Protein AF-0000000072569628 (afdb_homodimer)

Organism: NCBI:txid632245

Secondary structure (DSSP, 8-state):
--HHHHHHHHHHHHHHHHHHSHHHHHHHHT---HHHHHHHHHHHHHHHHHHHHHHHHHHHH-SSHHHHHHHHHHHHIIIIIIHHHHHHHHHHTT--HHHHHH----HHHHHHHHHHHHHHHHS-HHHHHHHHHHHHHHHHHHHHHHTT-HHHHT-TTTHHHHHHHHSHHHHHHHHHHHHHHHHHTTT--HHHHHHHHHHHHHHHHHHHHHHHHHHTTT----/--HHHHHHHHHHHHHHHHHHSHHHHHHHHT---HHHHHHHHHHHHHHHHHHHHHHHHHHHH-SSHHHHHHHHHHHHIIIIIIHHHHHHHHHHTT--HHHHHH----HHHHHHHHHHHHHHHHS-HHHHHHHHHHHHHHHHHHHHHHTT-HHHHT-TTTHHHHHHHHSHHHHHHHHHHHHHHHHHTTT--HHHHHHHHHHHHHHHHHHHHHHHHHHTTT----

Solvent-accessible surface area (backbone atoms only — not comparable to full-atom values): 23040 Å² total; per-residue (Å²): 133,55,44,54,58,56,44,47,68,70,34,47,69,61,58,56,47,47,61,67,30,68,50,49,37,15,42,47,72,61,66,48,57,62,69,30,50,51,48,35,51,51,48,49,52,56,48,49,57,52,51,35,28,47,30,22,49,40,31,56,55,37,92,45,70,69,54,23,50,51,24,35,48,51,29,35,44,43,64,69,44,49,48,48,52,48,48,58,54,33,44,76,71,71,43,48,70,65,55,56,73,69,55,74,75,47,70,55,52,47,51,39,51,49,49,46,44,49,41,37,72,74,43,56,60,65,50,31,49,41,41,53,40,40,58,54,47,50,47,35,54,52,28,60,70,43,65,81,34,61,65,16,56,64,28,90,76,47,7,63,62,42,49,55,40,64,31,69,70,44,48,53,53,44,50,50,52,46,51,49,48,27,63,75,38,68,81,57,50,70,70,52,48,51,54,49,37,50,45,32,42,50,46,48,52,35,49,50,42,42,46,50,33,22,59,45,64,60,55,65,91,118,132,55,45,52,57,56,45,47,68,71,33,46,70,61,58,55,47,47,61,67,31,67,49,50,37,16,42,47,72,60,65,48,56,64,68,31,50,52,47,35,52,51,47,48,54,56,48,49,57,52,51,35,26,47,30,22,49,39,31,56,54,37,91,46,69,68,54,23,50,53,22,35,48,53,29,34,45,43,65,69,42,50,47,49,51,47,48,56,55,32,44,76,70,70,43,48,70,66,54,57,72,69,55,76,75,48,70,55,54,47,53,39,50,49,50,46,43,49,41,37,71,74,42,52,58,67,50,32,48,42,40,54,41,40,56,55,48,49,47,35,52,51,26,59,69,42,64,81,33,61,65,16,55,66,28,91,77,46,6,64,62,43,49,54,40,63,29,69,69,44,46,52,53,44,48,51,52,47,50,49,49,27,62,74,38,69,81,56,49,72,69,52,49,52,54,51,39,50,45,31,40,52,48,49,52,35,50,50,45,44,46,50,32,22,60,46,64,62,56,64,91,118

Sequence (444 aa):
MKLSKVLYDSVEDIWNSYNEHSFVKGIENGQLDLEKFKYYMIQDYIYLLDYSKIFALGIVKAPNEEIMRFFAELVHSTLNFEMSVHKKYMERLNITSDIIKNSKPSLSNTSYTNYMLWVSQNGDILDLLVSVLSCSWSYKVIADKINNNSLAKENEFFGEWINGYISKEYEECNDKLIDLVDKLGEQCSDTRIDILKNIFINCSKYEYMFWDMSYNNGQTSIMKLSKVLYDSVEDIWNSYNEHSFVKGIENGQLDLEKFKYYMIQDYIYLLDYSKIFALGIVKAPNEEIMRFFAELVHSTLNFEMSVHKKYMERLNITSDIIKNSKPSLSNTSYTNYMLWVSQNGDILDLLVSVLSCSWSYKVIADKINNNSLAKENEFFGEWINGYISKEYEECNDKLIDLVDKLGEQCSDTRIDILKNIFINCSKYEYMFWDMSYNNGQTSI

InterPro domains:
  IPR004305 Thiaminase-2/PQQC [PF03070] (9-216)
  IPR016084 Haem oxygenase-like, multi-helical [G3DSA:1.20.910.10] (1-221)
  IPR016084 Haem oxygenase-like, multi-helical [SSF48613] (1-215)
  IPR027574 Thiaminase II [TIGR04306] (11-216)
  IPR050967 Thiamine Salvage Pathway TenA [PTHR43198] (3-220)

Foldseek 3Di:
DFLLVVLCVLCVVLLVVLCVFPLLVCLLQVNADLLLVLLLLLQVLVLLVLVLVLLVLQLVQPPDDVSNVLSVVVSCCSPPPVSVVSQVLSVVSVCHPVNSVPDDHFPLSVVLSVLLVVQSVVHHNLSNLLLSLLVLVSLLVSLVVSVVRPCSLPRPRRNVVSCVSPDPVSVVSSVVSSVVNRVVCVPPDPVRSVVSSVSSNVSSVSVSVSSVCSSVSSPPPD/DFLLVVLCVLCVVLLVVLCVFPLLVCLLQVNADLLLVLLLLLQVLVLLVLVLVLLVLQLVQPPDDVSNVLSVVVSCCSPPPVSVVSQVLSVVSVCHPVNSVPDDHFPLSVVLSVLLVVQSVVHHNLSNLLLSLLVLVSLLVSLVVSVPRPCSLPRPRRNVVSCVSPDPVSVVSSVVSSVVNRVVCVPPDPVRSVVSSVSSNVSSVSVSVSSVCSSVSSPPPD

pLDDT: mean 94.28, std 7.11, range [44.72, 98.88]

Radius of gyration: 24.69 Å; Cα contacts (8 Å, |Δi|>4): 506; chains: 2; bounding box: 53×73×58 Å

Nearest PDB structures (foldseek):
  2rd3-assembly1_A  TM=9.807E-01  e=4.826E-16  unclassified
  3ibx-assembly1_A-2  TM=9.751E-01  e=4.021E-16  Helicobacter pylori
  1udd-assembly1_D  TM=9.623E-01  e=1.779E-12  Pyrococcus horikoshii OT3
  2gm7-assembly1_C  TM=9.469E-01  e=2.090E-11  Pyrobaculum aerophilum str. IM2
  3mvu-assembly1_A  TM=9.373E-01  e=2.509E-11  Ruegeria sp. TM1040

Structure (mmCIF, N/CA/C/O backbone):
data_AF-0000000072569628-model_v1
#
loop_
_entity.id
_entity.type
_entity.pdbx_description
1 polymer 'Aminopyrimidine aminohydrolase'
#
loop_
_atom_site.group_PDB
_atom_site.id
_atom_site.type_symbol
_atom_site.label_atom_id
_atom_site.label_alt_id
_atom_site.label_comp_id
_atom_site.label_asym_id
_atom_site.label_entity_id
_atom_site.label_seq_id
_atom_site.pdbx_PDB_ins_code
_atom_site.Cartn_x
_atom_site.Cartn_y
_atom_site.Cartn_z
_atom_site.occupancy
_atom_site.B_iso_or_equiv
_atom_site.auth_seq_id
_atom_site.auth_comp_id
_atom_site.auth_asym_id
_atom_site.auth_atom_id
_atom_site.pdbx_PDB_model_num
ATOM 1 N N . MET A 1 1 ? -27.156 11.727 12.641 1 85.56 1 MET A N 1
ATOM 2 C CA . MET A 1 1 ? -26.047 12.625 12.344 1 85.56 1 MET A CA 1
ATOM 3 C C . MET A 1 1 ? -24.891 11.867 11.719 1 85.56 1 MET A C 1
ATOM 5 O O . MET A 1 1 ? -24.594 10.734 12.109 1 85.56 1 MET A O 1
ATOM 9 N N . LYS A 1 2 ? -24.25 12.547 10.719 1 95.5 2 LYS A N 1
ATOM 10 C CA . LYS A 1 2 ? -23.094 11.922 10.062 1 95.5 2 LYS A CA 1
ATOM 11 C C . LYS A 1 2 ? -21.875 11.906 10.977 1 95.5 2 LYS A C 1
ATOM 13 O O . LYS A 1 2 ? -21.656 12.852 11.734 1 95.5 2 LYS A O 1
ATOM 18 N N . LEU A 1 3 ? -21.172 10.898 10.93 1 98.56 3 LEU A N 1
ATOM 19 C CA . LEU A 1 3 ? -19.984 10.758 11.758 1 98.56 3 LEU A CA 1
ATOM 20 C C . LEU A 1 3 ? -19 11.906 11.5 1 98.56 3 LEU A C 1
ATOM 22 O O . LEU A 1 3 ? -18.422 12.453 12.438 1 98.56 3 LEU A O 1
ATOM 26 N N . SER A 1 4 ? -18.859 12.289 10.234 1 98.56 4 SER A N 1
ATOM 27 C CA . SER A 1 4 ? -17.953 13.383 9.898 1 98.56 4 SER A CA 1
ATOM 28 C C . SER A 1 4 ? -18.328 14.664 10.633 1 98.56 4 SER A C 1
ATOM 30 O O . SER A 1 4 ? -17.453 15.391 11.109 1 98.56 4 SER A O 1
ATOM 32 N N . LYS A 1 5 ? -19.594 14.961 10.727 1 98.12 5 LYS A N 1
ATOM 33 C CA . LYS A 1 5 ? -20.047 16.156 11.438 1 98.12 5 LYS A CA 1
ATOM 34 C C . LYS A 1 5 ? -19.688 16.078 12.914 1 98.12 5 LYS A C 1
ATOM 36 O O . LYS A 1 5 ? -19.266 17.078 13.508 1 98.12 5 LYS A O 1
ATOM 41 N N . VAL A 1 6 ? -19.906 14.93 13.484 1 98.19 6 VAL A N 1
ATOM 42 C CA . VAL A 1 6 ? -19.578 14.719 14.891 1 98.19 6 VAL A CA 1
ATOM 43 C C . VAL A 1 6 ? -18.078 14.945 15.102 1 98.19 6 VAL A C 1
ATOM 45 O O . VAL A 1 6 ? -17.672 15.594 16.062 1 98.19 6 VAL A O 1
ATOM 48 N N . LEU A 1 7 ? -17.25 14.398 14.219 1 98.75 7 LEU A N 1
ATOM 49 C CA . LEU A 1 7 ? -15.805 14.555 14.297 1 98.75 7 LEU A CA 1
ATOM 50 C C . LEU A 1 7 ? -15.406 16.016 14.156 1 98.75 7 LEU A C 1
ATOM 52 O O . LEU A 1 7 ? -14.641 16.531 14.969 1 98.75 7 LEU A O 1
ATOM 56 N N . TYR A 1 8 ? -15.953 16.703 13.203 1 98.5 8 TYR A N 1
ATOM 57 C CA . TYR A 1 8 ? -15.625 18.109 12.969 1 98.5 8 TYR A CA 1
ATOM 58 C C . TYR A 1 8 ? -15.977 18.953 14.188 1 98.5 8 TYR A C 1
ATOM 60 O O . TYR A 1 8 ? -15.188 19.797 14.617 1 98.5 8 TYR A O 1
ATOM 68 N N . ASP A 1 9 ? -17.156 18.734 14.734 1 98.19 9 ASP A N 1
ATOM 69 C CA . ASP A 1 9 ? -17.609 19.5 15.898 1 98.19 9 ASP A CA 1
ATOM 70 C C . ASP A 1 9 ? -16.656 19.312 17.078 1 98.19 9 ASP A C 1
ATOM 72 O O . ASP A 1 9 ? -16.5 20.219 17.906 1 98.19 9 ASP A O 1
ATOM 76 N N . SER A 1 10 ? -16.078 18.141 17.156 1 98.31 10 SER A N 1
ATOM 77 C CA . SER A 1 10 ? -15.211 17.828 18.297 1 98.31 10 SER A CA 1
ATOM 78 C C . SER A 1 10 ? -13.875 18.562 18.203 1 98.31 10 SER A C 1
ATOM 80 O O . SER A 1 10 ? -13.141 18.641 19.172 1 98.31 10 SER A O 1
ATOM 82 N N . VAL A 1 11 ? -13.531 19.141 16.969 1 98.62 11 VAL A N 1
ATOM 83 C CA . VAL A 1 11 ? -12.188 19.703 16.828 1 98.62 11 VAL A CA 1
ATOM 84 C C . VAL A 1 11 ? -12.273 21.125 16.266 1 98.62 11 VAL A C 1
ATOM 86 O O . VAL A 1 11 ? -11.25 21.734 15.961 1 98.62 11 VAL A O 1
ATOM 89 N N . GLU A 1 12 ? -13.406 21.656 16.109 1 97.5 12 GLU A N 1
ATOM 90 C CA . GLU A 1 12 ? -13.602 22.953 15.484 1 97.5 12 GLU A CA 1
ATOM 91 C C . GLU A 1 12 ? -12.719 24.016 16.125 1 97.5 12 GLU A C 1
ATOM 93 O O . GLU A 1 12 ? -12.062 24.797 15.438 1 97.5 12 GLU A O 1
ATOM 98 N N . ASP A 1 13 ? -12.648 24.031 17.406 1 97.44 13 ASP A N 1
ATOM 99 C CA . ASP A 1 13 ? -11.844 25.016 18.125 1 97.44 13 ASP A CA 1
ATOM 100 C C . ASP A 1 13 ? -10.359 24.812 17.859 1 97.44 13 ASP A C 1
ATOM 102 O O . ASP A 1 13 ? -9.609 25.781 17.703 1 97.44 13 ASP A O 1
ATOM 106 N N . ILE A 1 14 ? -9.945 23.578 17.844 1 98.19 14 ILE A N 1
ATOM 107 C CA . ILE A 1 14 ? -8.547 23.266 17.578 1 98.19 14 ILE A CA 1
ATOM 108 C C . ILE A 1 14 ? -8.172 23.734 16.172 1 98.19 14 ILE A C 1
ATOM 110 O O . ILE A 1 14 ? -7.152 24.391 15.984 1 98.19 14 ILE A O 1
ATOM 114 N N . TRP A 1 15 ? -9.031 23.438 15.188 1 97.75 15 TRP A N 1
ATOM 115 C CA . TRP A 1 15 ? -8.734 23.797 13.805 1 97.75 15 TRP A CA 1
ATOM 116 C C . TRP A 1 15 ? -8.734 25.297 13.609 1 97.75 15 TRP A C 1
ATOM 118 O O . TRP A 1 15 ? -7.926 25.844 12.844 1 97.75 15 TRP A O 1
ATOM 128 N N . ASN A 1 16 ? -9.594 26 14.312 1 95.44 16 ASN A N 1
ATOM 129 C CA . ASN A 1 16 ? -9.586 27.453 14.273 1 95.44 16 ASN A CA 1
ATOM 130 C C . ASN A 1 16 ? -8.266 28.031 14.781 1 95.44 16 ASN A C 1
ATOM 132 O O . ASN A 1 16 ? -7.797 29.062 14.297 1 95.44 16 ASN A O 1
ATOM 136 N N . SER A 1 17 ? -7.766 27.359 15.719 1 97 17 SER A N 1
ATOM 137 C CA . SER A 1 17 ? -6.512 27.844 16.297 1 97 17 SER A CA 1
ATOM 138 C C . SER A 1 17 ? -5.363 27.688 15.305 1 97 17 SER A C 1
ATOM 140 O O . SER A 1 17 ? -4.344 28.375 15.422 1 97 17 SER A O 1
ATOM 142 N N . TYR A 1 18 ? -5.438 26.75 14.305 1 96.5 18 TYR A N 1
ATOM 143 C CA . TYR A 1 18 ? -4.395 26.578 13.297 1 96.5 18 TYR A CA 1
ATOM 144 C C . TYR A 1 18 ? -4.16 27.875 12.531 1 96.5 18 TYR A C 1
ATOM 146 O O . TYR A 1 18 ? -3.018 28.312 12.367 1 96.5 18 TYR A O 1
ATOM 154 N N . ASN A 1 19 ? -5.23 28.547 12.109 1 93 19 ASN A N 1
ATOM 155 C CA . ASN A 1 19 ? -5.137 29.734 11.281 1 93 19 ASN A CA 1
ATOM 156 C C . ASN A 1 19 ? -4.652 30.938 12.078 1 93 19 ASN A C 1
ATOM 158 O O . ASN A 1 19 ? -4.23 31.953 11.5 1 93 19 ASN A O 1
ATOM 162 N N . GLU A 1 20 ? -4.734 30.766 13.398 1 95.38 20 GLU A N 1
ATOM 163 C CA . GLU A 1 20 ? -4.242 31.844 14.258 1 95.38 20 GLU A CA 1
ATOM 164 C C . GLU A 1 20 ? -2.777 31.625 14.625 1 95.38 20 GLU A C 1
ATOM 166 O O . GLU A 1 20 ? -2.121 32.531 15.148 1 95.38 20 GLU A O 1
ATOM 171 N N . HIS A 1 21 ? -2.35 30.438 14.383 1 96.81 21 HIS A N 1
ATOM 172 C CA . HIS A 1 21 ? -0.963 30.125 14.711 1 96.81 21 HIS A CA 1
ATOM 173 C C . HIS A 1 21 ? -0.001 30.953 13.859 1 96.81 21 HIS A C 1
ATOM 175 O O . HIS A 1 21 ? -0.233 31.141 12.664 1 96.81 21 HIS A O 1
ATOM 181 N N . SER A 1 22 ? 1.105 31.375 14.406 1 97 22 SER A N 1
ATOM 182 C CA . SER A 1 22 ? 2.053 32.281 13.773 1 97 22 SER A CA 1
ATOM 183 C C . SER A 1 22 ? 2.6 31.688 12.477 1 97 22 SER A C 1
ATOM 185 O O . SER A 1 22 ? 2.887 32.438 11.531 1 97 22 SER A O 1
ATOM 187 N N . PHE A 1 23 ? 2.771 30.406 12.422 1 97 23 PHE A N 1
ATOM 188 C CA . PHE A 1 23 ? 3.273 29.766 11.211 1 97 23 PHE A CA 1
ATOM 189 C C . PHE A 1 23 ? 2.287 29.938 10.062 1 97 23 PHE A C 1
ATOM 191 O O . PHE A 1 23 ? 2.656 30.391 8.977 1 97 23 PHE A O 1
ATOM 198 N N . VAL A 1 24 ? 0.999 29.547 10.305 1 96.56 24 VAL A N 1
ATOM 199 C CA . VAL A 1 24 ? -0.037 29.594 9.273 1 96.56 24 VAL A CA 1
ATOM 200 C C . VAL A 1 24 ? -0.348 31.047 8.914 1 96.56 24 VAL A C 1
ATOM 202 O O . VAL A 1 24 ? -0.497 31.375 7.734 1 96.56 24 VAL A O 1
ATOM 205 N N . LYS A 1 25 ? -0.365 31.906 9.906 1 95.38 25 LYS A N 1
ATOM 206 C CA . LYS A 1 25 ? -0.565 33.344 9.656 1 95.38 25 LYS A CA 1
ATOM 207 C C . LYS A 1 25 ? 0.564 33.906 8.812 1 95.38 25 LYS A C 1
ATOM 209 O O . LYS A 1 25 ? 0.333 34.781 7.969 1 95.38 25 LYS A O 1
ATOM 214 N N . GLY A 1 26 ? 1.754 33.438 9.172 1 95.25 26 GLY A N 1
ATOM 215 C CA . GLY A 1 26 ? 2.9 33.875 8.375 1 95.25 26 GLY A CA 1
ATOM 216 C C . GLY A 1 26 ? 2.781 33.5 6.914 1 95.25 26 GLY A C 1
ATOM 217 O O . GLY A 1 26 ? 3.152 34.281 6.031 1 95.25 26 GLY A O 1
ATOM 218 N N . ILE A 1 27 ? 2.277 32.312 6.59 1 94.56 27 ILE A N 1
ATOM 219 C CA . ILE A 1 27 ? 2.023 31.906 5.215 1 94.56 27 ILE A CA 1
ATOM 220 C C . ILE A 1 27 ? 0.951 32.812 4.598 1 94.56 27 ILE A C 1
ATOM 222 O O . ILE A 1 27 ? 1.114 33.281 3.477 1 94.56 27 ILE A O 1
ATOM 226 N N . GLU A 1 28 ? -0.119 33.031 5.32 1 94.25 28 GLU A N 1
ATOM 227 C CA . GLU A 1 28 ? -1.26 33.812 4.844 1 94.25 28 GLU A CA 1
ATOM 228 C C . GLU A 1 28 ? -0.844 35.25 4.48 1 94.25 28 GLU A C 1
ATOM 230 O O . GLU A 1 28 ? -1.265 35.781 3.447 1 94.25 28 GLU A O 1
ATOM 235 N N . ASN A 1 29 ? 0.006 35.812 5.324 1 93.19 29 ASN A N 1
ATOM 236 C CA . ASN A 1 29 ? 0.343 37.219 5.094 1 93.19 29 ASN A CA 1
ATOM 237 C C . ASN A 1 29 ? 1.666 37.375 4.348 1 93.19 29 ASN A C 1
ATOM 239 O O . ASN A 1 29 ? 2.127 38.5 4.102 1 93.19 29 ASN A O 1
ATOM 243 N N . GLY A 1 30 ? 2.264 36.219 4.047 1 92.62 30 GLY A N 1
ATOM 244 C CA . GLY A 1 30 ? 3.479 36.219 3.248 1 92.62 30 GLY A CA 1
ATOM 245 C C . GLY A 1 30 ? 4.707 36.625 4.031 1 92.62 30 GLY A C 1
ATOM 246 O O . GLY A 1 30 ? 5.719 37.031 3.449 1 92.62 30 GLY A O 1
ATOM 247 N N . GLN A 1 31 ? 4.66 36.531 5.348 1 93.25 31 GLN A N 1
ATOM 248 C CA . GLN A 1 31 ? 5.734 37.094 6.172 1 93.25 31 GLN A CA 1
ATOM 249 C C . GLN A 1 31 ? 6.469 35.969 6.918 1 93.25 31 GLN A C 1
ATOM 251 O O . GLN A 1 31 ? 7.344 36.25 7.742 1 93.25 31 GLN A O 1
ATOM 256 N N . LEU A 1 32 ? 6.113 34.75 6.625 1 95.12 32 LEU A N 1
ATOM 257 C CA . LEU A 1 32 ? 6.785 33.656 7.301 1 95.12 32 LEU A CA 1
ATOM 258 C C . LEU A 1 32 ? 8.258 33.594 6.906 1 95.12 32 LEU A C 1
ATOM 260 O O . LEU A 1 32 ? 8.594 33.719 5.727 1 95.12 32 LEU A O 1
ATOM 264 N N . ASP A 1 33 ? 9.133 33.469 7.949 1 94.94 33 ASP A N 1
ATOM 265 C CA . ASP A 1 33 ? 10.555 33.219 7.695 1 94.94 33 ASP A CA 1
ATOM 266 C C . ASP A 1 33 ? 10.758 32.031 6.793 1 94.94 33 ASP A C 1
ATOM 268 O O . ASP A 1 33 ? 10.211 30.938 7.055 1 94.94 33 ASP A O 1
ATOM 272 N N . LEU A 1 34 ? 11.508 32.188 5.746 1 93.75 34 LEU A N 1
ATOM 273 C CA . LEU A 1 34 ? 11.711 31.125 4.754 1 93.75 34 LEU A CA 1
ATOM 274 C C . LEU A 1 34 ? 12.398 29.922 5.375 1 93.75 34 LEU A C 1
ATOM 276 O O . LEU A 1 34 ? 12.133 28.781 4.988 1 93.75 34 LEU A O 1
ATOM 280 N N . GLU A 1 35 ? 13.258 30.172 6.324 1 94.62 35 GLU A N 1
ATOM 281 C CA . GLU A 1 35 ? 13.953 29.062 6.965 1 94.62 35 GLU A CA 1
ATOM 282 C C . GLU A 1 35 ? 12.984 28.188 7.746 1 94.62 35 GLU A C 1
ATOM 284 O O . GLU A 1 35 ? 13.164 26.953 7.805 1 94.62 35 GLU A O 1
ATOM 289 N N . LYS A 1 36 ? 12 28.781 8.328 1 95.69 36 LYS A N 1
ATOM 290 C CA . LYS A 1 36 ? 10.961 28.031 9.023 1 95.69 36 LYS A CA 1
ATOM 291 C C . LYS A 1 36 ? 10.133 27.203 8.039 1 95.69 36 LYS A C 1
ATOM 293 O O . LYS A 1 36 ? 9.773 26.062 8.328 1 95.69 36 LYS A O 1
ATOM 298 N N . PHE A 1 37 ? 9.875 27.844 6.91 1 95.19 37 PHE A N 1
ATOM 299 C CA . PHE A 1 37 ? 9.109 27.156 5.875 1 95.19 37 PHE A CA 1
ATOM 300 C C . PHE A 1 37 ? 9.891 25.969 5.312 1 95.19 37 PHE A C 1
ATOM 302 O O . PHE A 1 37 ? 9.328 24.906 5.086 1 95.19 37 PHE A O 1
ATOM 309 N N . LYS A 1 38 ? 11.141 26.234 5.098 1 94.62 38 LYS A N 1
ATOM 310 C CA . LYS A 1 38 ? 12 25.156 4.613 1 94.62 38 LYS A CA 1
ATOM 311 C C . LYS A 1 38 ? 12.008 23.969 5.582 1 94.62 38 LYS A C 1
ATOM 313 O O . LYS A 1 38 ? 11.922 22.812 5.16 1 94.62 38 LYS A O 1
ATOM 318 N N . TYR A 1 39 ? 12.094 24.312 6.824 1 95.75 39 TYR A N 1
ATOM 319 C CA . TYR A 1 39 ? 12.086 23.266 7.84 1 95.75 39 TYR A CA 1
ATOM 320 C C . TYR A 1 39 ? 10.773 22.484 7.812 1 95.75 39 TYR A C 1
ATOM 322 O O . TYR A 1 39 ? 10.766 21.266 7.875 1 95.75 39 TYR A O 1
ATOM 330 N N . TYR A 1 40 ? 9.703 23.203 7.734 1 96.38 40 TYR A N 1
ATOM 331 C CA . TYR A 1 40 ? 8.383 22.594 7.613 1 96.38 40 TYR A CA 1
ATOM 332 C C . TYR A 1 40 ? 8.328 21.641 6.418 1 96.38 40 TYR A C 1
ATOM 334 O O . TYR A 1 40 ? 7.844 20.516 6.535 1 96.38 40 TYR A O 1
ATOM 342 N N . MET A 1 41 ? 8.828 22.094 5.277 1 95 41 MET A N 1
ATOM 343 C CA . MET A 1 41 ? 8.758 21.312 4.043 1 95 41 MET A CA 1
ATOM 344 C C . MET A 1 41 ? 9.516 20 4.191 1 95 41 MET A C 1
ATOM 346 O O . MET A 1 41 ? 9.055 18.953 3.73 1 95 41 MET A O 1
ATOM 350 N N . ILE A 1 42 ? 10.656 20.078 4.809 1 95.81 42 ILE A N 1
ATOM 351 C CA . ILE A 1 42 ? 11.469 18.891 5.023 1 95.81 42 ILE A CA 1
ATOM 352 C C . ILE A 1 42 ? 10.734 17.906 5.934 1 95.81 42 ILE A C 1
ATOM 354 O O . ILE A 1 42 ? 10.617 16.734 5.621 1 95.81 42 ILE A O 1
ATOM 358 N N . GLN A 1 43 ? 10.156 18.422 7.012 1 96.88 43 GLN A N 1
ATOM 359 C CA . GLN A 1 43 ? 9.453 17.562 7.961 1 96.88 43 GLN A CA 1
ATOM 360 C C . GLN A 1 43 ? 8.164 17 7.355 1 96.88 43 GLN A C 1
ATOM 362 O O . GLN A 1 43 ? 7.785 15.867 7.633 1 96.88 43 GLN A O 1
ATOM 367 N N . ASP A 1 44 ? 7.535 17.812 6.59 1 96.12 44 ASP A N 1
ATOM 368 C CA . ASP A 1 44 ? 6.324 17.359 5.91 1 96.12 44 ASP A CA 1
ATOM 369 C C . ASP A 1 44 ? 6.637 16.234 4.934 1 96.12 44 ASP A C 1
ATOM 371 O O . ASP A 1 44 ? 5.844 15.297 4.777 1 96.12 44 ASP A O 1
ATOM 375 N N . TYR A 1 45 ? 7.75 16.359 4.254 1 95.56 45 TYR A N 1
ATOM 376 C CA . TYR A 1 45 ? 8.18 15.297 3.355 1 95.56 45 TYR A CA 1
ATOM 377 C C . TYR A 1 45 ? 8.359 13.984 4.109 1 95.56 45 TYR A C 1
ATOM 379 O O . TYR A 1 45 ? 7.891 12.938 3.658 1 95.56 45 TYR A O 1
ATOM 387 N N . ILE A 1 46 ? 9.031 14.07 5.215 1 96.19 46 ILE A N 1
ATOM 388 C CA . ILE A 1 46 ? 9.266 12.891 6.043 1 96.19 46 ILE A CA 1
ATOM 389 C C . ILE A 1 46 ? 7.934 12.344 6.559 1 96.19 46 ILE A C 1
ATOM 391 O O . ILE A 1 46 ? 7.711 11.133 6.57 1 96.19 46 ILE A O 1
ATOM 395 N N . TYR A 1 47 ? 7.043 13.227 6.961 1 97.5 47 TYR A N 1
ATOM 396 C CA . TYR A 1 47 ? 5.695 12.875 7.398 1 97.5 47 TYR A CA 1
ATOM 397 C C . TYR A 1 47 ? 4.961 12.086 6.324 1 97.5 47 TYR A C 1
ATOM 399 O O . TYR A 1 47 ? 4.301 11.086 6.621 1 97.5 47 TYR A O 1
ATOM 407 N N . LEU A 1 48 ? 5.102 12.492 5.039 1 97 48 LEU A N 1
ATOM 408 C CA . LEU A 1 48 ? 4.348 11.898 3.938 1 97 48 LEU A CA 1
ATOM 409 C C . LEU A 1 48 ? 4.816 10.477 3.66 1 97 48 LEU A C 1
ATOM 411 O O . LEU A 1 48 ? 4.035 9.648 3.186 1 97 48 LEU A O 1
ATOM 415 N N . LEU A 1 49 ? 6.027 10.156 3.986 1 96.56 49 LEU A N 1
ATOM 416 C CA . LEU A 1 49 ? 6.496 8.781 3.855 1 96.56 49 LEU A CA 1
ATOM 417 C C . LEU A 1 49 ? 5.742 7.855 4.805 1 96.56 49 LEU A C 1
ATOM 419 O O . LEU A 1 49 ? 5.23 6.812 4.387 1 96.56 49 LEU A O 1
ATOM 423 N N . ASP A 1 50 ? 5.613 8.266 6.066 1 97.44 50 ASP A N 1
ATOM 424 C CA . ASP A 1 50 ? 4.855 7.477 7.031 1 97.44 50 ASP A CA 1
ATOM 425 C C . ASP A 1 50 ? 3.363 7.492 6.707 1 97.44 50 ASP A C 1
ATOM 427 O O . ASP A 1 50 ? 2.668 6.492 6.898 1 97.44 50 ASP A O 1
ATOM 431 N N . TYR A 1 51 ? 2.898 8.648 6.281 1 97.88 51 TYR A N 1
ATOM 432 C CA . TYR A 1 51 ? 1.509 8.781 5.859 1 97.88 51 TYR A CA 1
ATOM 433 C C . TYR A 1 51 ? 1.171 7.766 4.773 1 97.88 51 TYR A C 1
ATOM 435 O O . TYR A 1 51 ? 0.09 7.172 4.781 1 97.88 51 TYR A O 1
ATOM 443 N N . SER A 1 52 ? 2.088 7.535 3.865 1 97.94 52 SER A N 1
ATOM 444 C CA . SER A 1 52 ? 1.915 6.543 2.809 1 97.94 52 SER A CA 1
ATOM 445 C C . SER A 1 52 ? 1.841 5.133 3.385 1 97.94 52 SER A C 1
ATOM 447 O O . SER A 1 52 ? 1.121 4.281 2.859 1 97.94 52 SER A O 1
ATOM 449 N N . LYS A 1 53 ? 2.621 4.855 4.414 1 98.44 53 LYS A N 1
ATOM 450 C CA . LYS A 1 53 ? 2.533 3.557 5.078 1 98.44 53 LYS A CA 1
ATOM 451 C C . LYS A 1 53 ? 1.148 3.344 5.684 1 98.44 53 LYS A C 1
ATOM 453 O O . LYS A 1 53 ? 0.646 2.219 5.715 1 98.44 53 LYS A O 1
ATOM 458 N N . ILE A 1 54 ? 0.561 4.391 6.164 1 98.69 54 ILE A N 1
ATOM 459 C CA . ILE A 1 54 ? -0.782 4.293 6.727 1 98.69 54 ILE A CA 1
ATOM 460 C C . ILE A 1 54 ? -1.781 3.965 5.617 1 98.69 54 ILE A C 1
ATOM 462 O O . ILE A 1 54 ? -2.66 3.119 5.797 1 98.69 54 ILE A O 1
ATOM 466 N N . PHE A 1 55 ? -1.61 4.633 4.453 1 98.5 55 PHE A N 1
ATOM 467 C CA . PHE A 1 55 ? -2.441 4.289 3.307 1 98.5 55 PHE A CA 1
ATOM 468 C C . PHE A 1 55 ? -2.252 2.826 2.924 1 98.5 55 PHE A C 1
ATOM 470 O O . PHE A 1 55 ? -3.215 2.139 2.578 1 98.5 55 PHE A O 1
ATOM 477 N N . ALA A 1 56 ? -1.023 2.4 2.955 1 98.75 56 ALA A N 1
ATOM 478 C CA . ALA A 1 56 ? -0.737 1.005 2.633 1 98.75 56 ALA A CA 1
ATOM 479 C C . ALA A 1 56 ? -1.438 0.062 3.607 1 98.75 56 ALA A C 1
ATOM 481 O O . ALA A 1 56 ? -1.977 -0.971 3.201 1 98.75 56 ALA A O 1
ATOM 482 N N . LEU A 1 57 ? -1.41 0.401 4.871 1 98.75 57 LEU A N 1
ATOM 483 C CA . LEU A 1 57 ? -2.156 -0.379 5.852 1 98.75 57 LEU A CA 1
ATOM 484 C C . LEU A 1 57 ? -3.645 -0.396 5.516 1 98.75 57 LEU A C 1
ATOM 486 O O . LEU A 1 57 ? -4.332 -1.383 5.781 1 98.75 57 LEU A O 1
ATOM 490 N N . GLY A 1 58 ? -4.125 0.686 4.93 1 98.69 58 GLY A N 1
ATOM 491 C CA . GLY A 1 58 ? -5.496 0.721 4.449 1 98.69 58 GLY A CA 1
ATOM 492 C C . GLY A 1 58 ? -5.789 -0.337 3.404 1 98.69 58 GLY A C 1
ATOM 493 O O . GLY A 1 58 ? -6.875 -0.923 3.395 1 98.69 58 GLY A O 1
ATOM 494 N N . ILE A 1 59 ? -4.836 -0.584 2.566 1 98.5 59 ILE A N 1
ATOM 495 C CA . ILE A 1 59 ? -4.984 -1.639 1.568 1 98.5 59 ILE A CA 1
ATOM 496 C C . ILE A 1 59 ? -5.07 -2.996 2.262 1 98.5 59 ILE A C 1
ATOM 498 O O . ILE A 1 59 ? -5.941 -3.809 1.941 1 98.5 59 ILE A O 1
ATOM 502 N N . VAL A 1 60 ? -4.195 -3.215 3.207 1 98.25 60 VAL A N 1
ATOM 503 C CA . VAL A 1 60 ? -4.098 -4.48 3.924 1 98.25 60 VAL A CA 1
ATOM 504 C C . VAL A 1 60 ? -5.402 -4.758 4.664 1 98.25 60 VAL A C 1
ATOM 506 O O . VAL A 1 60 ? -5.883 -5.895 4.691 1 98.25 60 VAL A O 1
ATOM 509 N N . LYS A 1 61 ? -6.074 -3.727 5.188 1 97.94 61 LYS A N 1
ATOM 510 C CA . LYS A 1 61 ? -7.219 -3.889 6.078 1 97.94 61 LYS A CA 1
ATOM 511 C C . LYS A 1 61 ? -8.531 -3.723 5.316 1 97.94 61 LYS A C 1
ATOM 513 O O . LYS A 1 61 ? -9.609 -3.898 5.883 1 97.94 61 LYS A O 1
ATOM 518 N N . ALA A 1 62 ? -8.469 -3.361 4.066 1 97.56 62 ALA A N 1
ATOM 519 C CA . ALA A 1 62 ? -9.664 -3.047 3.295 1 97.56 62 ALA A CA 1
ATOM 520 C C . ALA A 1 62 ? -10.633 -4.227 3.283 1 97.56 62 ALA A C 1
ATOM 522 O O . ALA A 1 62 ? -10.234 -5.363 3.018 1 97.56 62 ALA A O 1
ATOM 523 N N . PRO A 1 63 ? -11.922 -3.99 3.533 1 95.25 63 PRO A N 1
ATOM 524 C CA . PRO A 1 63 ? -12.898 -5.078 3.584 1 95.25 63 PRO A CA 1
ATOM 525 C C . PRO A 1 63 ? -13.367 -5.52 2.197 1 95.25 63 PRO A C 1
ATOM 527 O O . PRO A 1 63 ? -14.039 -6.543 2.064 1 95.25 63 PRO A O 1
ATOM 530 N N . ASN A 1 64 ? -13.117 -4.711 1.179 1 94.5 64 ASN A N 1
ATOM 531 C CA . ASN A 1 64 ? -13.516 -5.039 -0.187 1 94.5 64 ASN A CA 1
ATOM 532 C C . ASN A 1 64 ? -12.586 -4.395 -1.21 1 94.5 64 ASN A C 1
ATOM 534 O O . ASN A 1 64 ? -11.758 -3.555 -0.858 1 94.5 64 ASN A O 1
ATOM 538 N N . GLU A 1 65 ? -12.758 -4.832 -2.406 1 94.31 65 GLU A N 1
ATOM 539 C CA . GLU A 1 65 ? -11.875 -4.438 -3.5 1 94.31 65 GLU A CA 1
ATOM 540 C C . GLU A 1 65 ? -11.953 -2.932 -3.75 1 94.31 65 GLU A C 1
ATOM 542 O O . GLU A 1 65 ? -10.938 -2.299 -4.066 1 94.31 65 GLU A O 1
ATOM 547 N N . GLU A 1 66 ? -13.125 -2.338 -3.646 1 94.56 66 GLU A N 1
ATOM 548 C CA . GLU A 1 66 ? -13.312 -0.915 -3.906 1 94.56 66 GLU A CA 1
ATOM 549 C C . GLU A 1 66 ? -12.469 -0.063 -2.965 1 94.56 66 GLU A C 1
ATOM 551 O O . GLU A 1 66 ? -11.758 0.842 -3.408 1 94.56 66 GLU A O 1
ATOM 556 N N . ILE A 1 67 ? -12.523 -0.348 -1.721 1 96.56 67 ILE A N 1
ATOM 557 C CA . ILE A 1 67 ? -11.766 0.398 -0.725 1 96.56 67 ILE A CA 1
ATOM 558 C C . ILE A 1 67 ? -10.273 0.12 -0.9 1 96.56 67 ILE A C 1
ATOM 560 O O . ILE A 1 67 ? -9.445 1.019 -0.738 1 96.56 67 ILE A O 1
ATOM 564 N N . MET A 1 68 ? -9.945 -1.115 -1.282 1 97.12 68 MET A N 1
ATOM 565 C CA . MET A 1 68 ? -8.555 -1.468 -1.571 1 97.12 68 MET A CA 1
ATOM 566 C C . MET A 1 68 ? -7.996 -0.593 -2.688 1 97.12 68 MET A C 1
ATOM 568 O O . MET A 1 68 ? -6.891 -0.059 -2.566 1 97.12 68 MET A O 1
ATOM 572 N N . ARG A 1 69 ? -8.719 -0.445 -3.748 1 95.94 69 ARG A N 1
ATOM 573 C CA . ARG A 1 69 ? -8.289 0.346 -4.898 1 95.94 69 ARG A CA 1
ATOM 574 C C . ARG A 1 69 ? -8.188 1.824 -4.539 1 95.94 69 ARG A C 1
ATOM 576 O O . ARG A 1 69 ? -7.309 2.529 -5.035 1 95.94 69 ARG A O 1
ATOM 583 N N . PHE A 1 70 ? -9.117 2.238 -3.699 1 96.38 70 PHE A N 1
ATOM 584 C CA . PHE A 1 70 ? -9.086 3.623 -3.242 1 96.38 70 PHE A CA 1
ATOM 585 C C . PHE A 1 70 ? -7.773 3.93 -2.531 1 96.38 70 PHE A C 1
ATOM 587 O O . PHE A 1 70 ? -7.102 4.91 -2.859 1 96.38 70 PHE A O 1
ATOM 594 N N . PHE A 1 71 ? -7.348 3.062 -1.625 1 97.94 71 PHE A N 1
ATOM 595 C CA . PHE A 1 71 ? -6.113 3.279 -0.884 1 97.94 71 PHE A CA 1
ATOM 596 C C . PHE A 1 71 ? -4.898 3.094 -1.789 1 97.94 71 PHE A C 1
ATOM 598 O O . PHE A 1 71 ? -3.883 3.77 -1.617 1 97.94 71 PHE A O 1
ATOM 605 N N . ALA A 1 72 ? -4.973 2.16 -2.695 1 97.12 72 ALA A N 1
ATOM 606 C CA . ALA A 1 72 ? -3.883 1.985 -3.65 1 97.12 72 ALA A CA 1
ATOM 607 C C . ALA A 1 72 ? -3.635 3.266 -4.441 1 97.12 72 ALA A C 1
ATOM 609 O O . ALA A 1 72 ? -2.486 3.637 -4.691 1 97.12 72 ALA A O 1
ATOM 610 N N . GLU A 1 73 ? -4.672 3.91 -4.836 1 95.06 73 GLU A N 1
ATOM 611 C CA . GLU A 1 73 ? -4.555 5.184 -5.543 1 95.06 73 GLU A CA 1
ATOM 612 C C . GLU A 1 73 ? -3.949 6.258 -4.652 1 95.06 73 GLU A C 1
ATOM 614 O O . GLU A 1 73 ? -3.133 7.062 -5.105 1 95.06 73 GLU A O 1
ATOM 619 N N . LEU A 1 74 ? -4.387 6.281 -3.398 1 95.94 74 LEU A N 1
ATOM 620 C CA . LEU A 1 74 ? -3.863 7.27 -2.465 1 95.94 74 LEU A CA 1
ATOM 621 C C . LEU A 1 74 ? -2.359 7.105 -2.281 1 95.94 74 LEU A C 1
ATOM 623 O O . LEU A 1 74 ? -1.616 8.094 -2.305 1 95.94 74 LEU A O 1
ATOM 627 N N . VAL A 1 75 ? -1.901 5.871 -2.1 1 96.94 75 VAL A N 1
ATOM 628 C CA . VAL A 1 75 ? -0.478 5.598 -1.931 1 96.94 75 VAL A CA 1
ATOM 629 C C . VAL A 1 75 ? 0.282 6.027 -3.184 1 96.94 75 VAL A C 1
ATOM 631 O O . VAL A 1 75 ? 1.3 6.719 -3.094 1 96.94 75 VAL A O 1
ATOM 634 N N . HIS A 1 76 ? -0.211 5.625 -4.297 1 94.38 76 HIS A N 1
ATOM 635 C CA . HIS A 1 76 ? 0.454 5.91 -5.562 1 94.38 76 HIS A CA 1
ATOM 636 C C . HIS A 1 76 ? 0.536 7.414 -5.816 1 94.38 76 HIS A C 1
ATOM 638 O O . HIS A 1 76 ? 1.6 7.93 -6.164 1 94.38 76 HIS A O 1
ATOM 644 N N . SER A 1 77 ? -0.556 8.094 -5.633 1 92.25 77 SER A N 1
ATOM 645 C CA . SER A 1 77 ? -0.611 9.539 -5.848 1 92.25 77 SER A CA 1
ATOM 646 C C . SER A 1 77 ? 0.325 10.281 -4.898 1 92.25 77 SER A C 1
ATOM 648 O O . SER A 1 77 ? 0.988 11.242 -5.293 1 92.25 77 SER A O 1
ATOM 650 N N . THR A 1 78 ? 0.419 9.797 -3.635 1 94.44 78 THR A N 1
ATOM 651 C CA . THR A 1 78 ? 1.269 10.453 -2.646 1 94.44 78 THR A CA 1
ATOM 652 C C . THR A 1 78 ? 2.744 10.234 -2.975 1 94.44 78 THR A C 1
ATOM 654 O O . THR A 1 78 ? 3.502 11.195 -3.111 1 94.44 78 THR A O 1
ATOM 657 N N . LEU A 1 79 ? 3.141 9.023 -3.219 1 94.62 79 LEU A N 1
ATOM 658 C CA . LEU A 1 79 ? 4.551 8.672 -3.354 1 94.62 79 LEU A CA 1
ATOM 659 C C . LEU A 1 79 ? 5.074 9.055 -4.73 1 94.62 79 LEU A C 1
ATOM 661 O O . LEU A 1 79 ? 6.227 9.477 -4.867 1 94.62 79 LEU A O 1
ATOM 665 N N . ASN A 1 80 ? 4.211 8.984 -5.734 1 87.12 80 ASN A N 1
ATOM 666 C CA . ASN A 1 80 ? 4.746 9.117 -7.082 1 87.12 80 ASN A CA 1
ATOM 667 C C . ASN A 1 80 ? 4.336 10.445 -7.719 1 87.12 80 ASN A C 1
ATOM 669 O O . ASN A 1 80 ? 4.918 10.867 -8.719 1 87.12 80 ASN A O 1
ATOM 673 N N . PHE A 1 81 ? 3.383 11.156 -7.125 1 82.69 81 PHE A N 1
ATOM 674 C CA . PHE A 1 81 ? 2.973 12.43 -7.703 1 82.69 81 PHE A CA 1
ATOM 675 C C . PHE A 1 81 ? 3.203 13.57 -6.719 1 82.69 81 PHE A C 1
ATOM 677 O O . PHE A 1 81 ? 4.07 14.422 -6.938 1 82.69 81 PHE A O 1
ATOM 684 N N . GLU A 1 82 ? 2.588 13.477 -5.535 1 82 82 GLU A N 1
ATOM 685 C CA . GLU A 1 82 ? 2.68 14.562 -4.562 1 82 82 GLU A CA 1
ATOM 686 C C . GLU A 1 82 ? 4.121 14.773 -4.109 1 82 82 GLU A C 1
ATOM 688 O O . GLU A 1 82 ? 4.609 15.906 -4.094 1 82 82 GLU A O 1
ATOM 693 N N . MET A 1 83 ? 4.77 13.781 -3.814 1 87.38 83 MET A N 1
ATOM 694 C CA . MET A 1 83 ? 6.129 13.891 -3.287 1 87.38 83 MET A CA 1
ATOM 695 C C . MET A 1 83 ? 7.102 14.328 -4.379 1 87.38 83 MET A C 1
ATOM 697 O O . MET A 1 83 ? 8.102 14.992 -4.098 1 87.38 83 MET A O 1
ATOM 701 N N . SER A 1 84 ? 6.766 14.039 -5.605 1 81.31 84 SER A N 1
ATOM 702 C CA . SER A 1 84 ? 7.57 14.547 -6.715 1 81.31 84 SER A CA 1
ATOM 703 C C . SER A 1 84 ? 7.406 16.062 -6.867 1 81.31 84 SER A C 1
ATOM 705 O O . SER A 1 84 ? 8.383 16.766 -7.098 1 81.31 84 SER A O 1
ATOM 707 N N . VAL A 1 85 ? 6.211 16.531 -6.723 1 79.06 85 VAL A N 1
ATOM 708 C CA . VAL A 1 85 ? 5.926 17.969 -6.754 1 79.06 85 VAL A CA 1
ATOM 709 C C . VAL A 1 85 ? 6.609 18.656 -5.578 1 79.06 85 VAL A C 1
ATOM 711 O O . VAL A 1 85 ? 7.211 19.719 -5.742 1 79.06 85 VAL A O 1
ATOM 714 N N . HIS A 1 86 ? 6.531 17.953 -4.473 1 84.38 86 HIS A N 1
ATOM 715 C CA . HIS A 1 86 ? 7.168 18.469 -3.268 1 84.38 86 HIS A CA 1
ATOM 716 C C . HIS A 1 86 ? 8.672 18.625 -3.463 1 84.38 86 HIS A C 1
ATOM 718 O O . HIS A 1 86 ? 9.25 19.641 -3.107 1 84.38 86 HIS A O 1
ATOM 724 N N . LYS A 1 87 ? 9.242 17.672 -4.07 1 86.25 87 LYS A N 1
ATOM 725 C CA . LYS A 1 87 ? 10.68 17.703 -4.297 1 86.25 87 LYS A CA 1
ATOM 726 C C . LYS A 1 87 ? 11.055 18.859 -5.234 1 86.25 87 LYS A C 1
ATOM 728 O O . LYS A 1 87 ? 12.039 19.562 -4.996 1 86.25 87 LYS A O 1
ATOM 733 N N . LYS A 1 88 ? 10.32 19.109 -6.273 1 84.88 88 LYS A N 1
ATOM 734 C CA . LYS A 1 88 ? 10.578 20.203 -7.203 1 84.88 88 LYS A CA 1
ATOM 735 C C . LYS A 1 88 ? 10.43 21.562 -6.512 1 84.88 88 LYS A C 1
ATOM 737 O O . LYS A 1 88 ? 11.234 22.469 -6.738 1 84.88 88 LYS A O 1
ATOM 742 N N . TYR A 1 89 ? 9.391 21.578 -5.695 1 85.81 89 TYR A N 1
ATOM 743 C CA . TYR A 1 89 ? 9.156 22.781 -4.906 1 85.81 89 TYR A CA 1
ATOM 744 C C . TYR A 1 89 ? 10.305 23.031 -3.938 1 85.81 89 TYR A C 1
ATOM 746 O O . TYR A 1 89 ? 10.773 24.172 -3.809 1 85.81 89 TYR A O 1
ATOM 754 N N . MET A 1 90 ? 10.82 22.031 -3.359 1 90.94 90 MET A N 1
ATOM 755 C CA . MET A 1 90 ? 11.906 22.125 -2.387 1 90.94 90 MET A CA 1
ATOM 756 C C . MET A 1 90 ? 13.211 22.531 -3.062 1 90.94 90 MET A C 1
ATOM 758 O O . MET A 1 90 ? 14.008 23.266 -2.482 1 90.94 90 MET A O 1
ATOM 762 N N . GLU A 1 91 ? 13.398 22.062 -4.273 1 89.5 91 GLU A N 1
ATOM 763 C CA . GLU A 1 91 ? 14.586 22.469 -5.027 1 89.5 91 GLU A CA 1
ATOM 764 C C . GLU A 1 91 ? 14.602 23.984 -5.258 1 89.5 91 GLU A C 1
ATOM 766 O O . GLU A 1 91 ? 15.664 24.609 -5.203 1 89.5 91 GLU A O 1
ATOM 771 N N . ARG A 1 92 ? 13.461 24.531 -5.473 1 87.44 92 ARG A N 1
ATOM 772 C CA . ARG A 1 92 ? 13.359 25.984 -5.672 1 87.44 92 ARG A CA 1
ATOM 773 C C . ARG A 1 92 ? 13.695 26.734 -4.391 1 87.44 92 ARG A C 1
ATOM 775 O O . ARG A 1 92 ? 14.078 27.906 -4.438 1 87.44 92 ARG A O 1
ATOM 782 N N . LEU A 1 93 ? 13.547 26.094 -3.309 1 90.88 93 LEU A N 1
ATOM 783 C CA . LEU A 1 93 ? 13.867 26.672 -2.01 1 90.88 93 LEU A CA 1
ATOM 784 C C . LEU A 1 93 ? 15.281 26.297 -1.583 1 90.88 93 LEU A C 1
ATOM 786 O O . LEU A 1 93 ? 15.656 26.5 -0.427 1 90.88 93 LEU A O 1
ATOM 790 N N . ASN A 1 94 ? 16.031 25.609 -2.475 1 91.75 94 ASN A N 1
ATOM 791 C CA . ASN A 1 94 ? 17.406 25.203 -2.287 1 91.75 94 ASN A CA 1
ATOM 792 C C . ASN A 1 94 ? 17.531 24.062 -1.274 1 91.75 94 ASN A C 1
ATOM 794 O O . ASN A 1 94 ? 18.469 24.016 -0.487 1 91.75 94 ASN A O 1
ATOM 798 N N . ILE A 1 95 ? 16.516 23.359 -1.202 1 93.75 95 ILE A N 1
ATOM 799 C CA . ILE A 1 95 ? 16.562 22.109 -0.449 1 93.75 95 ILE A CA 1
ATOM 800 C C . ILE A 1 95 ? 16.906 20.953 -1.385 1 93.75 95 ILE A C 1
ATOM 802 O O . ILE A 1 95 ? 16.062 20.516 -2.164 1 93.75 95 ILE A O 1
ATOM 806 N N . THR A 1 96 ? 18.031 20.438 -1.282 1 90.75 96 THR A N 1
ATOM 807 C CA . THR A 1 96 ? 18.5 19.375 -2.18 1 90.75 96 THR A CA 1
ATOM 808 C C . THR A 1 96 ? 18.062 18.016 -1.671 1 90.75 96 THR A C 1
ATOM 810 O O . THR A 1 96 ? 17.688 17.859 -0.504 1 90.75 96 THR A O 1
ATOM 813 N N . SER A 1 97 ? 18.156 17.047 -2.533 1 88.81 97 SER A N 1
ATOM 814 C CA . SER A 1 97 ? 17.812 15.68 -2.172 1 88.81 97 SER A CA 1
ATOM 815 C C . SER A 1 97 ? 18.719 15.164 -1.053 1 88.81 97 SER A C 1
ATOM 817 O O . SER A 1 97 ? 18.281 14.375 -0.216 1 88.81 97 SER A O 1
ATOM 819 N N . ASP A 1 98 ? 19.875 15.625 -1.096 1 90.94 98 ASP A N 1
ATOM 820 C CA . ASP A 1 98 ? 20.812 15.227 -0.06 1 90.94 98 ASP A CA 1
ATOM 821 C C . ASP A 1 98 ? 20.375 15.734 1.312 1 90.94 98 ASP A C 1
ATOM 823 O O . ASP A 1 98 ? 20.531 15.039 2.316 1 90.94 98 ASP A O 1
ATOM 827 N N . ILE A 1 99 ? 19.891 16.938 1.352 1 92.69 99 ILE A N 1
ATOM 828 C CA . ILE A 1 99 ? 19.406 17.5 2.607 1 92.69 99 ILE A CA 1
ATOM 829 C C . ILE A 1 99 ? 18.234 16.672 3.129 1 92.69 99 ILE A C 1
ATOM 831 O O . ILE A 1 99 ? 18.188 16.328 4.312 1 92.69 99 ILE A O 1
ATOM 835 N N . ILE A 1 100 ? 17.375 16.359 2.25 1 90.5 100 ILE A N 1
ATOM 836 C CA . ILE A 1 100 ? 1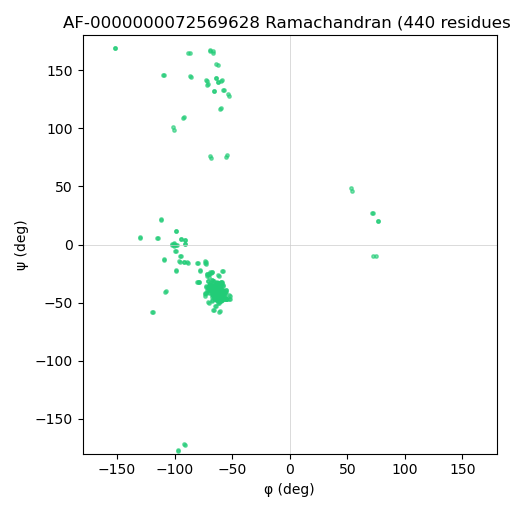6.188 15.57 2.615 1 90.5 100 ILE A CA 1
ATOM 837 C C . ILE A 1 100 ? 16.625 14.211 3.164 1 90.5 100 ILE A C 1
ATOM 839 O O . ILE A 1 100 ? 16.172 13.789 4.227 1 90.5 100 ILE A O 1
ATOM 843 N N . LYS A 1 101 ? 17.531 13.555 2.408 1 88.25 101 LYS A N 1
ATOM 844 C CA . LYS A 1 101 ? 17.984 12.211 2.756 1 88.25 101 LYS A CA 1
ATOM 845 C C . LYS A 1 101 ? 18.688 12.203 4.109 1 88.25 101 LYS A C 1
ATOM 847 O O . LYS A 1 101 ? 18.625 11.211 4.84 1 88.25 101 LYS A O 1
ATOM 852 N N . ASN A 1 102 ? 19.234 13.305 4.453 1 92 102 ASN A N 1
ATOM 853 C CA . ASN A 1 102 ? 20.016 13.367 5.676 1 92 102 ASN A CA 1
ATOM 854 C C . ASN A 1 102 ? 19.234 13.992 6.824 1 92 102 ASN A C 1
ATOM 856 O O . ASN A 1 102 ? 19.75 14.117 7.938 1 92 102 ASN A O 1
ATOM 860 N N . SER A 1 103 ? 18.062 14.328 6.59 1 93.25 103 SER A N 1
ATOM 861 C CA . SER A 1 103 ? 17.234 14.914 7.637 1 93.25 103 SER A CA 1
ATOM 862 C C . SER A 1 103 ? 16.531 13.828 8.453 1 93.25 103 SER A C 1
ATOM 864 O O . SER A 1 103 ? 16.203 12.766 7.922 1 93.25 103 SER A O 1
ATOM 866 N N . LYS A 1 104 ? 16.406 14.148 9.742 1 94.62 104 LYS A N 1
ATOM 867 C CA . LYS A 1 104 ? 15.695 13.242 10.648 1 94.62 104 LYS A CA 1
ATOM 868 C C . LYS A 1 104 ? 14.359 13.836 11.086 1 94.62 104 LYS A C 1
ATOM 870 O O . LYS A 1 104 ? 14.219 15.055 11.195 1 94.62 104 LYS A O 1
ATOM 875 N N . PRO A 1 105 ? 13.375 12.992 11.281 1 96.81 105 PRO A N 1
ATOM 876 C CA . PRO A 1 105 ? 12.117 13.531 11.812 1 96.81 105 PRO A CA 1
ATOM 877 C C . PRO A 1 105 ? 12.273 14.148 13.195 1 96.81 105 PRO A C 1
ATOM 879 O O . PRO A 1 105 ? 13.016 13.625 14.031 1 96.81 105 PRO A O 1
ATOM 882 N N . SER A 1 106 ? 11.625 15.25 13.43 1 96.56 106 SER A N 1
ATOM 883 C CA . SER A 1 106 ? 11.539 15.805 14.773 1 96.56 106 SER A CA 1
ATOM 884 C C . SER A 1 106 ? 10.727 14.898 15.695 1 96.56 106 SER A C 1
ATOM 886 O O . SER A 1 106 ? 10.016 14.008 15.234 1 96.56 106 SER A O 1
ATOM 888 N N . LEU A 1 107 ? 10.82 15.117 16.969 1 95.62 107 LEU A N 1
ATOM 889 C CA . LEU A 1 107 ? 10.047 14.336 17.922 1 95.62 107 LEU A CA 1
ATOM 890 C C . LEU A 1 107 ? 8.547 14.562 17.719 1 95.62 107 LEU A C 1
ATOM 892 O O . LEU A 1 107 ? 7.754 13.633 17.859 1 95.62 107 LEU A O 1
ATOM 896 N N . SER A 1 108 ? 8.148 15.812 17.391 1 96 108 SER A N 1
ATOM 897 C CA . SER A 1 108 ? 6.746 16.125 17.125 1 96 108 SER A CA 1
ATOM 898 C C . SER A 1 108 ? 6.23 15.336 15.922 1 96 108 SER A C 1
ATOM 900 O O . SER A 1 108 ? 5.137 14.766 15.969 1 96 108 SER A O 1
ATOM 902 N N . ASN A 1 109 ? 7.039 15.344 14.859 1 97.62 109 ASN A N 1
ATOM 903 C CA . ASN A 1 109 ? 6.68 14.578 13.672 1 97.62 109 ASN A CA 1
ATOM 904 C C . ASN A 1 109 ? 6.605 13.086 13.969 1 97.62 109 ASN A C 1
ATOM 906 O O . ASN A 1 109 ? 5.613 12.43 13.641 1 97.62 109 ASN A O 1
ATOM 910 N N . THR A 1 110 ? 7.566 12.57 14.719 1 97.44 110 THR A N 1
ATOM 911 C CA . THR A 1 110 ? 7.637 11.156 15.086 1 97.44 110 THR A CA 1
ATOM 912 C C . THR A 1 110 ? 6.434 10.758 15.93 1 97.44 110 THR A C 1
ATOM 914 O O . THR A 1 110 ? 5.824 9.711 15.703 1 97.44 110 THR A O 1
ATOM 917 N N . SER A 1 111 ? 6.09 11.602 16.875 1 97.88 111 SER A N 1
ATOM 918 C CA . SER A 1 111 ? 4.953 11.32 17.75 1 97.88 111 SER A CA 1
ATOM 919 C C . SER A 1 111 ? 3.652 11.25 16.953 1 97.88 111 SER A C 1
ATOM 921 O O . SER A 1 111 ? 2.83 10.359 17.172 1 97.88 111 SER A O 1
ATOM 923 N N . TYR A 1 112 ? 3.516 12.195 16.078 1 98.38 112 TYR A N 1
ATOM 924 C CA . TYR A 1 112 ? 2.316 12.305 15.258 1 98.38 112 TYR A CA 1
ATOM 925 C C . TYR A 1 112 ? 2.146 11.062 14.391 1 98.38 112 TYR A C 1
ATOM 927 O O . TYR A 1 112 ? 1.15 10.344 14.508 1 98.38 112 TYR A O 1
ATOM 935 N N . THR A 1 113 ? 3.148 10.727 13.539 1 98.56 113 THR A N 1
ATOM 936 C CA . THR A 1 113 ? 3.023 9.633 12.586 1 98.56 113 THR A CA 1
ATOM 937 C C . THR A 1 113 ? 2.994 8.289 13.305 1 98.56 113 THR A C 1
ATOM 939 O O . THR A 1 113 ? 2.312 7.359 12.859 1 98.56 113 THR A O 1
ATOM 942 N N . ASN A 1 114 ? 3.721 8.172 14.422 1 98.56 114 ASN A N 1
ATOM 943 C CA . ASN A 1 114 ? 3.699 6.91 15.148 1 98.56 114 ASN A CA 1
ATOM 944 C C . ASN A 1 114 ? 2.346 6.668 15.805 1 98.56 114 ASN A C 1
ATOM 946 O O . ASN A 1 114 ? 1.901 5.527 15.922 1 98.56 114 ASN A O 1
ATOM 950 N N . TYR A 1 115 ? 1.727 7.773 16.266 1 98.88 115 TYR A N 1
ATOM 951 C CA . TYR A 1 115 ? 0.37 7.625 16.781 1 98.88 115 TYR A CA 1
ATOM 952 C C . TYR A 1 115 ? -0.573 7.113 15.703 1 98.88 115 TYR A C 1
ATOM 954 O O . TYR A 1 115 ? -1.346 6.18 15.938 1 98.88 115 TYR A O 1
ATOM 962 N N . MET A 1 116 ? -0.521 7.711 14.531 1 98.81 116 MET A N 1
ATOM 963 C CA . MET A 1 116 ? -1.375 7.301 13.422 1 98.81 116 MET A CA 1
ATOM 964 C C . MET A 1 116 ? -1.091 5.855 13.023 1 98.81 116 MET A C 1
ATOM 966 O O . MET A 1 116 ? -2.016 5.09 12.742 1 98.81 116 MET A O 1
ATOM 970 N N . LEU A 1 117 ? 0.202 5.504 12.961 1 98.62 117 LEU A N 1
ATOM 971 C CA . LEU A 1 117 ? 0.59 4.141 12.625 1 98.62 117 LEU A CA 1
ATOM 972 C C . LEU A 1 117 ? 0.063 3.156 13.664 1 98.62 117 LEU A C 1
ATOM 974 O O . LEU A 1 117 ? -0.444 2.088 13.312 1 98.62 117 LEU A O 1
ATOM 978 N N . TRP A 1 118 ? 0.173 3.561 14.961 1 98.62 118 TRP A N 1
ATOM 979 C CA . TRP A 1 118 ? -0.327 2.709 16.031 1 98.62 118 TRP A CA 1
ATOM 980 C C . TRP A 1 118 ? -1.834 2.508 15.914 1 98.62 118 TRP A C 1
ATOM 982 O O . TRP A 1 118 ? -2.322 1.376 15.977 1 98.62 118 TRP A O 1
ATOM 992 N N . VAL A 1 119 ? -2.582 3.578 15.719 1 98.62 119 VAL A N 1
ATOM 993 C CA . VAL A 1 119 ? -4.031 3.533 15.555 1 98.62 119 VAL A CA 1
ATOM 994 C C . VAL A 1 119 ? -4.395 2.621 14.383 1 98.62 119 VAL A C 1
ATOM 996 O O . VAL A 1 119 ? -5.309 1.799 14.492 1 98.62 119 VAL A O 1
ATOM 999 N N . SER A 1 120 ? -3.68 2.768 13.312 1 98.56 120 SER A N 1
ATOM 1000 C CA . SER A 1 120 ? -3.975 2.045 12.078 1 98.56 120 SER A CA 1
ATOM 1001 C C . SER A 1 120 ? -3.641 0.563 12.211 1 98.56 120 SER A C 1
ATOM 1003 O O . SER A 1 120 ? -4.352 -0.29 11.672 1 98.56 120 SER A O 1
ATOM 1005 N N . GLN A 1 121 ? -2.555 0.263 12.867 1 97.38 121 GLN A N 1
ATOM 1006 C CA . GLN A 1 121 ? -2.129 -1.123 13.023 1 97.38 121 GLN A CA 1
ATOM 1007 C C . GLN A 1 121 ? -3.029 -1.865 14.008 1 97.38 121 GLN A C 1
ATOM 1009 O O . GLN A 1 121 ? -3.365 -3.031 13.797 1 97.38 121 GLN A O 1
ATOM 1014 N N . ASN A 1 122 ? -3.482 -1.177 15.047 1 97.38 122 ASN A N 1
ATOM 1015 C CA . ASN A 1 122 ? -4.188 -1.856 16.125 1 97.38 122 ASN A CA 1
ATOM 1016 C C . ASN A 1 122 ? -5.699 -1.728 15.984 1 97.38 122 ASN A C 1
ATOM 1018 O O . ASN A 1 122 ? -6.453 -2.475 16.609 1 97.38 122 ASN A O 1
ATOM 1022 N N . GLY A 1 123 ? -6.141 -0.748 15.273 1 97.88 123 GLY A N 1
ATOM 1023 C CA . GLY A 1 123 ? -7.562 -0.533 15.055 1 97.88 123 GLY A CA 1
ATOM 1024 C C . GLY A 1 123 ? -8.055 -1.094 13.734 1 97.88 123 GLY A C 1
ATOM 1025 O O . GLY A 1 123 ? -7.309 -1.769 13.023 1 97.88 123 GLY A O 1
ATOM 1026 N N . ASP A 1 124 ? -9.328 -0.896 13.422 1 97.56 124 ASP A N 1
ATOM 1027 C CA . ASP A 1 124 ? -9.898 -1.329 12.148 1 97.56 124 ASP A CA 1
ATOM 1028 C C . ASP A 1 124 ? -9.805 -0.224 11.102 1 97.56 124 ASP A C 1
ATOM 1030 O O . ASP A 1 124 ? -9.125 0.782 11.312 1 97.56 124 ASP A O 1
ATOM 1034 N N . ILE A 1 125 ? -10.406 -0.401 9.93 1 98.31 125 ILE A N 1
ATOM 1035 C CA . ILE A 1 125 ? -10.289 0.482 8.773 1 98.31 125 ILE A CA 1
ATOM 1036 C C . ILE A 1 125 ? -10.844 1.863 9.117 1 98.31 125 ILE A C 1
ATOM 1038 O O . ILE A 1 125 ? -10.344 2.879 8.625 1 98.31 125 ILE A O 1
ATOM 1042 N N . LEU A 1 126 ? -11.875 1.907 9.922 1 98.56 126 LEU A N 1
ATOM 1043 C CA . LEU A 1 126 ? -12.477 3.188 10.266 1 98.56 126 LEU A CA 1
ATOM 1044 C C . LEU A 1 126 ? -11.555 3.998 11.172 1 98.56 126 LEU A C 1
ATOM 1046 O O . LEU A 1 126 ? -11.453 5.219 11.039 1 98.56 126 LEU A O 1
ATOM 1050 N N . ASP A 1 127 ? -10.812 3.338 12.18 1 98.81 127 ASP A N 1
ATOM 1051 C CA . ASP A 1 127 ? -9.789 4.016 12.977 1 98.81 127 ASP A CA 1
ATOM 1052 C C . ASP A 1 127 ? -8.742 4.668 12.086 1 98.81 127 ASP A C 1
ATOM 1054 O O . ASP A 1 127 ? -8.383 5.832 12.281 1 98.81 127 ASP A O 1
ATOM 1058 N N . LEU A 1 128 ? -8.305 3.904 11.141 1 98.81 128 LEU A N 1
ATOM 1059 C CA . LEU A 1 128 ? -7.289 4.355 10.195 1 98.81 128 LEU A CA 1
ATOM 1060 C C . LEU A 1 128 ? -7.793 5.543 9.383 1 98.81 128 LEU A C 1
ATOM 1062 O O . LEU A 1 128 ? -7.105 6.562 9.273 1 98.81 128 LEU A O 1
ATOM 1066 N N . LEU A 1 129 ? -8.984 5.434 8.867 1 98.81 129 LEU A N 1
ATOM 1067 C CA . LEU A 1 129 ? -9.57 6.473 8.039 1 98.81 129 LEU A CA 1
ATOM 1068 C C . LEU A 1 129 ? -9.703 7.781 8.812 1 98.81 129 LEU A C 1
ATOM 1070 O O . LEU A 1 129 ? -9.398 8.852 8.289 1 98.81 129 LEU A O 1
ATOM 1074 N N . VAL A 1 130 ? -10.125 7.672 10.031 1 98.88 130 VAL A N 1
ATOM 1075 C CA . VAL A 1 130 ? -10.32 8.859 10.859 1 98.88 130 VAL A CA 1
ATOM 1076 C C . VAL A 1 130 ? -8.977 9.523 11.141 1 98.88 130 VAL A C 1
ATOM 1078 O O . VAL A 1 130 ? -8.867 10.75 11.148 1 98.88 130 VAL A O 1
ATOM 1081 N N . SER A 1 131 ? -7.957 8.727 11.328 1 98.81 131 SER A N 1
ATOM 1082 C CA . SER A 1 131 ? -6.625 9.258 11.594 1 98.81 131 SER A CA 1
ATOM 1083 C C . SER A 1 131 ? -6.094 10.031 10.391 1 98.81 131 SER A C 1
ATOM 1085 O O . SER A 1 131 ? -5.535 11.117 10.539 1 98.81 131 SER A O 1
ATOM 1087 N N . VAL A 1 132 ? -6.305 9.539 9.164 1 98.31 132 VAL A N 1
ATOM 1088 C CA . VAL A 1 132 ? -5.766 10.203 7.98 1 98.31 132 VAL A CA 1
ATOM 1089 C C . VAL A 1 132 ? -6.66 11.383 7.598 1 98.31 132 VAL A C 1
ATOM 1091 O O . VAL A 1 132 ? -6.18 12.383 7.066 1 98.31 132 VAL A O 1
ATOM 1094 N N . LEU A 1 133 ? -7.961 11.273 7.852 1 98.56 133 LEU A N 1
ATOM 1095 C CA . LEU A 1 133 ? -8.922 12.312 7.492 1 98.56 133 LEU A CA 1
ATOM 1096 C C . LEU A 1 133 ? -8.602 13.617 8.211 1 98.56 133 LEU A C 1
ATOM 1098 O O . LEU A 1 133 ? -8.773 14.703 7.645 1 98.56 133 LEU A O 1
ATOM 1102 N N . SER A 1 134 ? -8.211 13.5 9.477 1 98.5 134 SER A N 1
ATOM 1103 C CA . SER A 1 134 ? -7.902 14.695 10.258 1 98.5 134 SER A CA 1
ATOM 1104 C C . SER A 1 134 ? -6.906 15.594 9.531 1 98.5 134 SER A C 1
ATOM 1106 O O . SER A 1 134 ? -7.117 16.797 9.414 1 98.5 134 SER A O 1
ATOM 1108 N N . CYS A 1 135 ? -5.852 15 9.016 1 97.56 135 CYS A N 1
ATOM 1109 C CA . CYS A 1 135 ? -4.848 15.758 8.281 1 97.56 135 CYS A CA 1
ATOM 1110 C C . CYS A 1 135 ? -5.422 16.312 6.984 1 97.56 135 CYS A C 1
ATOM 1112 O O . CYS A 1 135 ? -5.406 17.516 6.758 1 97.56 135 CYS A O 1
ATOM 1114 N N . SER A 1 136 ? -5.949 15.484 6.152 1 97.25 136 SER A N 1
ATOM 1115 C CA . SER A 1 136 ? -6.457 15.883 4.844 1 97.25 136 SER A CA 1
ATOM 1116 C C . SER A 1 136 ? -7.5 16.984 4.973 1 97.25 136 SER A C 1
ATOM 1118 O O . SER A 1 136 ? -7.445 17.984 4.254 1 97.25 136 SER A O 1
ATOM 1120 N N . TRP A 1 137 ? -8.414 16.844 5.855 1 98.38 137 TRP A N 1
ATOM 1121 C CA . TRP A 1 137 ? -9.539 17.75 6.004 1 98.38 137 TRP A CA 1
ATOM 1122 C C . TRP A 1 137 ? -9.094 19.062 6.625 1 98.38 137 TRP A C 1
ATOM 1124 O O . TRP A 1 137 ? -9.523 20.141 6.191 1 98.38 137 TRP A O 1
ATOM 1134 N N . SER A 1 138 ? -8.258 19.016 7.613 1 98.12 138 SER A N 1
ATOM 1135 C CA . SER A 1 138 ? -7.828 20.25 8.258 1 98.12 138 SER A CA 1
ATOM 1136 C C . SER A 1 138 ? -7.043 21.141 7.289 1 98.12 138 SER A C 1
ATOM 1138 O O . SER A 1 138 ? -7.164 22.359 7.316 1 98.12 138 SER A O 1
ATOM 1140 N N . TYR A 1 139 ? -6.215 20.562 6.426 1 96.94 139 TYR A N 1
ATOM 1141 C CA . TYR A 1 139 ? -5.469 21.344 5.449 1 96.94 139 TYR A CA 1
ATOM 1142 C C . TYR A 1 139 ? -6.414 22.016 4.457 1 96.94 139 TYR A C 1
ATOM 1144 O O . TYR A 1 139 ? -6.168 23.141 4.023 1 96.94 139 TYR A O 1
ATOM 1152 N N . LYS A 1 140 ? -7.418 21.266 4.121 1 96.31 140 LYS A N 1
ATOM 1153 C CA . LYS A 1 140 ? -8.438 21.875 3.266 1 96.31 140 LYS A CA 1
ATOM 1154 C C . LYS A 1 140 ? -9.086 23.078 3.945 1 96.31 140 LYS A C 1
ATOM 1156 O O . LYS A 1 140 ? -9.273 24.125 3.318 1 96.31 140 LYS A O 1
ATOM 1161 N N . VAL A 1 141 ? -9.43 22.906 5.203 1 95.62 141 VAL A N 1
ATOM 1162 C CA . VAL A 1 141 ? -10.086 23.969 5.969 1 95.62 141 VAL A CA 1
ATOM 1163 C C . VAL A 1 141 ? -9.148 25.172 6.074 1 95.62 141 VAL A C 1
ATOM 1165 O O . VAL A 1 141 ? -9.578 26.312 5.871 1 95.62 141 VAL A O 1
ATOM 1168 N N . ILE A 1 142 ? -7.895 24.922 6.348 1 96.25 142 ILE A N 1
ATOM 1169 C CA . ILE A 1 142 ? -6.898 25.984 6.469 1 96.25 142 ILE A CA 1
ATOM 1170 C C . ILE A 1 142 ? -6.781 26.734 5.145 1 96.25 142 ILE A C 1
ATOM 1172 O O . ILE A 1 142 ? -6.855 27.969 5.113 1 96.25 142 ILE A O 1
ATOM 1176 N N . ALA A 1 143 ? -6.613 25.984 4.09 1 94.69 143 ALA A N 1
ATOM 1177 C CA . ALA A 1 143 ? -6.414 26.578 2.771 1 94.69 143 ALA A CA 1
ATOM 1178 C C . ALA A 1 143 ? -7.648 27.359 2.336 1 94.69 143 ALA A C 1
ATOM 1180 O O . ALA A 1 143 ? -7.531 28.422 1.71 1 94.69 143 ALA A O 1
ATOM 1181 N N . ASP A 1 144 ? -8.82 26.875 2.645 1 93.81 144 ASP A N 1
ATOM 1182 C CA . ASP A 1 144 ? -10.062 27.562 2.295 1 93.81 144 ASP A CA 1
ATOM 1183 C C . ASP A 1 144 ? -10.164 28.922 2.982 1 93.81 144 ASP A C 1
ATOM 1185 O O . ASP A 1 144 ? -10.688 29.875 2.412 1 93.81 144 ASP A O 1
ATOM 1189 N N . LYS A 1 145 ? -9.68 28.953 4.152 1 93.44 145 LYS A N 1
ATOM 1190 C CA . LYS A 1 145 ? -9.727 30.203 4.902 1 93.44 145 LYS A CA 1
ATOM 1191 C C . LYS A 1 145 ? -8.758 31.219 4.316 1 93.44 145 LYS A C 1
ATOM 1193 O O . LYS A 1 145 ? -9.023 32.438 4.352 1 93.44 145 LYS A O 1
ATOM 1198 N N . ILE A 1 146 ? -7.684 30.734 3.77 1 93.75 146 ILE A N 1
ATOM 1199 C CA . ILE A 1 146 ? -6.648 31.609 3.234 1 93.75 146 ILE A CA 1
ATOM 1200 C C . ILE A 1 146 ? -6.949 31.922 1.771 1 93.75 146 ILE A C 1
ATOM 1202 O O . ILE A 1 146 ? -6.398 32.875 1.212 1 93.75 146 ILE A O 1
ATOM 1206 N N . ASN A 1 147 ? -7.809 31.203 1.153 1 89.44 147 ASN A N 1
ATOM 1207 C CA . ASN A 1 147 ? -8.055 31.234 -0.285 1 89.44 147 ASN A CA 1
ATOM 1208 C C . ASN A 1 147 ? -8.469 32.625 -0.761 1 89.44 147 ASN A C 1
ATOM 1210 O O . ASN A 1 147 ? -8.266 32.969 -1.926 1 89.44 147 ASN A O 1
ATOM 1214 N N . ASN A 1 148 ? -8.992 33.469 0.093 1 86.06 148 ASN A N 1
ATOM 1215 C CA . ASN A 1 148 ? -9.445 34.781 -0.33 1 86.06 148 ASN A CA 1
ATOM 1216 C C . ASN A 1 148 ? -8.344 35.844 -0.21 1 86.06 148 ASN A C 1
ATOM 1218 O O . ASN A 1 148 ? -8.547 37 -0.544 1 86.06 148 ASN A O 1
ATOM 1222 N N . ASN A 1 149 ? -7.207 35.375 0.155 1 89.25 149 ASN A N 1
ATOM 1223 C CA . ASN A 1 149 ? -6.062 36.25 0.277 1 89.25 149 ASN A CA 1
ATOM 1224 C C . ASN A 1 149 ? -5.137 36.156 -0.93 1 89.25 149 ASN A C 1
ATOM 1226 O O . ASN A 1 149 ? -4.273 35.281 -0.983 1 89.25 149 ASN A O 1
ATOM 1230 N N . SER A 1 150 ? -5.297 37.094 -1.801 1 84.81 150 SER A N 1
ATOM 1231 C CA . SER A 1 150 ? -4.531 37.062 -3.041 1 84.81 150 SER A CA 1
ATOM 1232 C C . SER A 1 150 ? -3.033 37.156 -2.768 1 84.81 150 SER A C 1
ATOM 1234 O O . SER A 1 150 ? -2.223 36.625 -3.525 1 84.81 150 SER A O 1
ATOM 1236 N N . LEU A 1 151 ? -2.676 37.906 -1.768 1 85.25 151 LEU A N 1
ATOM 1237 C CA . LEU A 1 151 ? -1.27 38.031 -1.405 1 85.25 151 LEU A CA 1
ATOM 1238 C C . LEU A 1 151 ? -0.653 36.656 -1.105 1 85.25 151 LEU A C 1
ATOM 1240 O O . LEU A 1 151 ? 0.494 36.406 -1.474 1 85.25 151 LEU A O 1
ATOM 1244 N N . ALA A 1 152 ? -1.363 35.906 -0.493 1 86.56 152 ALA A N 1
ATOM 1245 C CA . ALA A 1 152 ? -0.882 34.594 -0.128 1 86.56 152 ALA A CA 1
ATOM 1246 C C . ALA A 1 152 ? -0.807 33.656 -1.351 1 86.56 152 ALA A C 1
ATOM 1248 O O . ALA A 1 152 ? 0.213 33 -1.583 1 86.56 152 ALA A O 1
ATOM 1249 N N . LYS A 1 153 ? -1.805 33.688 -2.23 1 90.25 153 LYS A N 1
ATOM 1250 C CA . LYS A 1 153 ? -1.923 32.781 -3.373 1 90.25 153 LYS A CA 1
ATOM 1251 C C . LYS A 1 153 ? -0.881 33.125 -4.441 1 90.25 153 LYS A C 1
ATOM 1253 O O . LYS A 1 153 ? -0.438 32.25 -5.176 1 90.25 153 LYS A O 1
ATOM 1258 N N . GLU A 1 154 ? -0.53 34.344 -4.426 1 91.25 154 GLU A N 1
ATOM 1259 C CA . GLU A 1 154 ? 0.4 34.781 -5.457 1 91.25 154 GLU A CA 1
ATOM 1260 C C . GLU A 1 154 ? 1.823 34.875 -4.918 1 91.25 154 GLU A C 1
ATOM 1262 O O . GLU A 1 154 ? 2.75 35.219 -5.648 1 91.25 154 GLU A O 1
ATOM 1267 N N . ASN A 1 155 ? 1.903 34.562 -3.67 1 91.06 155 ASN A N 1
ATOM 1268 C CA . ASN A 1 155 ? 3.234 34.625 -3.074 1 91.06 155 ASN A CA 1
ATOM 1269 C C . ASN A 1 155 ? 4.207 33.688 -3.779 1 91.06 155 ASN A C 1
ATOM 1271 O O . ASN A 1 155 ? 3.844 32.562 -4.133 1 91.06 155 ASN A O 1
ATOM 1275 N N . GLU A 1 156 ? 5.375 34.156 -3.934 1 87.12 156 GLU A N 1
ATOM 1276 C CA . GLU A 1 156 ? 6.398 33.438 -4.688 1 87.12 156 GLU A CA 1
ATOM 1277 C C . GLU A 1 156 ? 6.738 32.094 -4.027 1 87.12 156 GLU A C 1
ATOM 1279 O O . GLU A 1 156 ? 7.012 31.109 -4.715 1 87.12 156 GLU A O 1
ATOM 1284 N N . PHE A 1 157 ? 6.668 32.062 -2.717 1 88.06 157 PHE A N 1
ATOM 1285 C CA . PHE A 1 157 ? 7.145 30.891 -2.002 1 88.06 157 PHE A CA 1
ATOM 1286 C C . PHE A 1 157 ? 5.977 30.109 -1.427 1 88.06 157 PHE A C 1
ATOM 1288 O O . PHE A 1 157 ? 5.941 28.875 -1.529 1 88.06 157 PHE A O 1
ATOM 1295 N N . PHE A 1 158 ? 5.02 30.766 -0.918 1 92.12 158 PHE A N 1
ATOM 1296 C CA . PHE A 1 158 ? 3.961 30.094 -0.175 1 92.12 158 PHE A CA 1
ATOM 1297 C C . PHE A 1 158 ? 2.764 29.812 -1.074 1 92.12 158 PHE A C 1
ATOM 1299 O O . PHE A 1 158 ? 1.892 29 -0.722 1 92.12 158 PHE A O 1
ATOM 1306 N N . GLY A 1 159 ? 2.656 30.406 -2.217 1 90.81 159 GLY A N 1
ATOM 1307 C CA . GLY A 1 159 ? 1.509 30.297 -3.104 1 90.81 159 GLY A CA 1
ATOM 1308 C C . GLY A 1 159 ? 1.243 28.891 -3.566 1 90.81 159 GLY A C 1
ATOM 1309 O O . GLY A 1 159 ? 0.096 28.438 -3.576 1 90.81 159 GLY A O 1
ATOM 1310 N N . GLU A 1 160 ? 2.268 28.203 -3.994 1 89 160 GLU A N 1
ATOM 1311 C CA . GLU A 1 160 ? 2.125 26.828 -4.473 1 89 160 GLU A CA 1
ATOM 1312 C C . GLU A 1 160 ? 1.56 25.922 -3.385 1 89 160 GLU A C 1
ATOM 1314 O O . GLU A 1 160 ? 0.762 25.031 -3.668 1 89 160 GLU A O 1
ATOM 1319 N N . TRP A 1 161 ? 2.07 26.156 -2.18 1 90.56 161 TRP A N 1
ATOM 1320 C CA . TRP A 1 161 ? 1.567 25.406 -1.033 1 90.56 161 TRP A CA 1
ATOM 1321 C C . TRP A 1 161 ? 0.063 25.594 -0.874 1 90.56 161 TRP A C 1
ATOM 1323 O O . TRP A 1 161 ? -0.692 24.625 -0.821 1 90.56 161 TRP A O 1
ATOM 1333 N N . ILE A 1 162 ? -0.395 26.781 -0.939 1 92.06 162 ILE A N 1
ATOM 1334 C CA . ILE A 1 162 ? -1.806 27.109 -0.761 1 92.06 162 ILE A CA 1
ATOM 1335 C C . ILE A 1 162 ? -2.615 26.547 -1.931 1 92.06 162 ILE A C 1
ATOM 1337 O O . ILE A 1 162 ? -3.652 25.906 -1.729 1 92.06 162 ILE A O 1
ATOM 1341 N N . ASN A 1 163 ? -2.164 26.703 -3.107 1 91.62 163 ASN A N 1
ATOM 1342 C CA . ASN A 1 163 ? -2.877 26.281 -4.312 1 91.62 163 ASN A CA 1
ATOM 1343 C C . ASN A 1 163 ? -3.027 24.766 -4.391 1 91.62 163 ASN A C 1
ATOM 1345 O O . ASN A 1 163 ? -4.012 24.266 -4.934 1 91.62 163 ASN A O 1
ATOM 1349 N N . GLY A 1 164 ? -2.039 24.078 -3.834 1 90.69 164 GLY A N 1
ATOM 1350 C CA . GLY A 1 164 ? -2.141 22.625 -3.779 1 90.69 164 GLY A CA 1
ATOM 1351 C C . GLY A 1 164 ? -3.346 22.141 -2.994 1 90.69 164 GLY A C 1
ATOM 1352 O O . GLY A 1 164 ? -4.031 21.219 -3.414 1 90.69 164 GLY A O 1
ATOM 1353 N N . TYR A 1 165 ? -3.693 22.844 -1.938 1 93.19 165 TYR A N 1
ATOM 1354 C CA . TYR A 1 165 ? -4.723 22.359 -1.022 1 93.19 165 TYR A CA 1
ATOM 1355 C C . TYR A 1 165 ? -6.09 22.922 -1.389 1 93.19 165 TYR A C 1
ATOM 1357 O O . TYR A 1 165 ? -7.113 22.469 -0.88 1 93.19 165 TYR A O 1
ATOM 1365 N N . ILE A 1 166 ? -6.109 23.922 -2.338 1 93.19 166 ILE A N 1
ATOM 1366 C CA . ILE A 1 166 ? -7.402 24.422 -2.789 1 93.19 166 ILE A CA 1
ATOM 1367 C C . ILE A 1 166 ? -7.738 23.828 -4.156 1 93.19 166 ILE A C 1
ATOM 1369 O O . ILE A 1 166 ? -8.773 24.156 -4.742 1 93.19 166 ILE A O 1
ATOM 1373 N N . SER A 1 167 ? -6.91 23.031 -4.695 1 93.12 167 SER A N 1
ATOM 1374 C CA . SER A 1 167 ? -7.133 22.422 -6.004 1 93.12 167 SER A CA 1
ATOM 1375 C C . SER A 1 167 ? -8.367 21.531 -6 1 93.12 167 SER A C 1
ATOM 1377 O O . SER A 1 167 ? -8.758 21 -4.953 1 93.12 167 SER A O 1
ATOM 1379 N N . LYS A 1 168 ? -9 21.328 -7.16 1 95.38 168 LYS A N 1
ATOM 1380 C CA . LYS A 1 168 ? -10.172 20.469 -7.312 1 95.38 168 LYS A CA 1
ATOM 1381 C C . LYS A 1 168 ? -9.828 19.016 -6.992 1 95.38 168 LYS A C 1
ATOM 1383 O O . LYS A 1 168 ? -10.633 18.297 -6.387 1 95.38 168 LYS A O 1
ATOM 1388 N N . GLU A 1 169 ? -8.633 18.578 -7.379 1 93.38 169 GLU A N 1
ATOM 1389 C CA . GLU A 1 169 ? -8.18 17.219 -7.129 1 93.38 169 GLU A CA 1
ATOM 1390 C C . GLU A 1 169 ? -8.102 16.938 -5.633 1 93.38 169 GLU A C 1
ATOM 1392 O O . GLU A 1 169 ? -8.539 15.875 -5.176 1 93.38 169 GLU A O 1
ATOM 1397 N N . TYR A 1 170 ? -7.574 17.875 -4.918 1 94.19 170 TYR A N 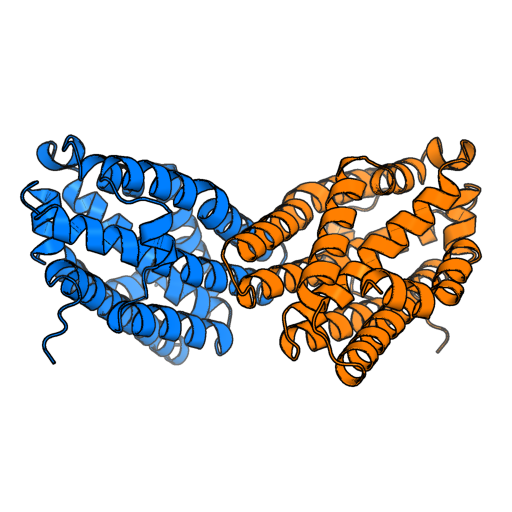1
ATOM 1398 C CA . TYR A 1 170 ? -7.465 17.719 -3.473 1 94.19 170 TYR A CA 1
ATOM 1399 C C . TYR A 1 170 ? -8.844 17.672 -2.822 1 94.19 170 TYR A C 1
ATOM 1401 O O . TYR A 1 170 ? -9.109 16.828 -1.958 1 94.19 170 TYR A O 1
ATOM 1409 N N . GLU A 1 171 ? -9.672 18.547 -3.264 1 96 171 GLU A N 1
ATOM 1410 C CA . GLU A 1 171 ? -11.031 18.625 -2.736 1 96 171 GLU A CA 1
ATOM 1411 C C . GLU A 1 171 ? -11.773 17.312 -2.967 1 96 171 GLU A C 1
ATOM 1413 O O . GLU A 1 171 ? -12.43 16.797 -2.059 1 96 171 GLU A O 1
ATOM 1418 N N . GLU A 1 172 ? -11.68 16.781 -4.145 1 96.44 172 GLU A N 1
ATOM 1419 C CA . GLU A 1 172 ? -12.367 15.539 -4.477 1 96.44 172 GLU A CA 1
ATOM 1420 C C . GLU A 1 172 ? -11.852 14.383 -3.625 1 96.44 172 GLU A C 1
ATOM 1422 O O . GLU A 1 172 ? -12.633 13.547 -3.172 1 96.44 172 GLU A O 1
ATOM 1427 N N . CYS A 1 173 ? -10.57 14.32 -3.467 1 95 173 CYS A N 1
ATOM 1428 C CA . CYS A 1 173 ? -9.961 13.281 -2.641 1 95 173 CYS A CA 1
ATOM 1429 C C . CYS A 1 173 ? -10.438 13.391 -1.195 1 95 173 CYS A C 1
ATOM 1431 O O . CYS A 1 173 ? -10.82 12.391 -0.586 1 95 173 CYS A O 1
ATOM 1433 N N . ASN A 1 174 ? -10.414 14.594 -0.653 1 96.69 174 ASN A N 1
ATOM 1434 C CA . ASN A 1 174 ? -10.883 14.836 0.708 1 96.69 174 ASN A CA 1
ATOM 1435 C C . ASN A 1 174 ? -12.352 14.453 0.873 1 96.69 174 ASN A C 1
ATOM 1437 O O . ASN A 1 174 ? -12.727 13.836 1.872 1 96.69 174 ASN A O 1
ATOM 1441 N N . ASP A 1 175 ? -13.148 14.805 -0.11 1 97.81 175 ASP A N 1
ATOM 1442 C CA . ASP A 1 175 ? -14.578 14.484 -0.066 1 97.81 175 ASP A CA 1
ATOM 1443 C C . ASP A 1 175 ? -14.805 12.977 -0.057 1 97.81 175 ASP A C 1
ATOM 1445 O O . ASP A 1 175 ? -15.688 12.477 0.647 1 97.81 175 ASP A O 1
ATOM 1449 N N . LYS A 1 176 ? -14.055 12.289 -0.812 1 97.62 176 LYS A N 1
ATOM 1450 C CA . LYS A 1 176 ? -14.164 10.836 -0.838 1 97.62 176 LYS A CA 1
ATOM 1451 C C . LYS A 1 176 ? -13.844 10.234 0.527 1 97.62 176 LYS A C 1
ATOM 1453 O O . LYS A 1 176 ? -14.492 9.281 0.961 1 97.62 176 LYS A O 1
ATOM 1458 N N . LEU A 1 177 ? -12.82 10.75 1.179 1 98.31 177 LEU A N 1
ATOM 1459 C CA . LEU A 1 177 ? -12.461 10.289 2.516 1 98.31 177 LEU A CA 1
ATOM 1460 C C . LEU A 1 177 ? -13.594 10.547 3.502 1 98.31 177 LEU A C 1
ATOM 1462 O O . LEU A 1 177 ? -13.945 9.664 4.289 1 98.31 177 LEU A O 1
ATOM 1466 N N . ILE A 1 178 ? -14.156 11.734 3.434 1 98.62 178 ILE A N 1
ATOM 1467 C CA . ILE A 1 178 ? -15.25 12.102 4.32 1 98.62 178 ILE A CA 1
ATOM 1468 C C . ILE A 1 178 ? -16.438 11.18 4.078 1 98.62 178 ILE A C 1
ATOM 1470 O O . ILE A 1 178 ? -17.031 10.648 5.023 1 98.62 178 ILE A O 1
ATOM 1474 N N . ASP A 1 179 ? -16.766 10.969 2.789 1 98.44 179 ASP A N 1
ATOM 1475 C CA . ASP A 1 179 ? -17.891 10.117 2.424 1 98.44 179 ASP A CA 1
ATOM 1476 C C . ASP A 1 179 ? -17.688 8.688 2.926 1 98.44 179 ASP A C 1
ATOM 1478 O O . ASP A 1 179 ? -18.625 8.047 3.396 1 98.44 179 ASP A O 1
ATOM 1482 N N . LEU A 1 180 ? -16.516 8.203 2.781 1 98.25 180 LEU A N 1
ATOM 1483 C CA . LEU A 1 180 ? -16.203 6.848 3.207 1 98.25 180 LEU A CA 1
ATOM 1484 C C . LEU A 1 180 ? -16.312 6.711 4.723 1 98.25 180 LEU A C 1
ATOM 1486 O O . LEU A 1 180 ? -16.828 5.715 5.227 1 98.25 180 LEU A O 1
ATOM 1490 N N . VAL A 1 181 ? -15.828 7.68 5.461 1 98.69 181 VAL A N 1
ATOM 1491 C CA . VAL A 1 181 ? -15.938 7.703 6.914 1 98.69 181 VAL A CA 1
ATOM 1492 C C . VAL A 1 181 ? -17.422 7.699 7.316 1 98.69 181 VAL A C 1
ATOM 1494 O O . VAL A 1 181 ? -17.812 6.957 8.211 1 98.69 181 VAL A O 1
ATOM 1497 N N . ASP A 1 182 ? -18.188 8.508 6.629 1 98.69 182 ASP A N 1
ATOM 1498 C CA . ASP A 1 182 ? -19.625 8.57 6.934 1 98.69 182 ASP A CA 1
ATOM 1499 C C . ASP A 1 182 ? -20.312 7.242 6.621 1 98.69 182 ASP A C 1
ATOM 1501 O O . ASP A 1 182 ? -21.141 6.77 7.395 1 98.69 182 ASP A O 1
ATOM 1505 N N . LYS A 1 183 ? -19.953 6.703 5.492 1 98.06 183 LYS A N 1
ATOM 1506 C CA . LYS A 1 183 ? -20.547 5.434 5.086 1 98.06 183 LYS A CA 1
ATOM 1507 C C . LYS A 1 183 ? -20.234 4.328 6.086 1 98.06 183 LYS A C 1
ATOM 1509 O O . LYS A 1 183 ? -21.125 3.623 6.551 1 98.06 183 LYS A O 1
ATOM 1514 N N . LEU A 1 184 ? -19.016 4.164 6.5 1 97.62 184 LEU A N 1
ATOM 1515 C CA . LEU A 1 184 ? -18.578 3.088 7.383 1 97.62 184 LEU A CA 1
ATOM 1516 C C . LEU A 1 184 ? -18.969 3.381 8.828 1 97.62 184 LEU A C 1
ATOM 1518 O O . LEU A 1 184 ? -19.031 2.469 9.656 1 97.62 184 LEU A O 1
ATOM 1522 N N . GLY A 1 185 ? -19.172 4.66 9.094 1 97.75 185 GLY A N 1
ATOM 1523 C CA . GLY A 1 185 ? -19.5 5.062 10.453 1 97.75 185 GLY A CA 1
ATOM 1524 C C . GLY A 1 185 ? -20.984 5.09 10.727 1 97.75 185 GLY A C 1
ATOM 1525 O O . GLY A 1 185 ? -21.406 5.418 11.836 1 97.75 185 GLY A O 1
ATOM 1526 N N . GLU A 1 186 ? -21.844 4.75 9.734 1 96.62 186 GLU A N 1
ATOM 1527 C CA . GLU A 1 186 ? -23.297 4.883 9.812 1 96.62 186 GLU A CA 1
ATOM 1528 C C . GLU A 1 186 ? -23.875 4.105 10.992 1 96.62 186 GLU A C 1
ATOM 1530 O O . GLU A 1 186 ? -24.812 4.551 11.641 1 96.62 186 GLU A O 1
ATOM 1535 N N . GLN A 1 187 ? -23.328 2.936 11.367 1 93.56 187 GLN A N 1
ATOM 1536 C CA . GLN A 1 187 ? -23.938 2.088 12.383 1 93.56 187 GLN A CA 1
ATOM 1537 C C . GLN A 1 187 ? -23.078 2.037 13.641 1 93.56 187 GLN A C 1
ATOM 1539 O O . GLN A 1 187 ? -23.234 1.131 14.469 1 93.56 187 GLN A O 1
ATOM 1544 N N . CYS A 1 188 ? -22.266 2.996 13.805 1 96.69 188 CYS A N 1
ATOM 1545 C CA . CYS A 1 188 ? -21.391 3.008 14.977 1 96.69 188 CYS A CA 1
ATOM 1546 C C . CYS A 1 188 ? -22.188 3.301 16.25 1 96.69 188 CYS A C 1
ATOM 1548 O O . CYS A 1 188 ? -23.109 4.133 16.234 1 96.69 188 CYS A O 1
ATOM 1550 N N . SER A 1 189 ? -21.906 2.578 17.328 1 97.44 189 SER A N 1
ATOM 1551 C CA . SER A 1 189 ? -22.453 2.885 18.641 1 97.44 189 SER A CA 1
ATOM 1552 C C . SER A 1 189 ? -21.875 4.18 19.203 1 97.44 189 SER A C 1
ATOM 1554 O O . SER A 1 189 ? -20.859 4.684 18.688 1 97.44 189 SER A O 1
ATOM 1556 N N . ASP A 1 190 ? -22.469 4.672 20.219 1 96.81 190 ASP A N 1
ATOM 1557 C CA . ASP A 1 190 ? -21.969 5.879 20.859 1 96.81 190 ASP A CA 1
ATOM 1558 C C . ASP A 1 190 ? -20.562 5.66 21.406 1 96.81 190 ASP A C 1
ATOM 1560 O O . ASP A 1 190 ? -19.719 6.555 21.344 1 96.81 190 ASP A O 1
ATOM 1564 N N . THR A 1 191 ? -20.391 4.531 21.953 1 98 191 THR A N 1
ATOM 1565 C CA . THR A 1 191 ? -19.078 4.203 22.5 1 98 191 THR A CA 1
ATOM 1566 C C . THR A 1 191 ? -18.016 4.195 21.391 1 98 191 THR A C 1
ATOM 1568 O O . THR A 1 191 ? -16.906 4.699 21.578 1 98 191 THR A O 1
ATOM 1571 N N . ARG A 1 192 ? -18.375 3.668 20.281 1 98 192 ARG A N 1
ATOM 1572 C CA . ARG A 1 192 ? -17.484 3.631 19.125 1 98 192 ARG A CA 1
ATOM 1573 C C . ARG A 1 192 ? -17.188 5.039 18.625 1 98 192 ARG A C 1
ATOM 1575 O O . ARG A 1 192 ? -16.047 5.363 18.312 1 98 192 ARG A O 1
ATOM 1582 N N . ILE A 1 193 ? -18.172 5.84 18.547 1 98.31 193 ILE A N 1
ATOM 1583 C CA . ILE A 1 193 ? -18.031 7.223 18.094 1 98.31 193 ILE A CA 1
ATOM 1584 C C . ILE A 1 193 ? -17.078 7.969 19.031 1 98.31 193 ILE A C 1
ATOM 1586 O O . ILE A 1 193 ? -16.234 8.75 18.578 1 98.31 193 ILE A O 1
ATOM 1590 N N . ASP A 1 194 ? -17.156 7.707 20.297 1 98.25 194 ASP A N 1
ATOM 1591 C CA . ASP A 1 194 ? -16.297 8.367 21.266 1 98.25 194 ASP A CA 1
ATOM 1592 C C . ASP A 1 194 ? -14.828 8 21.031 1 98.25 194 ASP A C 1
ATOM 1594 O O . ASP A 1 194 ? -13.945 8.852 21.141 1 98.25 194 ASP A O 1
ATOM 1598 N N . ILE A 1 195 ? -14.578 6.785 20.734 1 98.5 195 ILE A N 1
ATOM 1599 C CA . ILE A 1 195 ? -13.227 6.324 20.453 1 98.5 195 ILE A CA 1
ATOM 1600 C C . ILE A 1 195 ? -12.695 7.035 19.203 1 98.5 195 ILE A C 1
ATOM 1602 O O . ILE A 1 195 ? -11.562 7.52 19.203 1 98.5 195 ILE A O 1
ATOM 1606 N N . LEU A 1 196 ? -13.523 7.156 18.219 1 98.81 196 LEU A N 1
ATOM 1607 C CA . LEU A 1 196 ? -13.125 7.789 16.969 1 98.81 196 LEU A CA 1
ATOM 1608 C C . LEU A 1 196 ? -12.898 9.281 17.156 1 98.81 196 LEU A C 1
ATOM 1610 O O . LEU A 1 196 ? -11.977 9.859 16.578 1 98.81 196 LEU A O 1
ATOM 1614 N N . LYS A 1 197 ? -13.703 9.875 17.969 1 98.62 197 LYS A N 1
ATOM 1615 C CA . LYS A 1 197 ? -13.508 11.281 18.312 1 98.62 197 LYS A CA 1
ATOM 1616 C C . LYS A 1 197 ? -12.141 11.516 18.953 1 98.62 197 LYS A C 1
ATOM 1618 O O . LYS A 1 197 ? -11.453 12.484 18.641 1 98.62 197 LYS A O 1
ATOM 1623 N N . ASN A 1 198 ? -11.844 10.656 19.828 1 98.81 198 ASN A N 1
ATOM 1624 C CA . ASN A 1 198 ? -10.57 10.797 20.516 1 98.81 198 ASN A CA 1
ATOM 1625 C C . ASN A 1 198 ? -9.391 10.688 19.547 1 98.81 198 ASN A C 1
ATOM 1627 O O . ASN A 1 198 ? -8.414 11.422 19.656 1 98.81 198 ASN A O 1
ATOM 1631 N N . ILE A 1 199 ? -9.484 9.766 18.594 1 98.88 199 ILE A N 1
ATOM 1632 C CA . ILE A 1 199 ? -8.453 9.641 17.578 1 98.88 199 ILE A CA 1
ATOM 1633 C C . ILE A 1 199 ? -8.352 10.945 16.781 1 98.88 199 ILE A C 1
ATOM 1635 O O . ILE A 1 199 ? -7.258 11.469 16.562 1 98.88 199 ILE A O 1
ATOM 1639 N N . PHE A 1 200 ? -9.484 11.469 16.406 1 98.88 200 PHE A N 1
ATOM 1640 C CA . PHE A 1 200 ? -9.555 12.672 15.586 1 98.88 200 PHE A CA 1
ATOM 1641 C C . PHE A 1 200 ? -9.008 13.875 16.344 1 98.88 200 PHE A C 1
ATOM 1643 O O . PHE A 1 200 ? -8.258 14.672 15.789 1 98.88 200 PHE A O 1
ATOM 1650 N N . ILE A 1 201 ? -9.312 13.945 17.609 1 98.88 201 ILE A N 1
ATOM 1651 C CA . ILE A 1 201 ? -8.852 15.023 18.469 1 98.88 201 ILE A CA 1
ATOM 1652 C C . ILE A 1 201 ? -7.34 14.922 18.656 1 98.88 201 ILE A C 1
ATOM 1654 O O . ILE A 1 201 ? -6.621 15.914 18.516 1 98.88 201 ILE A O 1
ATOM 1658 N N . ASN A 1 202 ? -6.848 13.727 18.969 1 98.88 202 ASN A N 1
ATOM 1659 C CA . ASN A 1 202 ? -5.414 13.539 19.141 1 98.88 202 ASN A CA 1
ATOM 1660 C C . ASN A 1 202 ? -4.633 13.914 17.891 1 98.88 202 ASN A C 1
ATOM 1662 O O . ASN A 1 202 ? -3.629 14.625 17.969 1 98.88 202 ASN A O 1
ATOM 1666 N N . CYS A 1 203 ? -5.113 13.477 16.719 1 98.88 203 CYS A N 1
ATOM 1667 C CA . CYS A 1 203 ? -4.449 13.828 15.469 1 98.88 203 CYS A CA 1
ATOM 1668 C C . CYS A 1 203 ? -4.449 15.336 15.258 1 98.88 203 CYS A C 1
ATOM 1670 O O . CYS A 1 203 ? -3.465 15.898 14.773 1 98.88 203 CYS A O 1
ATOM 1672 N N . SER A 1 204 ? -5.516 15.977 15.602 1 98.81 204 SER A N 1
ATOM 1673 C CA . SER A 1 204 ? -5.609 17.422 15.461 1 98.81 204 SER A CA 1
ATOM 1674 C C . SER A 1 204 ? -4.633 18.125 16.406 1 98.81 204 SER A C 1
ATOM 1676 O O . SER A 1 204 ? -4.035 19.141 16.031 1 98.81 204 SER A O 1
ATOM 1678 N N . LYS A 1 205 ? -4.496 17.594 17.578 1 98.69 205 LYS A N 1
ATOM 1679 C CA . LYS A 1 205 ? -3.531 18.156 18.516 1 98.69 205 LYS A CA 1
ATOM 1680 C C . LYS A 1 205 ? -2.104 17.969 18.016 1 98.69 205 LYS A C 1
ATOM 1682 O O . LYS A 1 205 ? -1.278 18.891 18.125 1 98.69 205 LYS A O 1
ATOM 1687 N N . TYR A 1 206 ? -1.792 16.812 17.484 1 98.5 206 TYR A N 1
ATOM 1688 C CA . TYR A 1 206 ? -0.476 16.578 16.906 1 98.5 206 TYR A CA 1
ATOM 1689 C C . TYR A 1 206 ? -0.204 17.531 15.758 1 98.5 206 TYR A C 1
ATOM 1691 O O . TYR A 1 206 ? 0.926 17.984 15.578 1 98.5 206 TYR A O 1
ATOM 1699 N N . GLU A 1 207 ? -1.25 17.812 14.977 1 98.06 207 GLU A N 1
ATOM 1700 C CA . GLU A 1 207 ? -1.094 18.75 13.867 1 98.06 207 GLU A CA 1
ATOM 1701 C C . GLU A 1 207 ? -0.73 20.141 14.367 1 98.06 207 GLU A C 1
ATOM 1703 O O . GLU A 1 207 ? 0.117 20.812 13.781 1 98.06 207 GLU A O 1
ATOM 1708 N N . TYR A 1 208 ? -1.352 20.547 15.43 1 97.75 208 TYR A N 1
ATOM 1709 C CA . TYR A 1 208 ? -0.994 21.828 16.031 1 97.75 208 TYR A CA 1
ATOM 1710 C C . TYR A 1 208 ? 0.469 21.844 16.453 1 97.75 208 TYR A C 1
ATOM 1712 O O . TYR A 1 208 ? 1.186 22.828 16.219 1 97.75 208 TYR A O 1
ATOM 1720 N N . MET A 1 209 ? 0.861 20.766 17.062 1 96.81 209 MET A N 1
ATOM 1721 C CA . MET A 1 209 ? 2.248 20.641 17.5 1 96.81 209 MET A CA 1
ATOM 1722 C C . MET A 1 209 ? 3.201 20.672 16.312 1 96.81 209 MET A C 1
ATOM 1724 O O . MET A 1 209 ? 4.328 21.156 16.422 1 96.81 209 MET A O 1
ATOM 1728 N N . PHE A 1 210 ? 2.738 20.141 15.234 1 97.5 210 PHE A N 1
ATOM 1729 C CA . PHE A 1 210 ? 3.523 20.156 14 1 97.5 210 PHE A CA 1
ATOM 1730 C C . PHE A 1 210 ? 3.764 21.578 13.523 1 97.5 210 PHE A C 1
ATOM 1732 O O . PHE A 1 210 ? 4.883 21.938 13.141 1 97.5 210 PHE A O 1
ATOM 1739 N N . TRP A 1 211 ? 2.742 22.438 13.609 1 97.06 211 TRP A N 1
ATOM 1740 C CA . TRP A 1 211 ? 2.893 23.859 13.281 1 97.06 211 TRP A CA 1
ATOM 1741 C C . TRP A 1 211 ? 3.863 24.547 14.242 1 97.06 211 TRP A C 1
ATOM 1743 O O . TRP A 1 211 ? 4.73 25.312 13.812 1 97.06 211 TRP A O 1
ATOM 1753 N N . ASP A 1 212 ? 3.689 24.188 15.469 1 96.38 212 ASP A N 1
ATOM 1754 C CA . ASP A 1 212 ? 4.535 24.781 16.5 1 96.38 212 ASP A CA 1
ATOM 1755 C C . ASP A 1 212 ? 6 24.406 16.297 1 96.38 212 ASP A C 1
ATOM 1757 O O . ASP A 1 212 ? 6.883 25.25 16.375 1 96.38 212 ASP A O 1
ATOM 1761 N N . MET A 1 213 ? 6.215 23.156 16.078 1 95.94 213 MET A N 1
ATOM 1762 C CA . MET A 1 213 ? 7.562 22.656 15.836 1 95.94 213 MET A CA 1
ATOM 1763 C C . MET A 1 213 ? 8.18 23.344 14.617 1 95.94 213 MET A C 1
ATOM 1765 O O . MET A 1 213 ? 9.359 23.688 14.633 1 95.94 213 MET A O 1
ATOM 1769 N N . SER A 1 214 ? 7.398 23.531 13.594 1 96.12 214 SER A N 1
ATOM 1770 C CA . SER A 1 214 ? 7.867 24.172 12.367 1 96.12 214 SER A CA 1
ATOM 1771 C C . SER A 1 214 ? 8.227 25.625 12.602 1 96.12 214 SER A C 1
ATOM 1773 O O . SER A 1 214 ? 9.242 26.109 12.102 1 96.12 214 SER A O 1
ATOM 1775 N N . TYR A 1 215 ? 7.402 26.25 13.352 1 96.19 215 TYR A N 1
ATOM 1776 C CA . TYR A 1 215 ? 7.625 27.672 13.633 1 96.19 215 TYR A CA 1
ATOM 1777 C C . TYR A 1 215 ? 8.875 27.859 14.484 1 96.19 215 TYR A C 1
ATOM 1779 O O . TYR A 1 215 ? 9.578 28.859 14.344 1 96.19 215 TYR A O 1
ATOM 1787 N N . ASN A 1 216 ? 9.141 26.922 15.273 1 93.69 216 ASN A N 1
ATOM 1788 C CA . ASN A 1 216 ? 10.266 27.047 16.203 1 93.69 216 ASN A CA 1
ATOM 1789 C C . ASN A 1 216 ? 11.508 26.328 15.68 1 93.69 216 ASN A C 1
ATOM 1791 O O . ASN A 1 216 ? 12.477 26.141 16.422 1 93.69 216 ASN A O 1
ATOM 1795 N N . ASN A 1 217 ? 11.547 25.922 14.484 1 83.88 217 ASN A N 1
ATOM 1796 C CA . ASN A 1 217 ? 12.648 25.25 13.812 1 83.88 217 ASN A CA 1
ATOM 1797 C C . ASN A 1 217 ? 13.109 24.016 14.586 1 83.88 217 ASN A C 1
ATOM 1799 O O . ASN A 1 217 ? 14.312 23.812 14.781 1 83.88 217 ASN A O 1
ATOM 1803 N N . GLY A 1 218 ? 12.141 23.281 14.969 1 70.06 218 GLY A N 1
ATOM 1804 C CA . GLY A 1 218 ? 12.398 22.031 15.656 1 70.06 218 GLY A CA 1
ATOM 1805 C C . GLY A 1 218 ? 12.844 22.234 17.094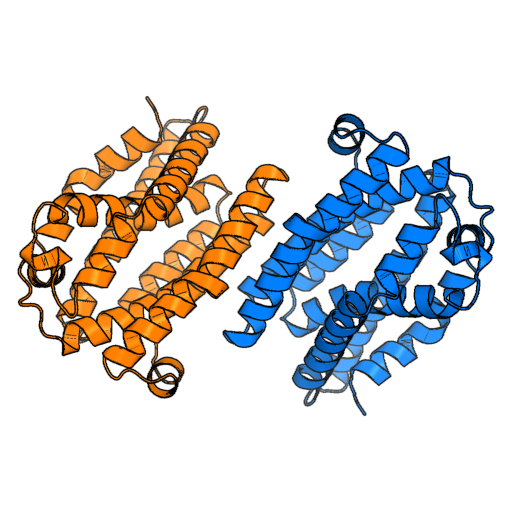 1 70.06 218 GLY A C 1
ATOM 1806 O O . GLY A 1 218 ? 13.086 21.25 17.812 1 70.06 218 GLY A O 1
ATOM 1807 N N . GLN A 1 219 ? 13.133 23.547 17.438 1 68.06 219 GLN A N 1
ATOM 1808 C CA . GLN A 1 219 ? 13.594 23.797 18.797 1 68.06 219 GLN A CA 1
ATOM 1809 C C . GLN A 1 219 ? 12.477 23.578 19.812 1 68.06 219 GLN A C 1
ATOM 1811 O O . GLN A 1 219 ? 11.375 24.094 19.641 1 68.06 219 GLN A O 1
ATOM 1816 N N . THR A 1 220 ? 12.211 22.281 20.062 1 57.66 220 THR A N 1
ATOM 1817 C CA . THR A 1 220 ? 11.219 22.016 21.094 1 57.66 220 THR A CA 1
ATOM 1818 C C . THR A 1 220 ? 11.664 22.594 22.438 1 57.66 220 THR A C 1
ATOM 1820 O O . THR A 1 220 ? 12.828 22.453 22.812 1 57.66 220 THR A O 1
ATOM 1823 N N . SER A 1 221 ? 10.844 23.609 22.969 1 46.03 221 SER A N 1
ATOM 1824 C CA . SER A 1 221 ? 11.133 24.062 24.328 1 46.03 221 SER A CA 1
ATOM 1825 C C . SER A 1 221 ? 11.125 22.891 25.312 1 46.03 221 SER A C 1
ATOM 1827 O O . SER A 1 221 ? 10.109 22.203 25.453 1 46.03 221 SER A O 1
ATOM 1829 N N . ILE A 1 222 ? 12.188 22.141 25.219 1 44.72 222 ILE A N 1
ATOM 1830 C CA . ILE A 1 222 ? 12.211 21.297 26.422 1 44.72 222 ILE A CA 1
ATOM 1831 C C . ILE A 1 222 ? 12.766 22.094 27.594 1 44.72 222 ILE A C 1
ATOM 1833 O O . ILE A 1 222 ? 13.75 22.828 27.453 1 44.72 222 ILE A O 1
ATOM 1837 N N . MET B 1 1 ? 27.875 -16.5 -4.102 1 85.81 1 MET B N 1
ATOM 1838 C CA . MET B 1 1 ? 26.703 -16.875 -4.875 1 85.81 1 MET B CA 1
ATOM 1839 C C . MET B 1 1 ? 25.531 -15.969 -4.562 1 85.81 1 MET B C 1
ATOM 1841 O O . MET B 1 1 ? 25.328 -15.578 -3.41 1 85.81 1 MET B O 1
ATOM 1845 N N . LYS B 1 2 ? 24.766 -15.633 -5.648 1 95.5 2 LYS B N 1
ATOM 1846 C CA . LYS B 1 2 ? 23.594 -14.781 -5.465 1 95.5 2 LYS B CA 1
ATOM 1847 C C . LYS B 1 2 ? 22.469 -15.531 -4.766 1 95.5 2 LYS B C 1
ATOM 1849 O O . LYS B 1 2 ? 22.266 -16.719 -5.004 1 95.5 2 LYS B O 1
ATOM 1854 N N . LEU B 1 3 ? 21.812 -14.898 -3.936 1 98.56 3 LEU B N 1
ATOM 1855 C CA . LEU B 1 3 ? 20.703 -15.5 -3.201 1 98.56 3 LEU B CA 1
ATOM 1856 C C . LEU B 1 3 ? 19.656 -16.062 -4.156 1 98.56 3 LEU B C 1
ATOM 1858 O O . LEU B 1 3 ? 19.141 -17.156 -3.938 1 98.56 3 LEU B O 1
ATOM 1862 N N . SER B 1 4 ? 19.375 -15.328 -5.223 1 98.56 4 SER B N 1
ATOM 1863 C CA . SER B 1 4 ? 18.391 -15.797 -6.195 1 98.56 4 SER B CA 1
ATOM 1864 C C . SER B 1 4 ? 18.781 -17.156 -6.766 1 98.56 4 SER B C 1
ATOM 1866 O O . SER B 1 4 ? 17.922 -18.016 -6.949 1 98.56 4 SER B O 1
ATOM 1868 N N . LYS B 1 5 ? 20.016 -17.359 -7.082 1 98.06 5 LYS B N 1
ATOM 1869 C CA . LYS B 1 5 ? 20.484 -18.641 -7.617 1 98.06 5 LYS B CA 1
ATOM 1870 C C . LYS B 1 5 ? 20.281 -19.766 -6.605 1 98.06 5 LYS B C 1
ATOM 1872 O O . LYS B 1 5 ? 19.875 -20.859 -6.969 1 98.06 5 LYS B O 1
ATOM 1877 N N . VAL B 1 6 ? 20.609 -19.469 -5.359 1 98.25 6 VAL B N 1
ATOM 1878 C CA . VAL B 1 6 ? 20.422 -20.438 -4.293 1 98.25 6 VAL B CA 1
ATOM 1879 C C . VAL B 1 6 ? 18.953 -20.812 -4.188 1 98.25 6 VAL B C 1
ATOM 1881 O O . VAL B 1 6 ? 18.609 -22 -4.051 1 98.25 6 VAL B O 1
ATOM 1884 N N . LEU B 1 7 ? 18.062 -19.828 -4.23 1 98.75 7 LEU B N 1
ATOM 1885 C CA . LEU B 1 7 ? 16.625 -20.047 -4.156 1 98.75 7 LEU B CA 1
ATOM 1886 C C . LEU B 1 7 ? 16.156 -20.875 -5.344 1 98.75 7 LEU B C 1
ATOM 1888 O O . LEU B 1 7 ? 15.445 -21.875 -5.168 1 98.75 7 LEU B O 1
ATOM 1892 N N . TYR B 1 8 ? 16.562 -20.547 -6.523 1 98.5 8 TYR B N 1
ATOM 1893 C CA . TYR B 1 8 ? 16.156 -21.266 -7.723 1 98.5 8 TYR B CA 1
ATOM 1894 C C . TYR B 1 8 ? 16.578 -22.719 -7.652 1 98.5 8 TYR B C 1
ATOM 1896 O O . TYR B 1 8 ? 15.797 -23.625 -7.961 1 98.5 8 TYR B O 1
ATOM 1904 N N . ASP B 1 9 ? 17.812 -22.969 -7.266 1 98.25 9 ASP B N 1
ATOM 1905 C CA . ASP B 1 9 ? 18.344 -24.312 -7.172 1 98.25 9 ASP B CA 1
ATOM 1906 C C . ASP B 1 9 ? 17.516 -25.156 -6.199 1 98.25 9 ASP B C 1
ATOM 1908 O O . ASP B 1 9 ? 17.406 -26.375 -6.371 1 98.25 9 ASP B O 1
ATOM 1912 N N . SER B 1 10 ? 17 -24.516 -5.188 1 98.38 10 SER B N 1
ATOM 1913 C CA . SER B 1 10 ? 16.266 -25.234 -4.148 1 98.38 10 SER B CA 1
ATOM 1914 C C . SER B 1 10 ? 14.906 -25.688 -4.652 1 98.38 10 SER B C 1
ATOM 1916 O O . SER B 1 10 ? 14.266 -26.531 -4.035 1 98.38 10 SER B O 1
ATOM 1918 N N . VAL B 1 11 ? 14.406 -25.125 -5.824 1 98.62 11 VAL B N 1
ATOM 1919 C CA . VAL B 1 11 ? 13.031 -25.422 -6.219 1 98.62 11 VAL B CA 1
ATOM 1920 C C . VAL B 1 11 ? 13 -25.859 -7.676 1 98.62 11 VAL B C 1
ATOM 1922 O O . VAL B 1 11 ? 11.922 -26.062 -8.25 1 98.62 11 VAL B O 1
ATOM 1925 N N . GLU B 1 12 ? 14.086 -26.031 -8.305 1 97.56 12 GLU B N 1
ATOM 1926 C CA . GLU B 1 12 ? 14.156 -26.344 -9.727 1 97.56 12 GLU B CA 1
ATOM 1927 C C . GLU B 1 12 ? 13.289 -27.562 -10.062 1 97.56 12 GLU B C 1
ATOM 1929 O O . GLU B 1 12 ? 12.531 -27.531 -11.031 1 97.56 12 GLU B O 1
ATOM 1934 N N . ASP B 1 13 ? 13.344 -28.562 -9.273 1 97.5 13 ASP B N 1
ATOM 1935 C CA . ASP B 1 13 ? 12.57 -29.781 -9.516 1 97.5 13 ASP B CA 1
ATOM 1936 C C . ASP B 1 13 ? 11.07 -29.516 -9.383 1 97.5 13 ASP B C 1
ATOM 1938 O O . ASP B 1 13 ? 10.273 -30.031 -10.164 1 97.5 13 ASP B O 1
ATOM 1942 N N . ILE B 1 14 ? 10.711 -28.75 -8.391 1 98.19 14 ILE B N 1
ATOM 1943 C CA . ILE B 1 14 ? 9.312 -28.406 -8.172 1 98.19 14 ILE B CA 1
ATOM 1944 C C . ILE B 1 14 ? 8.781 -27.625 -9.375 1 98.19 14 ILE B C 1
ATOM 1946 O O . ILE B 1 14 ? 7.723 -27.938 -9.914 1 98.19 14 ILE B O 1
ATOM 1950 N N . TRP B 1 15 ? 9.547 -26.641 -9.844 1 97.75 15 TRP B N 1
ATOM 1951 C CA . TRP B 1 15 ? 9.109 -25.797 -10.953 1 97.75 15 TRP B CA 1
ATOM 1952 C C . TRP B 1 15 ? 9.023 -26.594 -12.25 1 97.75 15 TRP B C 1
ATOM 1954 O O . TRP B 1 15 ? 8.117 -26.375 -13.062 1 97.75 15 TRP B O 1
ATOM 1964 N N . ASN B 1 16 ? 9.922 -27.547 -12.438 1 95.56 16 ASN B N 1
ATOM 1965 C CA . ASN B 1 16 ? 9.836 -28.422 -13.594 1 95.56 16 ASN B CA 1
ATOM 1966 C C . ASN B 1 16 ? 8.547 -29.234 -13.586 1 95.56 16 ASN B C 1
ATOM 1968 O O . ASN B 1 16 ? 7.98 -29.531 -14.648 1 95.56 16 ASN B O 1
ATOM 1972 N N . SER B 1 17 ? 8.18 -29.578 -12.438 1 97 17 SER B N 1
ATOM 1973 C CA . SER B 1 17 ? 6.961 -30.375 -12.328 1 97 17 SER B CA 1
ATOM 1974 C C . SER B 1 17 ? 5.727 -29.562 -12.711 1 97 17 SER B C 1
ATOM 1976 O O . SER B 1 17 ? 4.695 -30.125 -13.078 1 97 17 SER B O 1
ATOM 1978 N N . TYR B 1 18 ? 5.746 -28.203 -12.602 1 96.44 18 TYR B N 1
ATOM 1979 C CA . TYR B 1 18 ? 4.621 -27.359 -13 1 96.44 18 TYR B CA 1
ATOM 1980 C C . TYR B 1 18 ? 4.258 -27.594 -14.461 1 96.44 18 TYR B C 1
ATOM 1982 O O . TYR B 1 18 ? 3.088 -27.781 -14.797 1 96.44 18 TYR B O 1
ATOM 1990 N N . ASN B 1 19 ? 5.254 -27.625 -15.344 1 93.12 19 ASN B N 1
ATOM 1991 C CA . ASN B 1 19 ? 5.031 -27.734 -16.781 1 93.12 19 ASN B CA 1
ATOM 1992 C C . ASN B 1 19 ? 4.566 -29.141 -17.172 1 93.12 19 ASN B C 1
ATOM 1994 O O . ASN B 1 19 ? 4.035 -29.328 -18.266 1 93.12 19 ASN B O 1
ATOM 1998 N N . GLU B 1 20 ? 4.781 -30.047 -16.25 1 95.44 20 GLU B N 1
ATOM 1999 C CA . GLU B 1 20 ? 4.324 -31.406 -16.5 1 95.44 20 GLU B CA 1
ATOM 2000 C C . GLU B 1 20 ? 2.914 -31.625 -15.953 1 95.44 20 GLU B C 1
ATOM 2002 O O . GLU B 1 20 ? 2.27 -32.625 -16.266 1 95.44 20 GLU B O 1
ATOM 2007 N N . HIS B 1 21 ? 2.52 -30.719 -15.125 1 96.81 21 HIS B N 1
ATOM 2008 C CA . HIS B 1 21 ? 1.187 -30.844 -14.547 1 96.81 21 HIS B CA 1
ATOM 2009 C C . HIS B 1 21 ? 0.11 -30.734 -15.625 1 96.81 21 HIS B C 1
ATOM 2011 O O . HIS B 1 21 ? 0.215 -29.922 -16.547 1 96.81 21 HIS B O 1
ATOM 2017 N N . SER B 1 22 ? -0.97 -31.484 -15.508 1 97.06 22 SER B N 1
ATOM 2018 C CA . SER B 1 22 ? -2.016 -31.609 -16.516 1 97.06 22 SER B CA 1
ATOM 2019 C C . SER B 1 22 ? -2.656 -30.25 -16.828 1 97.06 22 SER B C 1
ATOM 2021 O O . SER B 1 22 ? -3.066 -30 -17.953 1 97.06 22 SER B O 1
ATOM 2023 N N . PHE B 1 23 ? -2.77 -29.406 -15.844 1 97.06 23 PHE B N 1
ATOM 2024 C CA . PHE B 1 23 ? -3.357 -28.094 -16.062 1 97.06 23 PHE B CA 1
ATOM 2025 C C . PHE B 1 23 ? -2.49 -27.266 -17 1 97.06 23 PHE B C 1
ATOM 2027 O O . PHE B 1 23 ? -2.98 -26.734 -18 1 97.06 23 PHE B O 1
ATOM 2034 N N . VAL B 1 24 ? -1.159 -27.141 -16.672 1 96.56 24 VAL B N 1
ATOM 2035 C CA . VAL B 1 24 ? -0.229 -26.328 -17.438 1 96.56 24 VAL B CA 1
ATOM 2036 C C . VAL B 1 24 ? -0.021 -26.938 -18.828 1 96.56 24 VAL B C 1
ATOM 2038 O O . VAL B 1 24 ? -0.003 -26.234 -19.828 1 96.56 24 VAL B O 1
ATOM 2041 N N . LYS B 1 25 ? 0.046 -28.25 -18.891 1 95.38 25 LYS B N 1
ATOM 2042 C CA . LYS B 1 25 ? 0.157 -28.953 -20.172 1 95.38 25 LYS B CA 1
ATOM 2043 C C . LYS B 1 25 ? -1.075 -28.703 -21.031 1 95.38 25 LYS B C 1
ATOM 2045 O O . LYS B 1 25 ? -0.968 -28.594 -22.25 1 95.38 25 LYS B O 1
ATOM 2050 N N . GLY B 1 26 ? -2.197 -28.766 -20.328 1 95.25 26 GLY B N 1
ATOM 2051 C CA . GLY B 1 26 ? -3.434 -28.453 -21.047 1 95.25 26 GLY B CA 1
ATOM 2052 C C . GLY B 1 26 ? -3.438 -27.078 -21.672 1 95.25 26 GLY B C 1
ATOM 2053 O O . GLY B 1 26 ? -3.93 -26.906 -22.797 1 95.25 26 GLY B O 1
ATOM 2054 N N . ILE B 1 27 ? -2.92 -26.078 -21.016 1 94.56 27 ILE B N 1
ATOM 2055 C CA . ILE B 1 27 ? -2.779 -24.734 -21.578 1 94.56 27 ILE B CA 1
ATOM 2056 C C . ILE B 1 27 ? -1.813 -24.766 -22.75 1 94.56 27 ILE B C 1
ATOM 2058 O O . ILE B 1 27 ? -2.109 -24.219 -23.828 1 94.56 27 ILE B O 1
ATOM 2062 N N . GLU B 1 28 ? -0.689 -25.438 -22.594 1 94.25 28 GLU B N 1
ATOM 2063 C CA . GLU B 1 28 ? 0.365 -25.5 -23.609 1 94.25 28 GLU B CA 1
ATOM 2064 C C . GLU B 1 28 ? -0.147 -26.125 -24.891 1 94.25 28 GLU B C 1
ATOM 2066 O O . GLU B 1 28 ? 0.151 -25.641 -25.984 1 94.25 28 GLU B O 1
ATOM 2071 N N . ASN B 1 29 ? -0.936 -27.172 -24.75 1 93.19 29 ASN B N 1
ATOM 2072 C CA . ASN B 1 29 ? -1.357 -27.891 -25.953 1 93.19 29 ASN B CA 1
ATOM 2073 C C . ASN B 1 29 ? -2.75 -27.469 -26.406 1 93.19 29 ASN B C 1
ATOM 2075 O O . ASN B 1 29 ? -3.281 -28 -27.375 1 93.19 29 ASN B O 1
ATOM 2079 N N . GLY B 1 30 ? -3.324 -26.531 -25.625 1 92.56 30 GLY B N 1
ATOM 2080 C CA . GLY B 1 30 ? -4.609 -25.969 -26.016 1 92.56 30 GLY B CA 1
ATOM 2081 C C . GLY B 1 30 ? -5.773 -26.906 -25.734 1 92.56 30 GLY B C 1
ATOM 2082 O O . GLY B 1 30 ? -6.848 -26.75 -26.328 1 92.56 30 GLY B O 1
ATOM 2083 N N . GLN B 1 31 ? -5.602 -27.859 -24.859 1 93.19 31 GLN B N 1
ATOM 2084 C CA . GLN B 1 31 ? -6.617 -28.875 -24.656 1 93.19 31 GLN B CA 1
ATOM 2085 C C . GLN B 1 31 ? -7.223 -28.797 -23.266 1 93.19 31 GLN B C 1
ATOM 2087 O O . GLN B 1 31 ? -8.031 -29.641 -22.875 1 93.19 31 GLN B O 1
ATOM 2092 N N . LEU B 1 32 ? -6.84 -27.797 -22.516 1 95.06 32 LEU B N 1
ATOM 2093 C CA . LEU B 1 32 ? -7.391 -27.672 -21.172 1 95.06 32 LEU B CA 1
ATOM 2094 C C . LEU B 1 32 ? -8.891 -27.375 -21.234 1 95.06 32 LEU B C 1
ATOM 2096 O O . LEU B 1 32 ? -9.344 -26.562 -22.031 1 95.06 32 LEU B O 1
ATOM 2100 N N . ASP B 1 33 ? -9.664 -28.156 -20.406 1 94.94 33 ASP B N 1
ATOM 2101 C CA . ASP B 1 33 ? -11.086 -27.875 -20.25 1 94.94 33 ASP B CA 1
ATOM 2102 C C . ASP B 1 33 ? -11.32 -26.422 -19.844 1 94.94 33 ASP B C 1
ATOM 2104 O O . ASP B 1 33 ? -10.711 -25.922 -18.891 1 94.94 33 ASP B O 1
ATOM 2108 N N . LEU B 1 34 ? -12.188 -25.75 -20.547 1 93.69 34 LEU B N 1
ATOM 2109 C CA . LEU B 1 34 ? -12.422 -24.328 -20.328 1 93.69 34 LEU B CA 1
ATOM 2110 C C . LEU B 1 34 ? -12.992 -24.078 -18.922 1 93.69 34 LEU B C 1
ATOM 2112 O O . LEU B 1 34 ? -12.711 -23.047 -18.312 1 93.69 34 LEU B O 1
ATOM 2116 N N . GLU B 1 35 ? -13.766 -25.016 -18.453 1 94.56 35 GLU B N 1
ATOM 2117 C CA . GLU B 1 35 ? -14.344 -24.844 -17.125 1 94.56 35 GLU B CA 1
ATOM 2118 C C . GLU B 1 35 ? -13.266 -24.844 -16.047 1 94.56 35 GLU B C 1
ATOM 2120 O O . GLU B 1 35 ? -13.375 -24.141 -15.039 1 94.56 35 GLU B O 1
ATOM 2125 N N . LYS B 1 36 ? -12.258 -25.641 -16.25 1 95.69 36 LYS B N 1
ATOM 2126 C CA . LYS B 1 36 ? -11.125 -25.656 -15.328 1 95.69 36 LYS B CA 1
ATOM 2127 C C . LYS B 1 36 ? -10.352 -24.344 -15.383 1 95.69 36 LYS B C 1
ATOM 2129 O O . LYS B 1 36 ? -9.914 -23.828 -14.352 1 95.69 36 LYS B O 1
ATOM 2134 N N . PHE B 1 37 ? -10.234 -23.844 -16.594 1 95.25 37 PHE B N 1
ATOM 2135 C CA . PHE B 1 37 ? -9.539 -22.578 -16.797 1 95.25 37 PHE B CA 1
ATOM 2136 C C . PHE B 1 37 ? -10.32 -21.438 -16.156 1 95.25 37 PHE B C 1
ATOM 2138 O O . PHE B 1 37 ? -9.727 -20.562 -15.516 1 95.25 37 PHE B O 1
ATOM 2145 N N . LYS B 1 38 ? -11.602 -21.484 -16.359 1 94.62 38 LYS B N 1
ATOM 2146 C CA . LYS B 1 38 ? -12.445 -20.469 -15.742 1 94.62 38 LYS B CA 1
ATOM 2147 C C . LYS B 1 38 ? -12.305 -20.484 -14.227 1 94.62 38 LYS B C 1
ATOM 2149 O O . LYS B 1 38 ? -12.203 -19.422 -13.602 1 94.62 38 LYS B O 1
ATOM 2154 N N . TYR B 1 39 ? -12.281 -21.656 -13.695 1 95.75 39 TYR B N 1
ATOM 2155 C CA . TYR B 1 39 ? -12.125 -21.781 -12.25 1 95.75 39 TYR B CA 1
ATOM 2156 C C . TYR B 1 39 ? -10.781 -21.219 -11.797 1 95.75 39 TYR B C 1
ATOM 2158 O O . TYR B 1 39 ? -10.719 -20.5 -10.805 1 95.75 39 TYR B O 1
ATOM 2166 N N . TYR B 1 40 ? -9.773 -21.562 -12.5 1 96.38 40 TYR B N 1
ATOM 2167 C CA . TYR B 1 40 ? -8.445 -21.016 -12.227 1 96.38 40 TYR B CA 1
ATOM 2168 C C . TYR B 1 40 ? -8.453 -19.5 -12.242 1 96.38 40 TYR B C 1
ATOM 2170 O O . TYR B 1 40 ? -7.906 -18.859 -11.344 1 96.38 40 TYR B O 1
ATOM 2178 N N . MET B 1 41 ? -9.078 -18.906 -13.266 1 95 41 MET B N 1
ATOM 2179 C CA . MET B 1 41 ? -9.094 -17.469 -13.438 1 95 41 MET B CA 1
ATOM 2180 C C . MET B 1 41 ? -9.773 -16.781 -12.25 1 95 41 MET B C 1
ATOM 2182 O O . MET B 1 41 ? -9.312 -15.75 -11.773 1 95 41 MET B O 1
ATOM 2186 N N . ILE B 1 42 ? -10.852 -17.359 -11.812 1 95.81 42 ILE B N 1
ATOM 2187 C CA . ILE B 1 42 ? -11.586 -16.828 -10.68 1 95.81 42 ILE B CA 1
ATOM 2188 C C . ILE B 1 42 ? -10.719 -16.875 -9.422 1 95.81 42 ILE B C 1
ATOM 2190 O O . ILE B 1 42 ? -10.586 -15.883 -8.711 1 95.81 42 ILE B O 1
ATOM 2194 N N . GLN B 1 43 ? -10.07 -18 -9.195 1 96.88 43 GLN B N 1
ATOM 2195 C CA . GLN B 1 43 ? -9.234 -18.172 -8.008 1 96.88 43 GLN B CA 1
ATOM 2196 C C . GLN B 1 43 ? -7.988 -17.297 -8.078 1 96.88 43 GLN B C 1
ATOM 2198 O O . GLN B 1 43 ? -7.527 -16.781 -7.055 1 96.88 43 GLN B O 1
ATOM 2203 N N . ASP B 1 44 ? -7.473 -17.188 -9.242 1 96.19 44 ASP B N 1
ATOM 2204 C CA . ASP B 1 44 ? -6.312 -16.312 -9.43 1 96.19 44 ASP B CA 1
ATOM 2205 C C . ASP B 1 44 ? -6.664 -14.859 -9.133 1 96.19 44 ASP B C 1
ATOM 2207 O O . ASP B 1 44 ? -5.848 -14.117 -8.586 1 96.19 44 ASP B O 1
ATOM 2211 N N . TYR B 1 45 ? -7.84 -14.469 -9.555 1 95.56 45 TYR B N 1
ATOM 2212 C CA . TYR B 1 45 ? -8.305 -13.117 -9.25 1 95.56 45 TYR B CA 1
ATOM 2213 C C . TYR B 1 45 ? -8.352 -12.883 -7.742 1 95.56 45 TYR B C 1
ATOM 2215 O O . TYR B 1 45 ? -7.879 -11.859 -7.254 1 95.56 45 TYR B O 1
ATOM 2223 N N . ILE B 1 46 ? -8.906 -13.82 -7.055 1 96.19 46 ILE B N 1
ATOM 2224 C CA . ILE B 1 46 ? -9.008 -13.734 -5.605 1 96.19 46 ILE B CA 1
ATOM 2225 C C . ILE B 1 46 ? -7.613 -13.734 -4.988 1 96.19 46 ILE B C 1
ATOM 2227 O O . ILE B 1 46 ? -7.34 -12.969 -4.059 1 96.19 46 ILE B O 1
ATOM 2231 N N . TYR B 1 47 ? -6.73 -14.562 -5.504 1 97.44 47 TYR B N 1
ATOM 2232 C CA . TYR B 1 47 ? -5.336 -14.617 -5.086 1 97.44 47 TYR B CA 1
ATOM 2233 C C . TYR B 1 47 ? -4.668 -13.25 -5.211 1 97.44 47 TYR B C 1
ATOM 2235 O O . TYR B 1 47 ? -3.939 -12.828 -4.312 1 97.44 47 TYR B O 1
ATOM 2243 N N . LEU B 1 48 ? -4.953 -12.516 -6.309 1 97 48 LEU B N 1
ATOM 2244 C CA . LEU B 1 48 ? -4.281 -11.25 -6.613 1 97 48 LEU B CA 1
ATOM 2245 C C . LEU B 1 48 ? -4.703 -10.164 -5.633 1 97 48 LEU B C 1
ATOM 2247 O O . LEU B 1 48 ? -3.936 -9.242 -5.355 1 97 48 LEU B O 1
ATOM 2251 N N . LEU B 1 49 ? -5.859 -10.266 -5.055 1 96.56 49 LEU B N 1
ATOM 2252 C CA . LEU B 1 49 ? -6.277 -9.32 -4.027 1 96.56 49 LEU B CA 1
ATOM 2253 C C . LEU B 1 49 ? -5.391 -9.438 -2.789 1 96.56 49 LEU B C 1
ATOM 2255 O O . LEU B 1 49 ? -4.875 -8.438 -2.291 1 96.56 49 LEU B O 1
ATOM 2259 N N . ASP B 1 50 ? -5.152 -10.672 -2.338 1 97.5 50 ASP B N 1
ATOM 2260 C CA . ASP B 1 50 ? -4.273 -10.891 -1.195 1 97.5 50 ASP B CA 1
ATOM 2261 C C . ASP B 1 50 ? -2.82 -10.586 -1.556 1 97.5 50 ASP B C 1
ATOM 2263 O O . ASP B 1 50 ? -2.064 -10.07 -0.728 1 97.5 50 ASP B O 1
ATOM 2267 N N . TYR B 1 51 ? -2.457 -10.961 -2.764 1 97.94 51 TYR B N 1
ATOM 2268 C CA . TYR B 1 51 ? -1.121 -10.656 -3.264 1 97.94 51 TYR B CA 1
ATOM 2269 C C . TYR B 1 51 ? -0.841 -9.156 -3.189 1 97.94 51 TYR B C 1
ATOM 2271 O O . TYR B 1 51 ? 0.263 -8.742 -2.83 1 97.94 51 TYR B O 1
ATOM 2279 N N . SER B 1 52 ? -1.833 -8.344 -3.484 1 97.94 52 SER B N 1
ATOM 2280 C CA . SER B 1 52 ? -1.717 -6.895 -3.391 1 97.94 52 SER B CA 1
ATOM 2281 C C . SER B 1 52 ? -1.521 -6.445 -1.946 1 97.94 52 SER B C 1
ATOM 2283 O O . SER B 1 52 ? -0.815 -5.473 -1.684 1 97.94 52 SER B O 1
ATOM 2285 N N . LYS B 1 53 ? -2.18 -7.109 -1.015 1 98.44 53 LYS B N 1
ATOM 2286 C CA . LYS B 1 53 ? -1.97 -6.805 0.397 1 98.44 53 LYS B CA 1
ATOM 2287 C C . LYS B 1 53 ? -0.526 -7.078 0.809 1 98.44 53 LYS B C 1
ATOM 2289 O O . LYS B 1 53 ? 0.029 -6.371 1.652 1 98.44 53 LYS B O 1
ATOM 2294 N N . ILE B 1 54 ? 0.055 -8.078 0.237 1 98.69 54 ILE B N 1
ATOM 2295 C CA . ILE B 1 54 ? 1.449 -8.391 0.533 1 98.69 54 ILE B CA 1
ATOM 2296 C C . ILE B 1 54 ? 2.352 -7.281 0.001 1 98.69 54 ILE B C 1
ATOM 2298 O O . ILE B 1 54 ? 3.283 -6.848 0.686 1 98.69 54 ILE B O 1
ATOM 2302 N N . PHE B 1 55 ? 2.041 -6.809 -1.229 1 98.5 55 PHE B N 1
ATOM 2303 C CA . PHE B 1 55 ? 2.775 -5.664 -1.756 1 98.5 55 PHE B CA 1
ATOM 2304 C C . PHE B 1 55 ? 2.619 -4.453 -0.844 1 98.5 55 PHE B C 1
ATOM 2306 O O . PHE B 1 55 ? 3.576 -3.711 -0.619 1 98.5 55 PHE B O 1
ATOM 2313 N N . ALA B 1 56 ? 1.419 -4.273 -0.369 1 98.69 56 ALA B N 1
ATOM 2314 C CA . ALA B 1 56 ? 1.168 -3.156 0.54 1 98.69 56 ALA B CA 1
ATOM 2315 C C . ALA B 1 56 ? 2 -3.287 1.812 1 98.69 56 ALA B C 1
ATOM 2317 O O . ALA B 1 56 ? 2.545 -2.299 2.309 1 98.69 56 ALA B O 1
ATOM 2318 N N . LEU B 1 57 ? 2.084 -4.477 2.336 1 98.75 57 LEU B N 1
ATOM 2319 C CA . LEU B 1 57 ? 2.955 -4.715 3.48 1 98.75 57 LEU B CA 1
ATOM 2320 C C . LEU B 1 57 ? 4.402 -4.375 3.143 1 98.75 57 LEU B C 1
ATOM 2322 O O . LEU B 1 57 ? 5.16 -3.928 4.008 1 98.75 57 LEU B O 1
ATOM 2326 N N . GLY B 1 58 ? 4.77 -4.578 1.892 1 98.69 58 GLY B N 1
ATOM 2327 C CA . GLY B 1 58 ? 6.086 -4.168 1.435 1 98.69 58 GLY B CA 1
ATOM 2328 C C . GLY B 1 58 ? 6.328 -2.678 1.575 1 98.69 58 GLY B C 1
ATOM 2329 O O . GLY B 1 58 ? 7.434 -2.252 1.921 1 98.69 58 GLY B O 1
ATOM 2330 N N . ILE B 1 59 ? 5.305 -1.911 1.333 1 98.5 59 ILE B N 1
ATOM 2331 C CA . ILE B 1 59 ? 5.406 -0.467 1.515 1 98.5 59 ILE B CA 1
ATOM 2332 C C . ILE B 1 59 ? 5.621 -0.146 2.992 1 98.5 59 ILE B C 1
ATOM 2334 O O . ILE B 1 59 ? 6.496 0.652 3.338 1 98.5 59 ILE B O 1
ATOM 2338 N N . VAL B 1 60 ? 4.859 -0.784 3.842 1 98.25 60 VAL B N 1
ATOM 2339 C CA . VAL B 1 60 ? 4.891 -0.548 5.281 1 98.25 60 VAL B CA 1
ATOM 2340 C C . VAL B 1 60 ? 6.273 -0.891 5.832 1 98.25 60 VAL B C 1
ATOM 2342 O O . VAL B 1 60 ? 6.805 -0.175 6.684 1 98.25 60 VAL B O 1
ATOM 2345 N N . LYS B 1 61 ? 6.938 -1.909 5.285 1 97.88 61 LYS B N 1
ATOM 2346 C CA . LYS B 1 61 ? 8.172 -2.447 5.852 1 97.88 61 LYS B CA 1
ATOM 2347 C C . LYS B 1 61 ? 9.398 -1.905 5.121 1 97.88 61 LYS B C 1
ATOM 2349 O O . LYS B 1 61 ? 10.531 -2.188 5.508 1 97.88 61 LYS B O 1
ATOM 2354 N N . ALA B 1 62 ? 9.188 -1.162 4.07 1 97.56 62 ALA B N 1
ATOM 2355 C CA . ALA B 1 62 ? 10.297 -0.709 3.227 1 97.56 62 ALA B CA 1
ATOM 2356 C C . ALA B 1 62 ? 11.312 0.083 4.039 1 97.56 62 ALA B C 1
ATOM 2358 O O . ALA B 1 62 ? 10.953 0.988 4.793 1 97.56 62 ALA B O 1
ATOM 2359 N N . PRO B 1 63 ? 12.602 -0.2 3.893 1 95.25 63 PRO B N 1
ATOM 2360 C CA . PRO B 1 63 ? 13.633 0.489 4.668 1 95.25 63 PRO B CA 1
ATOM 2361 C C . PRO B 1 63 ? 13.977 1.865 4.105 1 95.25 63 PRO B C 1
ATOM 2363 O O . PRO B 1 63 ? 14.688 2.643 4.75 1 95.25 63 PRO B O 1
ATOM 2366 N N . ASN B 1 64 ? 13.594 2.139 2.865 1 94.5 64 ASN B N 1
ATOM 2367 C CA . ASN B 1 64 ? 13.867 3.424 2.232 1 94.5 64 ASN B CA 1
ATOM 2368 C C . ASN B 1 64 ? 12.812 3.771 1.185 1 94.5 64 ASN B C 1
ATOM 2370 O O . ASN B 1 64 ? 11.984 2.932 0.83 1 94.5 64 ASN B O 1
ATOM 2374 N N . GLU B 1 65 ? 12.898 4.984 0.771 1 94.38 65 GLU B N 1
ATOM 2375 C CA . GLU B 1 65 ? 11.891 5.543 -0.133 1 94.38 65 GLU B CA 1
ATOM 2376 C C . GLU B 1 65 ? 11.875 4.797 -1.465 1 94.38 65 GLU B C 1
ATOM 2378 O O . GLU B 1 65 ? 10.812 4.602 -2.059 1 94.38 65 GLU B O 1
ATOM 2383 N N . GLU B 1 66 ? 13.023 4.395 -1.98 1 94.56 66 GLU B N 1
ATOM 2384 C CA . GLU B 1 66 ? 13.125 3.711 -3.266 1 94.56 66 GLU B CA 1
ATOM 2385 C C . GLU B 1 66 ? 12.336 2.406 -3.262 1 94.56 66 GLU B C 1
ATOM 2387 O O . GLU B 1 66 ? 11.547 2.15 -4.172 1 94.56 66 GLU B O 1
ATOM 2392 N N . ILE B 1 67 ? 12.531 1.617 -2.266 1 96.56 67 ILE B N 1
ATOM 2393 C CA . ILE B 1 67 ? 11.828 0.341 -2.152 1 96.56 67 ILE B CA 1
ATOM 2394 C C . ILE B 1 67 ? 10.344 0.584 -1.902 1 96.56 67 ILE B C 1
ATOM 2396 O O . ILE B 1 67 ? 9.492 -0.144 -2.42 1 96.56 67 ILE B O 1
ATOM 2400 N N . MET B 1 68 ? 10.039 1.64 -1.138 1 97.12 68 MET B N 1
ATOM 2401 C CA . MET B 1 68 ? 8.641 2.021 -0.914 1 97.12 68 MET B CA 1
ATOM 2402 C C . MET B 1 68 ? 7.941 2.312 -2.234 1 97.12 68 MET B C 1
ATOM 2404 O O . MET B 1 68 ? 6.828 1.834 -2.469 1 97.12 68 MET B O 1
ATOM 2408 N N . ARG B 1 69 ? 8.547 3.084 -3.086 1 96 69 ARG B N 1
ATOM 2409 C CA . ARG B 1 69 ? 7.977 3.461 -4.375 1 96 69 ARG B CA 1
ATOM 2410 C C . ARG B 1 69 ? 7.84 2.25 -5.289 1 96 69 ARG B C 1
ATOM 2412 O O . ARG B 1 69 ? 6.883 2.148 -6.059 1 96 69 ARG B O 1
ATOM 2419 N N . PHE B 1 70 ? 8.836 1.377 -5.176 1 96.38 70 PHE B N 1
ATOM 2420 C CA . PHE B 1 70 ? 8.789 0.151 -5.961 1 96.38 70 PHE B CA 1
ATOM 2421 C C . PHE B 1 70 ? 7.539 -0.654 -5.633 1 96.38 70 PHE B C 1
ATOM 2423 O O . PHE B 1 70 ? 6.789 -1.044 -6.531 1 96.38 70 PHE B O 1
ATOM 2430 N N . PHE B 1 71 ? 7.242 -0.835 -4.352 1 97.94 71 PHE B N 1
ATOM 2431 C CA . PHE B 1 71 ? 6.074 -1.604 -3.941 1 97.94 71 PHE B CA 1
ATOM 2432 C C . PHE B 1 71 ? 4.789 -0.842 -4.246 1 97.94 71 PHE B C 1
ATOM 2434 O O . PHE B 1 71 ? 3.766 -1.447 -4.566 1 97.94 71 PHE B O 1
ATOM 2441 N N . ALA B 1 72 ? 4.809 0.458 -4.086 1 97.12 72 ALA B N 1
ATOM 2442 C CA . ALA B 1 72 ? 3.641 1.257 -4.441 1 97.12 72 ALA B CA 1
ATOM 2443 C C . ALA B 1 72 ? 3.262 1.052 -5.906 1 97.12 72 ALA B C 1
ATOM 2445 O O . ALA B 1 72 ? 2.078 0.958 -6.238 1 97.12 72 ALA B O 1
ATOM 2446 N N . GLU B 1 73 ? 4.227 0.999 -6.75 1 95.06 73 GLU B N 1
ATOM 2447 C CA . GLU B 1 73 ? 3.982 0.741 -8.172 1 95.06 73 GLU B CA 1
ATOM 2448 C C . GLU B 1 73 ? 3.416 -0.659 -8.383 1 95.06 73 GLU B C 1
ATOM 2450 O O . GLU B 1 73 ? 2.523 -0.852 -9.211 1 95.06 73 GLU B O 1
ATOM 2455 N N . LEU B 1 74 ? 3.975 -1.622 -7.664 1 95.94 74 LEU B N 1
ATOM 2456 C CA . LEU B 1 74 ? 3.502 -2.996 -7.801 1 95.94 74 LEU B CA 1
ATOM 2457 C C . LEU B 1 74 ? 2.029 -3.104 -7.414 1 95.94 74 LEU B C 1
ATOM 2459 O O . LEU B 1 74 ? 1.244 -3.74 -8.117 1 95.94 74 LEU B O 1
ATOM 2463 N N . VAL B 1 75 ? 1.646 -2.482 -6.297 1 97 75 VAL B N 1
ATOM 2464 C CA . VAL B 1 75 ? 0.259 -2.506 -5.848 1 97 75 VAL B CA 1
ATOM 2465 C C . VAL B 1 75 ? -0.635 -1.845 -6.895 1 97 75 VAL B C 1
ATOM 2467 O O . VAL B 1 75 ? -1.667 -2.4 -7.281 1 97 75 VAL B O 1
ATOM 2470 N N . HIS B 1 76 ? -0.233 -0.704 -7.32 1 94.25 76 HIS B N 1
ATOM 2471 C CA . HIS B 1 76 ? -1.026 0.064 -8.273 1 94.25 76 HIS B CA 1
ATOM 2472 C C . HIS B 1 76 ? -1.197 -0.693 -9.586 1 94.25 76 HIS B C 1
ATOM 2474 O O . HIS B 1 76 ? -2.309 -0.798 -10.109 1 94.25 76 HIS B O 1
ATOM 2480 N N . SER B 1 77 ? -0.126 -1.228 -10.109 1 92.25 77 SER B N 1
ATOM 2481 C CA . SER B 1 77 ? -0.154 -1.97 -11.367 1 92.25 77 SER B CA 1
ATOM 2482 C C . SER B 1 77 ? -1.029 -3.213 -11.25 1 92.25 77 SER B C 1
ATOM 2484 O O . SER B 1 77 ? -1.767 -3.545 -12.18 1 92.25 77 SER B O 1
ATOM 2486 N N . THR B 1 78 ? -0.984 -3.891 -10.078 1 94.5 78 THR B N 1
ATOM 2487 C CA . THR B 1 78 ? -1.766 -5.105 -9.883 1 94.5 78 THR B CA 1
ATOM 2488 C C . THR B 1 78 ? -3.254 -4.785 -9.789 1 94.5 78 THR B C 1
ATOM 2490 O O . THR B 1 78 ? -4.062 -5.32 -10.547 1 94.5 78 THR B O 1
ATOM 2493 N N . LEU B 1 79 ? -3.619 -3.846 -8.961 1 94.62 79 LEU B N 1
ATOM 2494 C CA . LEU B 1 79 ? -5.02 -3.586 -8.648 1 94.62 79 LEU B CA 1
ATOM 2495 C C . LEU B 1 79 ? -5.688 -2.785 -9.758 1 94.62 79 LEU B C 1
ATOM 2497 O O . LEU B 1 79 ? -6.867 -2.994 -10.055 1 94.62 79 LEU B O 1
ATOM 2501 N N . ASN B 1 80 ? -4.914 -1.925 -10.398 1 86.88 80 ASN B N 1
ATOM 2502 C CA . ASN B 1 80 ? -5.582 -0.99 -11.297 1 86.88 80 ASN B CA 1
ATOM 2503 C C . ASN B 1 80 ? -5.297 -1.319 -12.766 1 86.88 80 ASN B C 1
ATOM 2505 O O . ASN B 1 80 ? -5.996 -0.841 -13.656 1 86.88 80 ASN B O 1
ATOM 2509 N N . PHE B 1 81 ? -4.32 -2.172 -13.047 1 82.81 81 PHE B N 1
ATOM 2510 C CA . PHE B 1 81 ? -4.023 -2.512 -14.43 1 82.81 81 PHE B CA 1
ATOM 2511 C C . PHE B 1 81 ? -4.211 -4.004 -14.68 1 82.81 81 PHE B C 1
ATOM 2513 O O . PHE B 1 81 ? -5.137 -4.41 -15.383 1 82.81 81 PHE B O 1
ATOM 2520 N N . GLU B 1 82 ? -3.477 -4.832 -13.93 1 81.69 82 GLU B N 1
ATOM 2521 C CA . GLU B 1 82 ? -3.523 -6.273 -14.148 1 81.69 82 GLU B CA 1
ATOM 2522 C C . GLU B 1 82 ? -4.922 -6.824 -13.898 1 81.69 82 GLU B C 1
ATOM 2524 O O . GLU B 1 82 ? -5.457 -7.578 -14.711 1 81.69 82 GLU B O 1
ATOM 2529 N N . MET B 1 83 ? -5.504 -6.457 -12.883 1 87.31 83 MET B N 1
ATOM 2530 C CA . MET B 1 83 ? -6.809 -6.992 -12.508 1 87.31 83 MET B CA 1
ATOM 2531 C C . MET B 1 83 ? -7.898 -6.465 -13.43 1 87.31 83 MET B C 1
ATOM 2533 O O . MET B 1 83 ? -8.898 -7.145 -13.68 1 87.31 83 MET B O 1
ATOM 2537 N N . SER B 1 84 ? -7.672 -5.312 -14.016 1 81.25 84 SER B N 1
ATOM 2538 C CA . SER B 1 84 ? -8.602 -4.812 -15.023 1 81.25 84 SER B CA 1
ATOM 2539 C C . SER B 1 84 ? -8.523 -5.641 -16.297 1 81.25 84 SER B C 1
ATOM 2541 O O . SER B 1 84 ? -9.547 -5.953 -16.906 1 81.25 84 SER B O 1
ATOM 2543 N N . VAL B 1 85 ? -7.332 -5.996 -16.703 1 78.88 85 VAL B N 1
ATOM 2544 C CA . VAL B 1 85 ? -7.117 -6.863 -17.844 1 78.88 85 VAL B CA 1
ATOM 2545 C C . VAL B 1 85 ? -7.727 -8.242 -17.578 1 78.88 85 VAL B C 1
ATOM 2547 O O . VAL B 1 85 ? -8.391 -8.805 -18.453 1 78.88 85 VAL B O 1
ATOM 2550 N N . HIS B 1 86 ? -7.52 -8.656 -16.359 1 84.19 86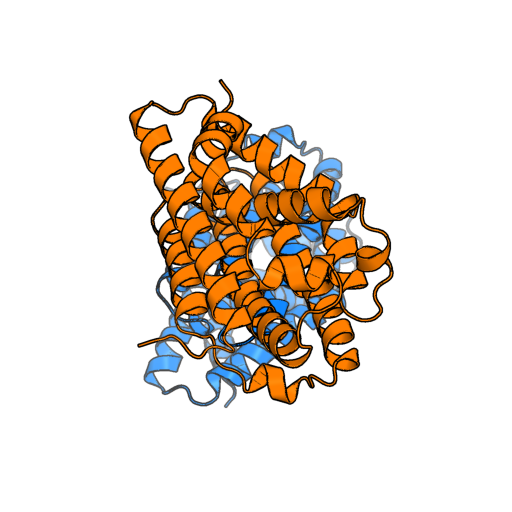 HIS B N 1
ATOM 2551 C CA . HIS B 1 86 ? -8.07 -9.945 -15.945 1 84.19 86 HIS B CA 1
ATOM 2552 C C . HIS B 1 86 ? -9.594 -9.945 -16.047 1 84.19 86 HIS B C 1
ATOM 2554 O O . HIS B 1 86 ? -10.188 -10.891 -16.562 1 84.19 86 HIS B O 1
ATOM 2560 N N . LYS B 1 87 ? -10.172 -8.898 -15.625 1 86.06 87 LYS B N 1
ATOM 2561 C CA . LYS B 1 87 ? -11.625 -8.812 -15.664 1 86.06 87 LYS B CA 1
ATOM 2562 C C . LYS B 1 87 ? -12.141 -8.828 -17.094 1 86.06 87 LYS B C 1
ATOM 2564 O O . LYS B 1 87 ? -13.125 -9.508 -17.406 1 86.06 87 LYS B O 1
ATOM 2569 N N . LYS B 1 88 ? -11.523 -8.156 -18.031 1 84.62 88 LYS B N 1
ATOM 2570 C CA . LYS B 1 88 ? -11.914 -8.141 -19.438 1 84.62 88 LYS B CA 1
ATOM 2571 C C . LYS B 1 88 ? -11.766 -9.516 -20.062 1 84.62 88 LYS B C 1
ATOM 2573 O O . LYS B 1 88 ? -12.633 -9.953 -20.828 1 84.62 88 LYS B O 1
ATOM 2578 N N . TYR B 1 89 ? -10.648 -10.109 -19.656 1 85.56 89 TYR B N 1
ATOM 2579 C CA . TYR B 1 89 ? -10.391 -11.469 -20.125 1 85.56 89 TYR B CA 1
ATOM 2580 C C . TYR B 1 89 ? -11.453 -12.438 -19.609 1 85.56 89 TYR B C 1
ATOM 2582 O O . TYR B 1 89 ? -11.969 -13.266 -20.359 1 85.56 89 TYR B O 1
ATOM 2590 N N . MET B 1 90 ? -11.867 -12.281 -18.422 1 90.81 90 MET B N 1
ATOM 2591 C CA . MET B 1 90 ? -12.859 -13.141 -17.766 1 90.81 90 MET B CA 1
ATOM 2592 C C . MET B 1 90 ? -14.242 -12.93 -18.391 1 90.81 90 MET B C 1
ATOM 2594 O O . MET B 1 90 ? -15.016 -13.883 -18.516 1 90.81 90 MET B O 1
ATOM 2598 N N . GLU B 1 91 ? -14.531 -11.703 -18.766 1 89.25 91 GLU B N 1
ATOM 2599 C CA . GLU B 1 91 ? -15.797 -11.422 -19.438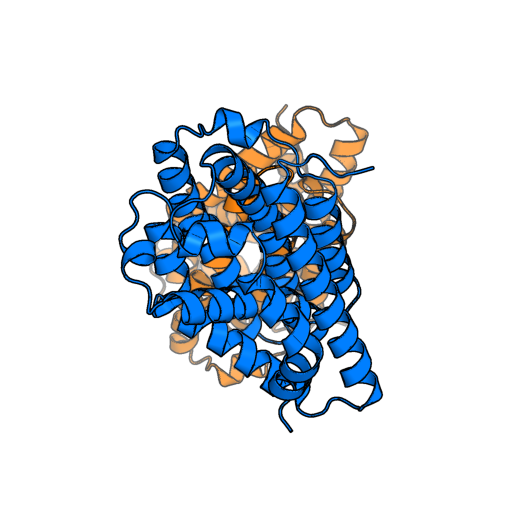 1 89.25 91 GLU B CA 1
ATOM 2600 C C . GLU B 1 91 ? -15.906 -12.195 -20.734 1 89.25 91 GLU B C 1
ATOM 2602 O O . GLU B 1 91 ? -16.984 -12.688 -21.094 1 89.25 91 GLU B O 1
ATOM 2607 N N . ARG B 1 92 ? -14.82 -12.336 -21.422 1 87.38 92 ARG B N 1
ATOM 2608 C CA . ARG B 1 92 ? -14.797 -13.078 -22.688 1 87.38 92 ARG B CA 1
ATOM 2609 C C . ARG B 1 92 ? -15.047 -14.562 -22.438 1 87.38 92 ARG B C 1
ATOM 2611 O O . ARG B 1 92 ? -15.5 -15.281 -23.328 1 87.38 92 ARG B O 1
ATOM 2618 N N . LEU B 1 93 ? -14.773 -14.992 -21.266 1 90.88 93 LEU B N 1
ATOM 2619 C CA . LEU B 1 93 ? -15.008 -16.375 -20.875 1 90.88 93 LEU B CA 1
ATOM 2620 C C . LEU B 1 93 ? -16.359 -16.531 -20.188 1 90.88 93 LEU B C 1
ATOM 2622 O O . LEU B 1 93 ? -16.641 -17.578 -19.594 1 90.88 93 LEU B O 1
ATOM 2626 N N . ASN B 1 94 ? -17.141 -15.445 -20.141 1 91.81 94 ASN B N 1
ATOM 2627 C CA . ASN B 1 94 ? -18.484 -15.383 -19.562 1 91.81 94 ASN B CA 1
ATOM 2628 C C . ASN B 1 94 ? -18.453 -15.461 -18.047 1 91.81 94 ASN B C 1
ATOM 2630 O O . ASN B 1 94 ? -19.312 -16.078 -17.422 1 91.81 94 ASN B O 1
ATOM 2634 N N . ILE B 1 95 ? -17.406 -15.039 -17.562 1 93.75 95 ILE B N 1
ATOM 2635 C CA . ILE B 1 95 ? -17.312 -14.844 -16.109 1 93.75 95 ILE B CA 1
ATOM 2636 C C . ILE B 1 95 ? -17.703 -13.406 -15.773 1 93.75 95 ILE B C 1
ATOM 2638 O O . ILE B 1 95 ? -16.922 -12.477 -15.992 1 93.75 95 ILE B O 1
ATOM 2642 N N . THR B 1 96 ? -18.781 -13.195 -15.172 1 90.81 96 THR B N 1
ATOM 2643 C CA . THR B 1 96 ? -19.281 -11.859 -14.875 1 90.81 96 THR B CA 1
ATOM 2644 C C . THR B 1 96 ? -18.734 -11.367 -13.539 1 90.81 96 THR B C 1
ATOM 2646 O O . THR B 1 96 ? -18.25 -12.164 -12.727 1 90.81 96 THR B O 1
ATOM 2649 N N . SER B 1 97 ? -18.859 -10.102 -13.336 1 88.88 97 SER B N 1
ATOM 2650 C CA . SER B 1 97 ? -18.422 -9.508 -12.078 1 88.88 97 SER B CA 1
ATOM 2651 C C . SER B 1 97 ? -19.188 -10.086 -10.891 1 88.88 97 SER B C 1
ATOM 2653 O O . SER B 1 97 ? -18.641 -10.211 -9.797 1 88.88 97 SER B O 1
ATOM 2655 N N . ASP B 1 98 ? -20.359 -10.383 -11.164 1 90.94 98 ASP B N 1
ATOM 2656 C CA . ASP B 1 98 ? -21.188 -10.977 -10.109 1 90.94 98 ASP B CA 1
ATOM 2657 C C . ASP B 1 98 ? -20.641 -12.336 -9.695 1 90.94 98 ASP B C 1
ATOM 2659 O O . ASP B 1 98 ? -20.672 -12.688 -8.508 1 90.94 98 ASP B O 1
ATOM 2663 N N . ILE B 1 99 ? -20.219 -13.109 -10.648 1 92.69 99 ILE B N 1
ATOM 2664 C CA . ILE B 1 99 ? -19.641 -14.422 -10.344 1 92.69 99 ILE B CA 1
ATOM 2665 C C . ILE B 1 99 ? -18.391 -14.25 -9.492 1 92.69 99 ILE B C 1
ATOM 2667 O O . ILE B 1 99 ? -18.203 -14.953 -8.492 1 92.69 99 ILE B O 1
ATOM 2671 N N . ILE B 1 100 ? -17.594 -13.336 -9.875 1 90.69 100 ILE B N 1
ATOM 2672 C CA . ILE B 1 100 ? -16.359 -13.07 -9.156 1 90.69 100 ILE B CA 1
ATOM 2673 C C . ILE B 1 100 ? -16.672 -12.656 -7.719 1 90.69 100 ILE B C 1
ATOM 2675 O O . ILE B 1 100 ? -16.094 -13.195 -6.773 1 90.69 100 ILE B O 1
ATOM 2679 N N . LYS B 1 101 ? -17.609 -11.703 -7.59 1 88.44 101 LYS B N 1
ATOM 2680 C CA . LYS B 1 101 ? -17.969 -11.148 -6.285 1 88.44 101 LYS B CA 1
ATOM 2681 C C . LYS B 1 101 ? -18.531 -12.219 -5.367 1 88.44 101 LYS B C 1
ATOM 2683 O O . LYS B 1 101 ? -18.359 -12.156 -4.148 1 88.44 101 LYS B O 1
ATOM 2688 N N . ASN B 1 102 ? -19.094 -13.203 -5.961 1 91.94 102 ASN B N 1
ATOM 2689 C CA . ASN B 1 102 ? -19.766 -14.227 -5.168 1 91.94 102 ASN B CA 1
ATOM 2690 C C . ASN B 1 102 ? -18.906 -15.469 -5.008 1 91.94 102 ASN B C 1
ATOM 2692 O O . ASN B 1 102 ? -19.312 -16.438 -4.371 1 91.94 102 ASN B O 1
ATOM 2696 N N . SER B 1 103 ? -17.781 -15.461 -5.535 1 93.25 103 SER B N 1
ATOM 2697 C CA . SER B 1 103 ? -16.875 -16.594 -5.406 1 93.25 103 SER B CA 1
ATOM 2698 C C . SER B 1 103 ? -16.047 -16.516 -4.129 1 93.25 103 SER B C 1
ATOM 2700 O O . SER B 1 103 ? -15.734 -15.414 -3.666 1 93.25 103 SER B O 1
ATOM 2702 N N . LYS B 1 104 ? -15.812 -17.703 -3.566 1 94.69 104 LYS B N 1
ATOM 2703 C CA . LYS B 1 104 ? -14.984 -17.797 -2.369 1 94.69 104 LYS B CA 1
ATOM 2704 C C . LYS B 1 104 ? -13.641 -18.453 -2.682 1 94.69 104 LYS B C 1
ATOM 2706 O O . LYS B 1 104 ? -13.547 -19.297 -3.574 1 94.69 104 LYS B O 1
ATOM 2711 N N . PRO B 1 105 ? -12.602 -18.031 -2.002 1 96.81 105 PRO B N 1
ATOM 2712 C CA . PRO B 1 105 ? -11.328 -18.719 -2.211 1 96.81 105 PRO B CA 1
ATOM 2713 C C . PRO B 1 105 ? -11.383 -20.188 -1.809 1 96.81 105 PRO B C 1
ATOM 2715 O O . PRO B 1 105 ? -12.023 -20.547 -0.815 1 96.81 105 PRO B O 1
ATOM 2718 N N . SER B 1 106 ? -10.766 -21.031 -2.58 1 96.5 106 SER B N 1
ATOM 2719 C CA . SER B 1 106 ? -10.586 -22.422 -2.18 1 96.5 106 SER B CA 1
ATOM 2720 C C . SER B 1 106 ? -9.656 -22.531 -0.978 1 96.5 106 SER B C 1
ATOM 2722 O O . SER B 1 106 ? -8.945 -21.578 -0.645 1 96.5 106 SER B O 1
ATOM 2724 N N . LEU B 1 107 ? -9.633 -23.688 -0.35 1 95.69 107 LEU B N 1
ATOM 2725 C CA . LEU B 1 107 ? -8.727 -23.906 0.776 1 95.69 107 LEU B CA 1
ATOM 2726 C C . LEU B 1 107 ? -7.273 -23.812 0.335 1 95.69 107 LEU B C 1
ATOM 2728 O O . LEU B 1 107 ? -6.426 -23.297 1.07 1 95.69 107 LEU B O 1
ATOM 2732 N N . SER B 1 108 ? -6.957 -24.328 -0.883 1 96.06 108 SER B N 1
ATOM 2733 C CA . SER B 1 108 ? -5.605 -24.25 -1.423 1 96.06 108 SER B CA 1
ATOM 2734 C C . SER B 1 108 ? -5.168 -22.797 -1.619 1 96.06 108 SER B C 1
ATOM 2736 O O . SER B 1 108 ? -4.055 -22.422 -1.253 1 96.06 108 SER B O 1
ATOM 2738 N N . ASN B 1 109 ? -6.078 -22 -2.211 1 97.69 109 ASN B N 1
ATOM 2739 C CA . ASN B 1 109 ? -5.797 -20.578 -2.391 1 97.69 109 ASN B CA 1
ATOM 2740 C C . ASN B 1 109 ? -5.621 -19.875 -1.051 1 97.69 109 ASN B C 1
ATOM 2742 O O . ASN B 1 109 ? -4.641 -19.156 -0.844 1 97.69 109 ASN B O 1
ATOM 2746 N N . THR B 1 110 ? -6.477 -20.172 -0.086 1 97.5 110 THR B N 1
ATOM 2747 C CA . THR B 1 110 ? -6.445 -19.578 1.244 1 97.5 110 THR B CA 1
ATOM 2748 C C . THR B 1 110 ? -5.145 -19.938 1.964 1 97.5 110 THR B C 1
ATOM 2750 O O . THR B 1 110 ? -4.508 -19.062 2.57 1 97.5 110 THR B O 1
ATOM 2753 N N . SER B 1 111 ? -4.754 -21.172 1.863 1 97.94 111 SER B N 1
ATOM 2754 C CA . SER B 1 111 ? -3.527 -21.625 2.512 1 97.94 111 SER B CA 1
ATOM 2755 C C . SER B 1 111 ? -2.309 -20.906 1.942 1 97.94 111 SER B C 1
ATOM 2757 O O . SER B 1 111 ? -1.428 -20.484 2.691 1 97.94 111 SER B O 1
ATOM 2759 N N . TYR B 1 112 ? -2.301 -20.828 0.656 1 98.44 112 TYR B N 1
ATOM 2760 C CA . TYR B 1 112 ? -1.194 -20.188 -0.057 1 98.44 112 TYR B CA 1
ATOM 2761 C C . TYR B 1 112 ? -1.049 -18.734 0.342 1 98.44 112 TYR B C 1
ATOM 2763 O O . TYR B 1 112 ? -0.015 -18.328 0.881 1 98.44 112 TYR B O 1
ATOM 2771 N N . THR B 1 113 ? -2.115 -17.906 0.176 1 98.62 113 THR B N 1
ATOM 2772 C CA . THR B 1 113 ? -2.031 -16.469 0.412 1 98.62 113 THR B CA 1
ATOM 2773 C C . THR B 1 113 ? -1.869 -16.172 1.9 1 98.62 113 THR B C 1
ATOM 2775 O O . THR B 1 113 ? -1.19 -15.219 2.279 1 98.62 113 THR B O 1
ATOM 2778 N N . ASN B 1 114 ? -2.475 -17 2.752 1 98.56 114 ASN B N 1
ATOM 2779 C CA . ASN B 1 114 ? -2.324 -16.766 4.184 1 98.56 114 ASN B CA 1
ATOM 2780 C C . ASN B 1 114 ? -0.904 -17.062 4.656 1 98.56 114 ASN B C 1
ATOM 2782 O O . ASN B 1 114 ? -0.399 -16.406 5.574 1 98.56 114 ASN B O 1
ATOM 2786 N N . TYR B 1 115 ? -0.291 -18.094 4.031 1 98.88 115 TYR B N 1
ATOM 2787 C CA . TYR B 1 115 ? 1.113 -18.344 4.34 1 98.88 115 TYR B CA 1
ATOM 2788 C C . TYR B 1 115 ? 1.973 -17.141 3.969 1 98.88 115 TYR B C 1
ATOM 2790 O O . TYR B 1 115 ? 2.807 -16.703 4.762 1 98.88 115 TYR B O 1
ATOM 2798 N N . MET B 1 116 ? 1.773 -16.609 2.779 1 98.81 116 MET B N 1
ATOM 2799 C CA . MET B 1 116 ? 2.537 -15.445 2.324 1 98.81 116 MET B CA 1
ATOM 2800 C C . MET B 1 116 ? 2.283 -14.242 3.223 1 98.81 116 MET B C 1
ATOM 2802 O O . MET B 1 116 ? 3.213 -13.5 3.555 1 98.81 116 MET B O 1
ATOM 2806 N N . LEU B 1 117 ? 1.012 -14.031 3.584 1 98.62 117 LEU B N 1
ATOM 2807 C CA . LEU B 1 117 ? 0.658 -12.93 4.473 1 98.62 117 LEU B CA 1
ATOM 2808 C C . LEU B 1 117 ? 1.329 -13.094 5.832 1 98.62 117 LEU B C 1
ATOM 2810 O O . LEU B 1 117 ? 1.851 -12.125 6.391 1 98.62 117 LEU B O 1
ATOM 2814 N N . TRP B 1 118 ? 1.323 -14.352 6.34 1 98.62 118 TRP B N 1
ATOM 2815 C CA . TRP B 1 118 ? 1.963 -14.617 7.625 1 98.62 118 TRP B CA 1
ATOM 2816 C C . TRP B 1 118 ? 3.459 -14.328 7.559 1 98.62 118 TRP B C 1
ATOM 2818 O O . TRP B 1 118 ? 4.004 -13.648 8.43 1 98.62 118 TRP B O 1
ATOM 2828 N N . VAL B 1 119 ? 4.133 -14.836 6.531 1 98.62 119 VAL B N 1
ATOM 2829 C CA . VAL B 1 119 ? 5.562 -14.617 6.324 1 98.62 119 VAL B CA 1
ATOM 2830 C C . VAL B 1 119 ? 5.855 -13.117 6.262 1 98.62 119 VAL B C 1
ATOM 2832 O O . VAL B 1 119 ? 6.816 -12.641 6.875 1 98.62 119 VAL B O 1
ATOM 2835 N N . SER B 1 120 ? 5.031 -12.414 5.551 1 98.56 120 SER B N 1
ATOM 2836 C CA . SER B 1 120 ? 5.246 -10.984 5.305 1 98.56 120 SER B CA 1
ATOM 2837 C C . SER B 1 120 ? 4.996 -10.164 6.566 1 98.56 120 SER B C 1
ATOM 2839 O O . SER B 1 120 ? 5.691 -9.18 6.824 1 98.56 120 SER B O 1
ATOM 2841 N N . GLN B 1 121 ? 3.992 -10.523 7.316 1 97.38 121 GLN B N 1
ATOM 2842 C CA . GLN B 1 121 ? 3.648 -9.789 8.531 1 97.38 121 GLN B CA 1
ATOM 2843 C C . GLN B 1 121 ? 4.672 -10.047 9.633 1 97.38 121 GLN B C 1
ATOM 2845 O O . GLN B 1 121 ? 5.043 -9.125 10.359 1 97.38 121 GLN B O 1
ATOM 2850 N N . ASN B 1 122 ? 5.184 -11.266 9.703 1 97.38 122 ASN B N 1
ATOM 2851 C CA . ASN B 1 122 ? 6.016 -11.641 10.844 1 97.38 122 ASN B CA 1
ATOM 2852 C C . ASN B 1 122 ? 7.504 -11.539 10.508 1 97.38 122 ASN B C 1
ATOM 2854 O O . ASN B 1 122 ? 8.344 -11.5 11.398 1 97.38 122 ASN B O 1
ATOM 2858 N N . GLY B 1 123 ? 7.828 -11.602 9.258 1 97.88 123 GLY B N 1
ATOM 2859 C CA . GLY B 1 123 ? 9.211 -11.508 8.82 1 97.88 123 GLY B CA 1
ATOM 2860 C C . GLY B 1 123 ? 9.609 -10.109 8.383 1 97.88 123 GLY B C 1
ATOM 2861 O O . GLY B 1 123 ? 8.836 -9.164 8.539 1 97.88 123 GLY B O 1
ATOM 2862 N N . ASP B 1 124 ? 10.828 -9.938 7.91 1 97.56 124 ASP B N 1
ATOM 2863 C CA . ASP B 1 124 ? 11.289 -8.648 7.398 1 97.56 124 ASP B CA 1
ATOM 2864 C C . ASP B 1 124 ? 11.047 -8.539 5.895 1 97.56 124 ASP B C 1
ATOM 2866 O O . ASP B 1 124 ? 10.336 -9.359 5.312 1 97.56 124 ASP B O 1
ATOM 2870 N N . ILE B 1 125 ? 11.555 -7.496 5.242 1 98.31 125 ILE B N 1
ATOM 2871 C CA . ILE B 1 125 ? 11.281 -7.164 3.846 1 98.31 125 ILE B CA 1
ATOM 2872 C C . ILE B 1 125 ? 11.797 -8.281 2.941 1 98.31 125 ILE B C 1
ATOM 2874 O O . ILE B 1 125 ? 11.203 -8.562 1.896 1 98.31 125 ILE B O 1
ATOM 2878 N N . LEU B 1 126 ? 12.891 -8.875 3.309 1 98.56 126 LEU B N 1
ATOM 2879 C CA . LEU B 1 126 ? 13.469 -9.93 2.477 1 98.56 126 LEU B CA 1
ATOM 2880 C C . LEU B 1 126 ? 12.594 -11.18 2.504 1 98.56 126 LEU B C 1
ATOM 2882 O O . LEU B 1 126 ? 12.43 -11.852 1.481 1 98.56 126 LEU B O 1
ATOM 2886 N N . ASP B 1 127 ? 11.984 -11.586 3.719 1 98.81 127 ASP B N 1
ATOM 2887 C CA . ASP B 1 127 ? 11.008 -12.672 3.787 1 98.81 127 ASP B CA 1
ATOM 2888 C C . ASP B 1 127 ? 9.852 -12.438 2.822 1 98.81 127 ASP B C 1
ATOM 2890 O O . ASP B 1 127 ? 9.461 -13.336 2.076 1 98.81 127 ASP B O 1
ATOM 2894 N N . LEU B 1 128 ? 9.367 -11.242 2.871 1 98.81 128 LEU B N 1
ATOM 2895 C CA . LEU B 1 128 ? 8.25 -10.836 2.027 1 98.81 128 LEU B CA 1
ATOM 2896 C C . LEU B 1 128 ? 8.617 -10.93 0.55 1 98.81 128 LEU B C 1
ATOM 2898 O O . LEU B 1 128 ? 7.871 -11.516 -0.243 1 98.81 128 LEU B O 1
ATOM 2902 N N . LEU B 1 129 ? 9.758 -10.414 0.195 1 98.81 129 LEU B N 1
ATOM 2903 C CA . LEU B 1 129 ? 10.211 -10.398 -1.19 1 98.81 129 LEU B CA 1
ATOM 2904 C C . LEU B 1 129 ? 10.352 -11.812 -1.732 1 98.81 129 LEU B C 1
ATOM 2906 O O . LEU B 1 129 ? 9.953 -12.094 -2.863 1 98.81 129 LEU B O 1
ATOM 2910 N N . VAL B 1 130 ? 10.898 -12.672 -0.924 1 98.88 130 VAL B N 1
ATOM 2911 C CA . VAL B 1 130 ? 11.117 -14.047 -1.344 1 98.88 130 VAL B CA 1
ATOM 2912 C C . VAL B 1 130 ? 9.773 -14.742 -1.557 1 98.88 130 VAL B C 1
ATOM 2914 O O . VAL B 1 130 ? 9.617 -15.531 -2.496 1 98.88 130 VAL B O 1
ATOM 2917 N N . SER B 1 131 ? 8.828 -14.445 -0.728 1 98.81 131 SER B N 1
ATOM 2918 C CA . SER B 1 131 ? 7.5 -15.047 -0.852 1 98.81 131 SER B CA 1
ATOM 2919 C C . SER B 1 131 ? 6.824 -14.625 -2.152 1 98.81 131 SER B C 1
ATOM 2921 O O . SER B 1 131 ? 6.238 -15.453 -2.85 1 98.81 131 SER B O 1
ATOM 2923 N N . VAL B 1 132 ? 6.938 -13.344 -2.549 1 98.31 132 VAL B N 1
ATOM 2924 C CA . VAL B 1 132 ? 6.258 -12.875 -3.75 1 98.31 132 VAL B CA 1
ATOM 2925 C C . VAL B 1 132 ? 7.055 -13.281 -4.988 1 98.31 132 VAL B C 1
ATOM 2927 O O . VAL B 1 132 ? 6.48 -13.523 -6.051 1 98.31 132 VAL B O 1
ATOM 2930 N N . LEU B 1 133 ? 8.375 -13.344 -4.871 1 98.56 133 LEU B N 1
ATOM 2931 C CA . LEU B 1 133 ? 9.25 -13.672 -5.992 1 98.56 133 LEU B CA 1
ATOM 2932 C C . LEU B 1 133 ? 8.945 -15.062 -6.527 1 98.56 133 LEU B C 1
ATOM 2934 O O . LEU B 1 133 ? 9.016 -15.297 -7.734 1 98.56 133 LEU B O 1
ATOM 2938 N N . SER B 1 134 ? 8.68 -15.992 -5.605 1 98.5 134 SER B N 1
ATOM 2939 C CA . SER B 1 134 ? 8.398 -17.359 -6.016 1 98.5 134 SER B CA 1
A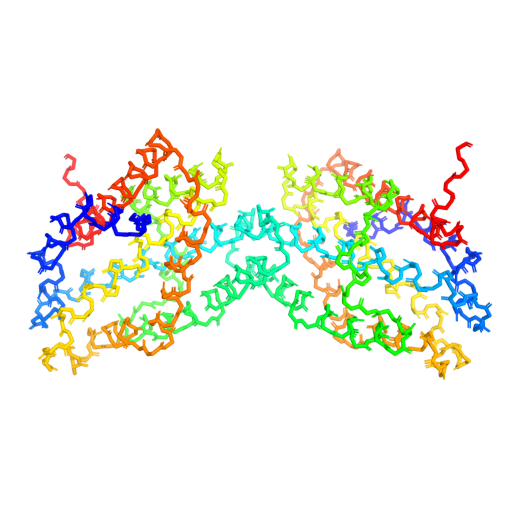TOM 2940 C C . SER B 1 134 ? 7.289 -17.406 -7.066 1 98.5 134 SER B C 1
ATOM 2942 O O . SER B 1 134 ? 7.43 -18.078 -8.094 1 98.5 134 SER B O 1
ATOM 2944 N N . CYS B 1 135 ? 6.215 -16.688 -6.828 1 97.56 135 CYS B N 1
ATOM 2945 C CA . CYS B 1 135 ? 5.109 -16.641 -7.777 1 97.56 135 CYS B CA 1
ATOM 2946 C C . CYS B 1 135 ? 5.531 -15.961 -9.07 1 97.56 135 CYS B C 1
ATOM 2948 O O . CYS B 1 135 ? 5.438 -16.547 -10.148 1 97.56 135 CYS B O 1
ATOM 2950 N N . SER B 1 136 ? 6.012 -14.758 -9 1 97.25 136 SER B N 1
ATOM 2951 C CA . SER B 1 136 ? 6.371 -13.977 -10.172 1 97.25 136 SER B CA 1
ATOM 2952 C C . SER B 1 136 ? 7.371 -14.719 -11.055 1 97.25 136 SER B C 1
ATOM 2954 O O . SER B 1 136 ? 7.203 -14.789 -12.273 1 97.25 136 SER B O 1
ATOM 2956 N N . TRP B 1 137 ? 8.375 -15.266 -10.477 1 98.38 137 TRP B N 1
ATOM 2957 C CA . TRP B 1 137 ? 9.469 -15.898 -11.203 1 98.38 137 TRP B CA 1
ATOM 2958 C C . TRP B 1 137 ? 9.031 -17.234 -11.797 1 98.38 137 TRP B C 1
ATOM 2960 O O . TRP B 1 137 ? 9.367 -17.547 -12.938 1 98.38 137 TRP B O 1
ATOM 2970 N N . SER B 1 138 ? 8.289 -18.016 -11.062 1 98.12 138 SER B N 1
ATOM 2971 C CA . SER B 1 138 ? 7.859 -19.297 -11.578 1 98.12 138 SER B CA 1
ATOM 2972 C C . SER B 1 138 ? 6.949 -19.141 -12.789 1 98.12 138 SER B C 1
ATOM 2974 O O . SER B 1 138 ? 7.02 -19.922 -13.734 1 98.12 138 SER B O 1
ATOM 2976 N N . TYR B 1 139 ? 6.062 -18.156 -12.805 1 96.94 139 TYR B N 1
ATOM 2977 C CA . TYR B 1 139 ? 5.195 -17.922 -13.953 1 96.94 139 TYR B CA 1
ATOM 2978 C C . TYR B 1 139 ? 6.008 -17.531 -15.18 1 96.94 139 TYR B C 1
ATOM 2980 O O . TYR B 1 139 ? 5.668 -17.922 -16.297 1 96.94 139 TYR B O 1
ATOM 2988 N N . LYS B 1 140 ? 7.012 -16.766 -14.906 1 96.25 140 LYS B N 1
ATOM 2989 C CA . LYS B 1 140 ? 7.914 -16.422 -16 1 96.25 140 LYS B CA 1
ATOM 2990 C C . LYS B 1 140 ? 8.57 -17.688 -16.578 1 96.25 140 LYS B C 1
ATOM 2992 O O . LYS B 1 140 ? 8.656 -17.844 -17.797 1 96.25 140 LYS B O 1
ATOM 2997 N N . VAL B 1 141 ? 9.047 -18.547 -15.688 1 95.62 141 VAL B N 1
ATOM 2998 C CA . VAL B 1 141 ? 9.711 -19.766 -16.094 1 95.62 141 VAL B CA 1
ATOM 2999 C C . VAL B 1 141 ? 8.742 -20.656 -16.875 1 95.62 141 VAL B C 1
ATOM 3001 O O . VAL B 1 141 ? 9.094 -21.188 -17.938 1 95.62 141 VAL B O 1
ATOM 3004 N N . ILE B 1 142 ? 7.531 -20.766 -16.406 1 96.31 142 ILE B N 1
ATOM 3005 C CA . ILE B 1 142 ? 6.508 -21.578 -17.062 1 96.31 142 ILE B CA 1
ATOM 3006 C C . ILE B 1 142 ? 6.227 -21.016 -18.453 1 96.31 142 ILE B C 1
ATOM 3008 O O . ILE B 1 142 ? 6.242 -21.766 -19.438 1 96.31 142 ILE B O 1
ATOM 3012 N N . ALA B 1 143 ? 5.988 -19.734 -18.516 1 94.62 143 ALA B N 1
ATOM 3013 C CA . ALA B 1 143 ? 5.641 -19.094 -19.781 1 94.62 143 ALA B CA 1
ATOM 3014 C C . ALA B 1 143 ? 6.789 -19.188 -20.766 1 94.62 143 ALA B C 1
ATOM 3016 O O . ALA B 1 143 ? 6.562 -19.375 -21.969 1 94.62 143 ALA B O 1
ATOM 3017 N N . ASP B 1 144 ? 8.016 -19.062 -20.312 1 93.81 144 ASP B N 1
ATOM 3018 C CA . ASP B 1 144 ? 9.188 -19.172 -21.188 1 93.81 144 ASP B CA 1
ATOM 3019 C C . ASP B 1 144 ? 9.281 -20.547 -21.812 1 93.81 144 ASP B C 1
ATOM 3021 O O . ASP B 1 144 ? 9.703 -20.688 -22.969 1 93.81 144 ASP B O 1
ATOM 3025 N N . LYS B 1 145 ? 8.906 -21.516 -21.062 1 93.44 145 LYS B N 1
ATOM 3026 C CA . LYS B 1 145 ? 8.961 -22.875 -21.562 1 93.44 145 LYS B CA 1
ATOM 3027 C C . LYS B 1 145 ? 7.895 -23.109 -22.625 1 93.44 145 LYS B C 1
ATOM 3029 O O . LYS B 1 145 ? 8.109 -23.875 -23.578 1 93.44 145 LYS B O 1
ATOM 3034 N N . ILE B 1 146 ? 6.793 -22.422 -22.469 1 93.81 146 ILE B N 1
ATOM 3035 C CA . ILE B 1 146 ? 5.672 -22.609 -23.391 1 93.81 146 ILE B CA 1
ATOM 3036 C C . ILE B 1 146 ? 5.816 -21.672 -24.578 1 93.81 146 ILE B C 1
ATOM 3038 O O . ILE B 1 146 ? 5.18 -21.859 -25.609 1 93.81 146 ILE B O 1
ATOM 3042 N N . ASN B 1 147 ? 6.629 -20.688 -24.5 1 89.38 147 ASN B N 1
ATOM 3043 C CA . ASN B 1 147 ? 6.738 -19.578 -25.453 1 89.38 147 ASN B CA 1
ATOM 3044 C C . ASN B 1 147 ? 7.043 -20.062 -26.859 1 89.38 147 ASN B C 1
ATOM 3046 O O . ASN B 1 147 ? 6.707 -19.406 -27.844 1 89.38 147 ASN B O 1
ATOM 3050 N N . ASN B 1 148 ? 7.609 -21.234 -27.031 1 85.81 148 ASN B N 1
ATOM 3051 C CA . ASN B 1 148 ? 7.969 -21.719 -28.359 1 85.81 148 ASN B CA 1
ATOM 3052 C C . ASN B 1 148 ? 6.836 -22.531 -28.984 1 85.81 148 ASN B C 1
ATOM 3054 O O . ASN B 1 148 ? 6.957 -23 -30.109 1 85.81 148 ASN B O 1
ATOM 3058 N N . ASN B 1 149 ? 5.762 -22.562 -28.266 1 89.06 149 ASN B N 1
ATOM 3059 C CA . ASN B 1 149 ? 4.602 -23.281 -28.781 1 89.06 149 ASN B CA 1
ATOM 3060 C C . ASN B 1 149 ? 3.568 -22.312 -29.375 1 89.06 149 ASN B C 1
ATOM 3062 O O . ASN B 1 149 ? 2.75 -21.766 -28.641 1 89.06 149 ASN B O 1
ATOM 3066 N N . SER B 1 150 ? 3.584 -22.234 -30.656 1 84.62 150 SER B N 1
ATOM 3067 C CA . SER B 1 150 ? 2.703 -21.297 -31.344 1 84.62 150 SER B CA 1
ATOM 3068 C C . SER B 1 150 ? 1.236 -21.625 -31.094 1 84.62 150 SER B C 1
ATOM 3070 O O . SER B 1 150 ? 0.385 -20.734 -31.078 1 84.62 150 SER B O 1
ATOM 3072 N N . LEU B 1 151 ? 0.947 -22.891 -31 1 85.19 151 LEU B N 1
ATOM 3073 C CA . LEU B 1 151 ? -0.423 -23.312 -30.734 1 85.19 151 LEU B CA 1
ATOM 3074 C C . LEU B 1 151 ? -0.94 -22.719 -29.438 1 85.19 151 LEU B C 1
ATOM 3076 O O . LEU B 1 151 ? -2.104 -22.312 -29.344 1 85.19 151 LEU B O 1
ATOM 3080 N N . ALA B 1 152 ? -0.137 -22.672 -28.547 1 86.5 152 ALA B N 1
ATOM 3081 C CA . ALA B 1 152 ? -0.514 -22.141 -27.234 1 86.5 152 ALA B CA 1
ATOM 3082 C C . ALA B 1 152 ? -0.661 -20.625 -27.297 1 86.5 152 ALA B C 1
ATOM 3084 O O . ALA B 1 152 ? -1.666 -20.062 -26.844 1 86.5 152 ALA B O 1
ATOM 3085 N N . LYS B 1 153 ? 0.245 -19.906 -27.938 1 90.31 153 LYS B N 1
ATOM 3086 C CA . LYS B 1 153 ? 0.294 -18.438 -27.969 1 90.31 153 LYS B CA 1
ATOM 3087 C C . LYS B 1 153 ? -0.859 -17.875 -28.797 1 90.31 153 LYS B C 1
ATOM 3089 O O . LYS B 1 153 ? -1.325 -16.766 -28.531 1 90.31 153 LYS B O 1
ATOM 3094 N N . GLU B 1 154 ? -1.264 -18.656 -29.719 1 91.06 154 GLU B N 1
ATOM 3095 C CA . GLU B 1 154 ? -2.307 -18.172 -30.609 1 91.06 154 GLU B CA 1
ATOM 3096 C C . GLU B 1 154 ? -3.67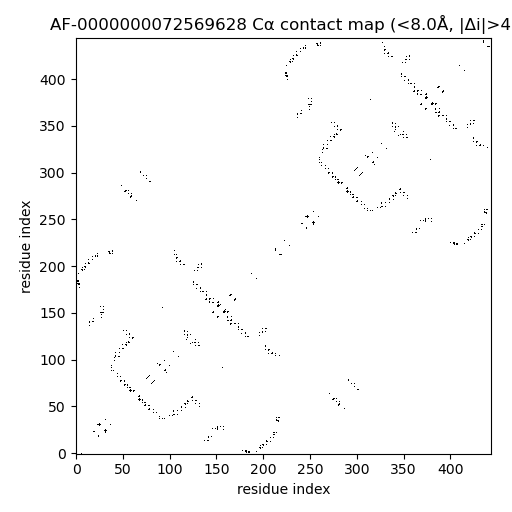6 -18.719 -30.219 1 91.06 154 GLU B C 1
ATOM 3098 O O . GLU B 1 154 ? -4.684 -18.422 -30.859 1 91.06 154 GLU B O 1
ATOM 3103 N N . ASN B 1 155 ? -3.619 -19.516 -29.188 1 91 155 ASN B N 1
ATOM 3104 C CA . ASN B 1 155 ? -4.891 -20.062 -28.734 1 91 155 ASN B CA 1
ATOM 3105 C C . ASN B 1 155 ? -5.879 -18.969 -28.359 1 91 155 ASN B C 1
ATOM 3107 O O . ASN B 1 155 ? -5.5 -17.969 -27.75 1 91 155 ASN B O 1
ATOM 3111 N N . GLU B 1 156 ? -7.074 -19.203 -28.688 1 87.06 156 GLU B N 1
ATOM 3112 C CA . GLU B 1 156 ? -8.133 -18.203 -28.516 1 87.06 156 GLU B CA 1
ATOM 3113 C C . GLU B 1 156 ? -8.344 -17.891 -27.031 1 87.06 156 GLU B C 1
ATOM 3115 O O . GLU B 1 156 ? -8.625 -16.75 -26.672 1 87.06 156 GLU B O 1
ATOM 3120 N N . PHE B 1 157 ? -8.148 -18.906 -26.203 1 88.06 157 PHE B N 1
ATOM 3121 C CA . PHE B 1 157 ? -8.5 -18.734 -24.797 1 88.06 157 PHE B CA 1
ATOM 3122 C C . PHE B 1 157 ? -7.246 -18.625 -23.938 1 88.06 157 PHE B C 1
ATOM 3124 O O . PHE B 1 157 ? -7.168 -17.781 -23.047 1 88.06 157 PHE B O 1
ATOM 3131 N N . PHE B 1 158 ? -6.273 -19.391 -24.234 1 92.06 158 PHE B N 1
ATOM 3132 C CA . PHE B 1 158 ? -5.121 -19.484 -23.344 1 92.06 158 PHE B CA 1
ATOM 3133 C C . PHE B 1 158 ? -4 -18.562 -23.797 1 92.06 158 PHE B C 1
ATOM 3135 O O . PHE B 1 158 ? -3.062 -18.297 -23.047 1 92.06 158 PHE B O 1
ATOM 3142 N N . GLY B 1 159 ? -4.027 -18.047 -24.984 1 90.75 159 GLY B N 1
ATOM 3143 C CA . GLY B 1 159 ? -2.965 -17.234 -25.562 1 90.75 159 GLY B CA 1
ATOM 3144 C C . GLY B 1 159 ? -2.68 -15.977 -24.781 1 90.75 159 GLY B C 1
ATOM 3145 O O . GLY B 1 159 ? -1.519 -15.633 -24.531 1 90.75 159 GLY B O 1
ATOM 3146 N N . GLU B 1 160 ? -3.707 -15.266 -24.406 1 88.88 160 GLU B N 1
ATOM 3147 C CA . GLU B 1 160 ? -3.549 -14.023 -23.656 1 88.88 160 GLU B CA 1
ATOM 3148 C C . GLU B 1 160 ? -2.844 -14.273 -22.328 1 88.88 160 GLU B C 1
ATOM 3150 O O . GLU B 1 160 ? -2.041 -13.453 -21.875 1 88.88 160 GLU B O 1
ATOM 3155 N N . TRP B 1 161 ? -3.244 -15.383 -21.719 1 90.5 161 TRP B N 1
ATOM 3156 C CA . TRP B 1 161 ? -2.604 -15.773 -20.469 1 90.5 161 TRP B CA 1
ATOM 3157 C C . TRP B 1 161 ? -1.1 -15.953 -20.656 1 90.5 161 TRP B C 1
ATOM 3159 O O . TRP B 1 161 ? -0.302 -15.344 -19.938 1 90.5 161 TRP B O 1
ATOM 3169 N N . ILE B 1 162 ? -0.698 -16.625 -21.656 1 91.94 162 ILE B N 1
ATOM 3170 C CA . ILE B 1 162 ? 0.708 -16.891 -21.938 1 91.94 162 ILE B CA 1
ATOM 3171 C C . ILE B 1 162 ? 1.426 -15.602 -22.312 1 91.94 162 ILE B C 1
ATOM 3173 O O . ILE B 1 162 ? 2.504 -15.312 -21.781 1 91.94 162 ILE B O 1
ATOM 3177 N N . ASN B 1 163 ? 0.853 -14.797 -23.109 1 91.44 163 ASN B N 1
ATOM 3178 C CA . ASN B 1 163 ? 1.465 -13.578 -23.609 1 91.44 163 ASN B CA 1
ATOM 3179 C C . ASN B 1 163 ? 1.676 -12.555 -22.5 1 91.44 163 ASN B C 1
ATOM 3181 O O . ASN B 1 163 ? 2.625 -11.773 -22.531 1 91.44 163 ASN B O 1
ATOM 3185 N N . GLY B 1 164 ? 0.776 -12.594 -21.516 1 90.44 164 GLY B N 1
ATOM 3186 C CA . GLY B 1 164 ? 0.947 -11.727 -20.359 1 90.44 164 GLY B CA 1
ATOM 3187 C C . GLY B 1 164 ? 2.24 -11.977 -19.609 1 90.44 164 GLY B C 1
ATOM 3188 O O . GLY B 1 164 ? 2.926 -11.031 -19.219 1 90.44 164 GLY B O 1
ATOM 3189 N N . TYR B 1 165 ? 2.668 -13.211 -19.547 1 93.12 165 TYR B N 1
ATOM 3190 C CA . TYR B 1 165 ? 3.799 -13.578 -18.688 1 93.12 165 TYR B CA 1
ATOM 3191 C C . TYR B 1 165 ? 5.098 -13.586 -19.5 1 93.12 165 TYR B C 1
ATOM 3193 O O . TYR B 1 165 ? 6.184 -13.656 -18.922 1 93.12 165 TYR B O 1
ATOM 3201 N N . ILE B 1 166 ? 4.973 -13.477 -20.859 1 93.12 166 ILE B N 1
ATOM 3202 C CA . ILE B 1 166 ? 6.195 -13.383 -21.656 1 93.12 166 ILE B CA 1
ATOM 3203 C C . ILE B 1 166 ? 6.426 -11.93 -22.078 1 93.12 166 ILE B C 1
ATOM 3205 O O . ILE B 1 166 ? 7.383 -11.633 -22.781 1 93.12 166 ILE B O 1
ATOM 3209 N N . SER B 1 167 ? 5.59 -11.047 -21.703 1 93 167 SER B N 1
ATOM 3210 C CA . SER B 1 167 ? 5.711 -9.641 -22.078 1 93 167 SER B CA 1
ATOM 3211 C C . SER B 1 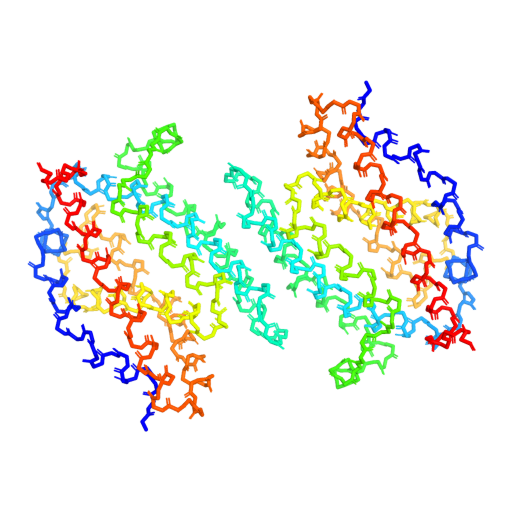167 ? 6.98 -9.023 -21.5 1 93 167 SER B C 1
ATOM 3213 O O . SER B 1 167 ? 7.496 -9.484 -20.484 1 93 167 SER B O 1
ATOM 3215 N N . LYS B 1 168 ? 7.5 -7.961 -22.125 1 95.38 168 LYS B N 1
ATOM 3216 C CA . LYS B 1 168 ? 8.688 -7.246 -21.672 1 95.38 168 LYS B CA 1
ATOM 3217 C C . LYS B 1 168 ? 8.445 -6.594 -20.312 1 95.38 168 LYS B C 1
ATOM 3219 O O . LYS B 1 168 ? 9.336 -6.578 -19.453 1 95.38 168 LYS B O 1
ATOM 3224 N N . GLU B 1 169 ? 7.246 -6.074 -20.109 1 93.31 169 GLU B N 1
ATOM 3225 C CA . GLU B 1 169 ? 6.883 -5.43 -18.844 1 93.31 169 GLU B CA 1
ATOM 3226 C C . GLU B 1 169 ? 6.957 -6.414 -17.688 1 93.31 169 GLU B C 1
ATOM 3228 O O . GLU B 1 169 ? 7.488 -6.082 -16.625 1 93.31 169 GLU B O 1
ATOM 3233 N N . TYR B 1 170 ? 6.461 -7.59 -17.922 1 94.06 170 TYR B N 1
ATOM 3234 C CA . TYR B 1 170 ? 6.496 -8.609 -16.875 1 94.06 170 TYR B CA 1
ATOM 3235 C C . TYR B 1 170 ? 7.93 -9.031 -16.578 1 94.06 170 TYR B C 1
ATOM 3237 O O . TYR B 1 170 ? 8.312 -9.156 -15.406 1 94.06 170 TYR B O 1
ATOM 3245 N N . GLU B 1 171 ? 8.664 -9.203 -17.609 1 95.94 171 GLU B N 1
ATOM 3246 C CA . GLU B 1 171 ? 10.062 -9.594 -17.453 1 95.94 171 GLU B CA 1
ATOM 3247 C C . GLU B 1 171 ? 10.852 -8.562 -16.656 1 95.94 171 GLU B C 1
ATOM 3249 O O . GLU B 1 171 ? 11.609 -8.914 -15.758 1 95.94 171 GLU B O 1
ATOM 3254 N N . GLU B 1 172 ? 10.672 -7.328 -16.984 1 96.44 172 GLU B N 1
ATOM 3255 C CA . GLU B 1 172 ? 11.375 -6.254 -16.281 1 96.44 172 GLU B CA 1
ATOM 3256 C C . GLU B 1 172 ? 11 -6.207 -14.812 1 96.44 172 GLU B C 1
ATOM 3258 O O . GLU B 1 172 ? 11.852 -5.992 -13.953 1 96.44 172 GLU B O 1
ATOM 3263 N N . CYS B 1 173 ? 9.742 -6.348 -14.539 1 94.94 173 CYS B N 1
ATOM 3264 C CA . CYS B 1 173 ? 9.273 -6.359 -13.156 1 94.94 173 CYS B CA 1
ATOM 3265 C C . CYS B 1 173 ? 9.867 -7.527 -12.383 1 94.94 173 CYS B C 1
ATOM 3267 O O . CYS B 1 173 ? 10.359 -7.352 -11.266 1 94.94 173 CYS B O 1
ATOM 3269 N N . ASN B 1 174 ? 9.852 -8.703 -12.977 1 96.69 174 ASN B N 1
ATOM 3270 C CA . ASN B 1 174 ? 10.438 -9.891 -12.359 1 96.69 174 ASN B CA 1
ATOM 3271 C C . ASN B 1 174 ? 11.93 -9.711 -12.102 1 96.69 174 ASN B C 1
ATOM 3273 O O . ASN B 1 174 ? 12.43 -10.078 -11.039 1 96.69 174 ASN B O 1
ATOM 3277 N N . ASP B 1 175 ? 12.609 -9.133 -13.062 1 97.81 175 ASP B N 1
ATOM 3278 C CA . ASP B 1 175 ? 14.047 -8.898 -12.93 1 97.81 175 ASP B CA 1
ATOM 3279 C C . ASP B 1 175 ? 14.344 -7.949 -11.773 1 97.81 175 ASP B C 1
ATOM 3281 O O . ASP B 1 175 ? 15.312 -8.141 -11.039 1 97.81 175 ASP B O 1
ATOM 3285 N N . LYS B 1 176 ? 13.555 -6.961 -11.641 1 97.62 176 LYS B N 1
ATOM 3286 C CA . LYS B 1 176 ? 13.727 -6.02 -10.539 1 97.62 176 LYS B CA 1
ATOM 3287 C C . LYS B 1 176 ? 13.562 -6.715 -9.188 1 97.62 176 LYS B C 1
ATOM 3289 O O . LYS B 1 176 ? 14.289 -6.422 -8.242 1 97.62 176 LYS B O 1
ATOM 3294 N N . LEU B 1 177 ? 12.594 -7.598 -9.094 1 98.31 177 LEU B N 1
ATOM 3295 C CA . LEU B 1 177 ? 12.383 -8.367 -7.871 1 98.31 177 LEU B CA 1
ATOM 3296 C C . LEU B 1 177 ? 13.594 -9.242 -7.559 1 98.31 177 LEU B C 1
ATOM 3298 O O . LEU B 1 177 ? 14.062 -9.281 -6.418 1 98.31 177 LEU B O 1
ATOM 3302 N N . ILE B 1 178 ? 14.094 -9.898 -8.578 1 98.62 178 ILE B N 1
ATOM 3303 C CA . ILE B 1 178 ? 15.258 -10.766 -8.422 1 98.62 178 ILE B CA 1
ATOM 3304 C C . ILE B 1 178 ? 16.453 -9.945 -7.969 1 98.62 178 ILE B C 1
ATOM 3306 O O . ILE B 1 178 ? 17.156 -10.312 -7.02 1 98.62 178 ILE B O 1
ATOM 3310 N N . ASP B 1 179 ? 16.656 -8.805 -8.641 1 98.44 179 ASP B N 1
ATOM 3311 C CA . ASP B 1 179 ? 17.781 -7.938 -8.312 1 98.44 179 ASP B CA 1
ATOM 3312 C C . ASP B 1 179 ? 17.688 -7.438 -6.871 1 98.44 179 ASP B C 1
ATOM 3314 O O . ASP B 1 179 ? 18.703 -7.355 -6.172 1 98.44 179 ASP B O 1
ATOM 3318 N N . LEU B 1 180 ? 16.531 -7.078 -6.469 1 98.31 180 LEU B N 1
ATOM 3319 C CA . LEU B 1 180 ? 16.328 -6.566 -5.117 1 98.31 180 LEU B CA 1
ATOM 3320 C C . LEU B 1 180 ? 16.594 -7.656 -4.082 1 98.31 180 LEU B C 1
ATOM 3322 O O . LEU B 1 180 ? 17.203 -7.395 -3.043 1 98.31 180 LEU B O 1
ATOM 3326 N N . VAL B 1 181 ? 16.125 -8.859 -4.332 1 98.69 181 VAL B N 1
ATOM 3327 C CA . VAL B 1 181 ? 16.375 -9.992 -3.455 1 98.69 181 VAL B CA 1
ATOM 3328 C C . VAL B 1 181 ? 17.891 -10.242 -3.346 1 98.69 181 VAL B C 1
ATOM 3330 O O . VAL B 1 181 ? 18.406 -10.453 -2.25 1 98.69 181 VAL B O 1
ATOM 3333 N N . ASP B 1 182 ? 18.562 -10.18 -4.469 1 98.75 182 ASP B N 1
ATOM 3334 C CA . ASP B 1 182 ? 20 -10.391 -4.465 1 98.75 182 ASP B CA 1
ATOM 3335 C C . ASP B 1 182 ? 20.719 -9.281 -3.695 1 98.75 182 ASP B C 1
ATOM 3337 O O . ASP B 1 182 ? 21.641 -9.547 -2.926 1 98.75 182 ASP B O 1
ATOM 3341 N N . LYS B 1 183 ? 20.281 -8.086 -3.943 1 98.06 183 LYS B N 1
ATOM 3342 C CA . LYS B 1 183 ? 20.891 -6.941 -3.27 1 98.06 183 LYS B CA 1
ATOM 3343 C C . LYS B 1 183 ? 20.719 -7.043 -1.756 1 98.06 183 LYS B C 1
ATOM 3345 O O . LYS B 1 183 ? 21.688 -6.918 -1.006 1 98.06 183 LYS B O 1
ATOM 3350 N N . LEU B 1 184 ? 19.562 -7.316 -1.261 1 97.62 184 LEU B N 1
ATOM 3351 C CA . LEU B 1 184 ? 19.266 -7.344 0.167 1 97.62 184 LEU B CA 1
ATOM 3352 C C . LEU B 1 184 ? 19.766 -8.633 0.803 1 97.62 184 LEU B C 1
ATOM 3354 O O . LEU B 1 184 ? 19.953 -8.695 2.02 1 97.62 184 LEU B O 1
ATOM 3358 N N . GLY B 1 185 ? 19.938 -9.633 -0.043 1 97.75 185 GLY B N 1
ATOM 3359 C CA . GLY B 1 185 ? 20.375 -10.93 0.46 1 97.75 185 GLY B CA 1
ATOM 3360 C C . GLY B 1 185 ? 21.875 -11.094 0.462 1 97.75 185 GLY B C 1
ATOM 3361 O O . GLY B 1 185 ? 22.391 -12.141 0.853 1 97.75 185 GLY B O 1
ATOM 3362 N N . GLU B 1 186 ? 22.656 -10.062 0.032 1 96.69 186 GLU B N 1
ATOM 3363 C CA . GLU B 1 186 ? 24.094 -10.141 -0.171 1 96.69 186 GLU B CA 1
ATOM 3364 C C . GLU B 1 186 ? 24.812 -10.547 1.113 1 96.69 186 GLU B C 1
ATOM 3366 O O . GLU B 1 186 ? 25.797 -11.281 1.072 1 96.69 186 GLU B O 1
ATOM 3371 N N . GLN B 1 187 ? 24.375 -10.125 2.297 1 93.69 187 GLN B N 1
ATOM 3372 C CA . GLN B 1 187 ? 25.109 -10.352 3.531 1 93.69 187 GLN B CA 1
ATOM 3373 C C . GLN B 1 187 ? 24.375 -11.336 4.438 1 93.69 187 GLN B C 1
ATOM 3375 O O . GLN B 1 187 ? 24.656 -11.406 5.641 1 93.69 187 GLN B O 1
ATOM 3380 N N . CYS B 1 188 ? 23.531 -12.109 3.871 1 96.69 188 CYS B N 1
ATOM 3381 C CA . CYS B 1 188 ? 22.781 -13.07 4.68 1 96.69 188 CYS B CA 1
ATOM 3382 C C . CYS B 1 188 ? 23.688 -14.195 5.164 1 96.69 188 CYS B C 1
ATOM 3384 O O . CYS B 1 188 ? 24.547 -14.672 4.418 1 96.69 188 CYS B O 1
ATOM 3386 N N . SER B 1 189 ? 23.531 -14.586 6.418 1 97.44 189 SER B N 1
ATOM 3387 C CA . SER B 1 189 ? 24.188 -15.781 6.949 1 97.44 189 SER B CA 1
ATOM 3388 C C . SER B 1 189 ? 23.594 -17.047 6.344 1 97.44 189 SER B C 1
ATOM 3390 O O . SER B 1 189 ? 22.531 -17.016 5.738 1 97.44 189 SER B O 1
ATOM 3392 N N . ASP B 1 190 ? 24.281 -18.125 6.543 1 96.81 190 ASP B N 1
ATOM 3393 C CA . ASP B 1 190 ? 23.781 -19.406 6.055 1 96.81 190 ASP B CA 1
ATOM 3394 C C . ASP B 1 190 ? 22.438 -19.766 6.703 1 96.81 190 ASP B C 1
ATOM 3396 O O . ASP B 1 190 ? 21.547 -20.312 6.051 1 96.81 190 ASP B O 1
ATOM 3400 N N . THR B 1 191 ? 22.375 -19.484 7.945 1 98 191 THR B N 1
ATOM 3401 C CA . THR B 1 191 ? 21.141 -19.766 8.664 1 98 191 THR B CA 1
ATOM 3402 C C . THR B 1 191 ? 19.984 -18.938 8.086 1 98 191 THR B C 1
ATOM 3404 O O . THR B 1 191 ? 18.875 -19.453 7.926 1 98 191 THR B O 1
ATOM 3407 N N . ARG B 1 192 ? 20.266 -17.734 7.773 1 98.06 192 ARG B N 1
ATOM 3408 C CA . ARG B 1 192 ? 19.266 -16.859 7.168 1 98.06 192 ARG B CA 1
ATOM 3409 C C . ARG B 1 192 ? 18.859 -17.359 5.789 1 98.06 192 ARG B C 1
ATOM 3411 O O . ARG B 1 192 ? 17.672 -17.375 5.453 1 98.06 192 ARG B O 1
ATOM 3418 N N . ILE B 1 193 ? 19.797 -17.766 5.02 1 98.31 193 ILE B N 1
ATOM 3419 C CA . ILE B 1 193 ? 19.547 -18.281 3.684 1 98.31 193 ILE B CA 1
ATOM 3420 C C . ILE B 1 193 ? 18.656 -19.531 3.775 1 98.31 193 ILE B C 1
ATOM 3422 O O . ILE B 1 193 ? 17.734 -19.703 2.967 1 98.31 193 ILE B O 1
ATOM 3426 N N . ASP B 1 194 ? 18.859 -20.328 4.758 1 98.31 194 ASP B N 1
ATOM 3427 C CA . ASP B 1 194 ? 18.062 -21.531 4.938 1 98.31 194 ASP B CA 1
ATOM 3428 C C . ASP B 1 194 ? 16.594 -21.188 5.215 1 98.31 194 ASP B C 1
ATOM 3430 O O . ASP B 1 194 ? 15.688 -21.859 4.715 1 98.31 194 ASP B O 1
ATOM 3434 N N . ILE B 1 195 ? 16.391 -20.219 6.012 1 98.5 195 ILE B N 1
ATOM 3435 C CA . ILE B 1 195 ? 15.039 -19.766 6.32 1 98.5 195 ILE B CA 1
ATOM 3436 C C . ILE B 1 195 ? 14.359 -19.266 5.047 1 98.5 195 ILE B C 1
ATOM 3438 O O . ILE B 1 195 ? 13.203 -19.609 4.773 1 98.5 195 ILE B O 1
ATOM 3442 N N . LEU B 1 196 ? 15.086 -18.531 4.258 1 98.81 196 LEU B N 1
ATOM 3443 C CA . LEU B 1 196 ? 14.539 -17.984 3.023 1 98.81 196 LEU B CA 1
ATOM 3444 C C . LEU B 1 196 ? 14.258 -19.078 2.006 1 98.81 196 LEU B C 1
ATOM 3446 O O . LEU B 1 196 ? 13.258 -19.031 1.29 1 98.81 196 LEU B O 1
ATOM 3450 N N . LYS B 1 197 ? 15.117 -20.047 1.975 1 98.62 197 LYS B N 1
ATOM 3451 C CA . LYS B 1 197 ? 14.891 -21.203 1.112 1 98.62 197 LYS B CA 1
ATOM 3452 C C . LYS B 1 197 ? 13.578 -21.906 1.47 1 98.62 197 LYS B C 1
ATOM 3454 O O . LYS B 1 197 ? 12.82 -22.297 0.584 1 98.62 197 LYS B O 1
ATOM 3459 N N . ASN B 1 198 ? 13.398 -22.062 2.709 1 98.81 198 ASN B N 1
ATOM 3460 C CA . ASN B 1 198 ? 12.188 -22.734 3.15 1 98.81 198 ASN B CA 1
ATOM 3461 C C . ASN B 1 198 ? 10.938 -21.969 2.744 1 98.81 198 ASN B C 1
ATOM 3463 O O . ASN B 1 198 ? 9.938 -22.562 2.34 1 98.81 198 ASN B O 1
ATOM 3467 N N . ILE B 1 199 ? 10.977 -20.656 2.857 1 98.88 199 ILE B N 1
ATOM 3468 C CA . ILE B 1 199 ? 9.859 -19.828 2.414 1 98.88 199 ILE B CA 1
ATOM 3469 C C . ILE B 1 199 ? 9.625 -20.031 0.92 1 98.88 199 ILE B C 1
ATOM 3471 O O . ILE B 1 199 ? 8.492 -20.25 0.488 1 98.88 199 ILE B O 1
ATOM 3475 N N . PHE B 1 200 ? 10.695 -20.016 0.178 1 98.88 200 PHE B N 1
ATOM 3476 C CA . PHE B 1 200 ? 10.633 -20.141 -1.273 1 98.88 200 PHE B CA 1
ATOM 3477 C C . PHE B 1 200 ? 10.109 -21.516 -1.682 1 98.88 200 PHE B C 1
ATOM 3479 O O . PHE B 1 200 ? 9.266 -21.609 -2.576 1 98.88 200 PHE B O 1
ATOM 3486 N N . ILE B 1 201 ? 10.523 -22.516 -0.986 1 98.88 201 ILE B N 1
ATOM 3487 C CA . ILE B 1 201 ? 10.094 -23.891 -1.24 1 98.88 201 ILE B CA 1
ATOM 3488 C C . ILE B 1 201 ? 8.609 -24.031 -0.896 1 98.88 201 ILE B C 1
ATOM 3490 O O . ILE B 1 201 ? 7.84 -24.578 -1.685 1 98.88 201 ILE B O 1
ATOM 3494 N N . ASN B 1 202 ? 8.211 -23.547 0.271 1 98.88 202 ASN B N 1
ATOM 3495 C CA . ASN B 1 202 ? 6.809 -23.641 0.668 1 98.88 202 ASN B CA 1
ATOM 3496 C C . ASN B 1 202 ? 5.895 -22.938 -0.337 1 98.88 202 ASN B C 1
ATOM 3498 O O . ASN B 1 202 ? 4.871 -23.5 -0.742 1 98.88 202 ASN B O 1
ATOM 3502 N N . CYS B 1 203 ? 6.277 -21.734 -0.763 1 98.88 203 CYS B N 1
ATOM 3503 C CA . CYS B 1 203 ? 5.48 -21.016 -1.748 1 98.88 203 CYS B CA 1
ATOM 3504 C C . CYS B 1 203 ? 5.391 -21.797 -3.055 1 98.88 203 CYS B C 1
ATOM 3506 O O . CYS B 1 203 ? 4.34 -21.812 -3.695 1 98.88 203 CYS B O 1
ATOM 3508 N N . SER B 1 204 ? 6.465 -22.406 -3.443 1 98.81 204 SER B N 1
ATOM 3509 C CA . SER B 1 204 ? 6.473 -23.219 -4.66 1 98.81 204 SER B CA 1
ATOM 3510 C C . SER B 1 204 ? 5.562 -24.422 -4.531 1 98.81 204 SER B C 1
ATOM 3512 O O . SER B 1 204 ? 4.883 -24.812 -5.488 1 98.81 204 SER B O 1
ATOM 3514 N N . LYS B 1 205 ? 5.559 -25.016 -3.365 1 98.69 205 LYS B N 1
ATOM 3515 C CA . LYS B 1 205 ? 4.66 -26.141 -3.129 1 98.69 205 LYS B CA 1
ATOM 3516 C C . LYS B 1 205 ? 3.199 -25.703 -3.158 1 98.69 205 LYS B C 1
ATOM 3518 O O . LYS B 1 205 ? 2.346 -26.391 -3.719 1 98.69 205 LYS B O 1
ATOM 3523 N N . TYR B 1 206 ? 2.895 -24.578 -2.555 1 98.5 206 TYR B N 1
ATOM 3524 C CA . TYR B 1 206 ? 1.542 -24.047 -2.6 1 98.5 206 TYR B CA 1
ATOM 3525 C C . TYR B 1 206 ? 1.116 -23.75 -4.035 1 98.5 206 TYR B C 1
ATOM 3527 O O . TYR B 1 206 ? -0.046 -23.953 -4.395 1 98.5 206 TYR B O 1
ATOM 3535 N N . GLU B 1 207 ? 2.066 -23.281 -4.844 1 98.12 207 GLU B N 1
ATOM 3536 C CA . GLU B 1 207 ? 1.76 -23.016 -6.246 1 98.12 207 GLU B CA 1
ATOM 3537 C C . GLU B 1 207 ? 1.384 -24.297 -6.98 1 98.12 207 GLU B C 1
ATOM 3539 O O . GLU B 1 207 ? 0.454 -24.312 -7.789 1 98.12 207 GLU B O 1
ATOM 3544 N N . TYR B 1 208 ? 2.092 -25.359 -6.699 1 97.75 208 TYR B N 1
ATOM 3545 C CA . TYR B 1 208 ? 1.733 -26.641 -7.289 1 97.75 208 TYR B CA 1
ATOM 3546 C C . TYR B 1 208 ? 0.321 -27.047 -6.891 1 97.75 208 TYR B C 1
ATOM 3548 O O . TYR B 1 208 ? -0.461 -27.5 -7.727 1 97.75 208 TYR B O 1
ATOM 3556 N N . MET B 1 209 ? 0.029 -26.859 -5.633 1 96.88 209 MET B N 1
ATOM 3557 C CA . MET B 1 209 ? -1.302 -27.188 -5.133 1 96.88 209 MET B CA 1
ATOM 3558 C C . MET B 1 209 ? -2.365 -26.328 -5.801 1 96.88 209 MET B C 1
ATOM 3560 O O . MET B 1 209 ? -3.498 -26.766 -5.996 1 96.88 209 MET B O 1
ATOM 3564 N N . PHE B 1 210 ? -1.987 -25.141 -6.117 1 97.56 210 PHE B N 1
ATOM 3565 C CA . PHE B 1 210 ? -2.887 -24.219 -6.812 1 97.56 210 PHE B CA 1
ATOM 3566 C C . PHE B 1 210 ? -3.236 -24.766 -8.195 1 97.56 210 PHE B C 1
ATOM 3568 O O . PHE B 1 210 ? -4.398 -24.734 -8.602 1 97.56 210 PHE B O 1
ATOM 3575 N N . TRP B 1 211 ? -2.252 -25.328 -8.914 1 97.06 211 TRP B N 1
ATOM 3576 C CA . TRP B 1 211 ? -2.5 -25.969 -10.195 1 97.06 211 TRP B CA 1
ATOM 3577 C C . TRP B 1 211 ? -3.406 -27.172 -10.039 1 97.06 211 TRP B C 1
ATOM 3579 O O . TRP B 1 211 ? -4.348 -27.375 -10.812 1 97.06 211 TRP B O 1
ATOM 3589 N N . ASP B 1 212 ? -3.092 -27.906 -9.008 1 96.38 212 ASP B N 1
ATOM 3590 C CA . ASP B 1 212 ? -3.863 -29.109 -8.742 1 96.38 212 ASP B CA 1
ATOM 3591 C C . ASP B 1 212 ? -5.32 -28.781 -8.438 1 96.38 212 ASP B C 1
ATOM 3593 O O . ASP B 1 212 ? -6.234 -29.422 -8.969 1 96.38 212 ASP B O 1
ATOM 3597 N N . MET B 1 213 ? -5.504 -27.844 -7.582 1 95.94 213 MET B N 1
ATOM 3598 C CA . MET B 1 213 ? -6.848 -27.406 -7.227 1 95.94 213 MET B CA 1
ATOM 3599 C C . MET B 1 213 ? -7.605 -26.922 -8.453 1 95.94 213 MET B C 1
ATOM 3601 O O . MET B 1 213 ? -8.789 -27.203 -8.617 1 95.94 213 MET B O 1
ATOM 3605 N N . SER B 1 214 ? -6.941 -26.203 -9.32 1 96.12 214 SER B N 1
ATOM 3606 C CA . SER B 1 214 ? -7.551 -25.672 -10.531 1 96.12 214 SER B CA 1
ATOM 3607 C C . SER B 1 214 ? -7.953 -26.781 -11.484 1 96.12 214 SER B C 1
ATOM 3609 O O . SER B 1 214 ? -9.039 -26.75 -12.07 1 96.12 214 SER B O 1
ATOM 3611 N N . TYR B 1 215 ? -7.086 -27.734 -11.578 1 96.19 215 TYR B N 1
ATOM 3612 C CA . TYR B 1 215 ? -7.344 -28.844 -12.477 1 96.19 215 TYR B CA 1
ATOM 3613 C C . TYR B 1 215 ? -8.516 -29.688 -11.984 1 96.19 215 TYR B C 1
ATOM 3615 O O . TYR B 1 215 ? -9.273 -30.234 -12.781 1 96.19 215 TYR B O 1
ATOM 3623 N N . ASN B 1 216 ? -8.664 -29.719 -10.734 1 93.5 216 ASN B N 1
ATOM 3624 C CA . ASN B 1 216 ? -9.703 -30.578 -10.156 1 93.5 216 ASN B CA 1
ATOM 3625 C C . ASN B 1 216 ? -10.953 -29.781 -9.812 1 93.5 216 ASN B C 1
ATOM 3627 O O . ASN B 1 216 ? -11.844 -30.266 -9.125 1 93.5 216 ASN B O 1
ATOM 3631 N N . ASN B 1 217 ? -11.078 -28.609 -10.234 1 83.38 217 ASN B N 1
ATOM 3632 C CA . ASN B 1 217 ? -12.211 -27.703 -10.031 1 83.38 217 ASN B CA 1
ATOM 3633 C C . ASN B 1 217 ? -12.547 -27.562 -8.547 1 83.38 217 ASN B C 1
ATOM 3635 O O . ASN B 1 217 ? -13.711 -27.625 -8.156 1 83.38 217 ASN B O 1
ATOM 3639 N N . GLY B 1 218 ? -11.523 -27.328 -7.836 1 69.81 218 GLY B N 1
ATOM 3640 C CA . GLY B 1 218 ? -11.664 -27.094 -6.41 1 69.81 218 GLY B CA 1
ATOM 3641 C C . GLY B 1 218 ? -12 -28.344 -5.625 1 69.81 218 GLY B C 1
ATOM 3642 O O . GLY B 1 218 ? -12.148 -28.297 -4.402 1 69.81 218 GLY B O 1
ATOM 3643 N N . GLN B 1 219 ? -12.32 -29.453 -6.383 1 68 219 GLN B N 1
ATOM 3644 C CA . GLN B 1 219 ? -12.664 -30.688 -5.68 1 68 219 GLN B CA 1
ATOM 3645 C C . GLN B 1 219 ? -11.453 -31.281 -4.973 1 68 219 GLN B C 1
ATOM 3647 O O . GLN B 1 219 ? -10.391 -31.438 -5.578 1 68 219 GLN B O 1
ATOM 3652 N N . THR B 1 220 ? -11.109 -30.625 -3.867 1 57.09 220 THR B N 1
ATOM 3653 C CA . THR B 1 220 ? -10.016 -31.219 -3.1 1 57.09 220 THR B CA 1
ATOM 3654 C C . THR B 1 220 ? -10.375 -32.625 -2.654 1 57.09 220 THR B C 1
ATOM 3656 O O . THR B 1 220 ? -11.492 -32.875 -2.209 1 57.09 220 THR B O 1
ATOM 3659 N N . SER B 1 221 ? -9.57 -33.656 -3.16 1 45.03 221 SER B N 1
ATOM 3660 C CA . SER B 1 221 ? -9.758 -35.031 -2.633 1 45.03 221 SER B CA 1
ATOM 3661 C C . SER B 1 221 ? -9.625 -35.031 -1.113 1 45.03 221 SER B C 1
ATOM 3663 O O . SER B 1 221 ? -8.594 -34.656 -0.566 1 45.03 221 SER B O 1
ATOM 3665 N N . ILE B 1 222 ? -10.688 -34.562 -0.496 1 45.03 222 ILE B N 1
ATOM 3666 C CA . ILE B 1 222 ? -10.586 -34.969 0.899 1 45.03 222 ILE B CA 1
ATOM 3667 C C . ILE B 1 222 ? -11.039 -36.438 1.044 1 45.03 222 ILE B C 1
ATOM 3669 O O . ILE B 1 222 ? -12.039 -36.844 0.456 1 45.03 222 ILE B O 1
#